Protein AF-E3MT53-F1 (afdb_monomer_lite)

Organism: Caenorhabditis remanei (NCBI:txid31234)

Radius of gyration: 31.29 Å; chains: 1; bounding box: 94×82×69 Å

Sequence (620 aa):
MTMSLENRIRKGLEFDDDTYYSLSHVYTSLVAQVHSVVVTQKGFQYLRVWRARCFGPAKFSEEREERIFRITQEIFKSYLVPPDPRIGKAIEYFGKEYLLEIAVYDNHQEVLKTVNSGDFILLSNVHIGSKDKAITLSIHGGGFASYNREITPIPTDFSDPKMRLFRRRCRRMLEQVTDYENFEEFIEHEELEDENDNLVAEPYKNIMIGDEIAVNYFPKSFPCSYHFLTHIHPEYLRDLDLTADRTVFCSETTSDILPEIMGIDSKNVPANSIFPMRLNHPYSFEEFQATMIDSNHCPGSVMILFEGELIQKHAGGPVLCTGDFRADKTFLSELKSGPCRFLSELKLARIYMDNTYFSLDQNILQLDHARDLLIQNIESRYPDKNIIIPLHRLGRESLIESIVQALNEPILMFKERLEIARILNAEHPAVRKNTIRNIEIVEKDTWDYSVPENSVVINISMNDCIVESQQEKVINIRYSNHSSRYEILNFLNELHFDSIYPCAKKFSKNEMRLMLEAGKKQYKEDDLDRQLNIHEFVTTDDQGTSESLEVVAANPDFQETSKSLEVAEIEMKGSLATKPPNLLAETSDTGFCEESGSVQMEPPRKKGKFQNLQEKIMHI

Secondary structure (DSSP, 8-state):
-PPPHHHHHHHHTT--HHHHHT-SSEEEEEEEEEEEEEEETTS-EEEEEE-SS-SS-GGGHHHHHHHH----TTTEEEEEEPPPHHHHHHHHHH-GGGEEEEEE-GGGHHHHTT--TT-EEEEEEEEEEEETTEEEEEE---SSS-S--EEEEPPTT---HHHHHHHHHHHHHHTT----TT--SS--------TTTTEEEPP--SEEETTTEEES---SS---SEEE--S--HHHHTT--TTSS-PEEEEHHHHHHHHHHTT--GGGS-TTSEEEE-BT-EEE-SSEEEEEEE-SSSTT-EEEEEEEHHHHHHHSS-EEE--S----HHHHHHHHHSTTTHHHHSEEEEEEE--TBTT---PPPPHHHHHHHHHHIIIII-TT-EEEEEE-SSS-HHHHHHHHHHH---EEE-HHHHHHHHHTT--PPP--S--SS-EEEEETTT------TTEEEEEESSS--S-TT-GGGEEEE---SS-BHHHHHHHHHT-EEEEEEE-SS-EEHHHHHHHHHHT-SS--HHHHHHHHTTS-EEE--TTS-PPP------------------------------PPPP--------------------PPPPPPP-----------

pLDDT: mean 77.68, std 22.44, range [21.75, 98.69]

Structure (mmCIF, N/CA/C/O backbone):
data_AF-E3MT53-F1
#
_entry.id   AF-E3MT53-F1
#
loop_
_atom_site.group_PDB
_atom_site.id
_atom_site.type_symbol
_atom_site.label_atom_id
_atom_site.label_alt_id
_atom_site.label_comp_id
_atom_site.label_asym_id
_atom_site.label_entity_id
_atom_site.label_seq_id
_atom_site.pdbx_PDB_ins_code
_atom_site.Cartn_x
_atom_site.Cartn_y
_atom_site.Cartn_z
_atom_site.occupancy
_atom_site.B_iso_or_equiv
_atom_site.auth_seq_id
_atom_site.auth_comp_id
_atom_site.auth_asym_id
_atom_site.auth_atom_id
_atom_site.pdbx_PDB_model_num
ATOM 1 N N . MET A 1 1 ? -46.933 -12.614 36.321 1.00 46.06 1 MET A N 1
ATOM 2 C CA . MET A 1 1 ? -47.390 -11.777 35.192 1.00 46.06 1 MET A CA 1
ATOM 3 C C . MET A 1 1 ? -46.175 -11.437 34.354 1.00 46.06 1 MET A C 1
ATOM 5 O O . MET A 1 1 ? -45.240 -10.854 34.885 1.00 46.06 1 MET A O 1
ATOM 9 N N . THR A 1 2 ? -46.146 -11.869 33.098 1.00 59.75 2 THR A N 1
ATOM 10 C CA . THR A 1 2 ? -45.123 -11.471 32.123 1.00 59.75 2 THR A CA 1
ATOM 11 C C . THR A 1 2 ? -45.203 -9.957 31.904 1.00 59.75 2 THR A C 1
ATOM 13 O O . THR A 1 2 ? -46.295 -9.410 31.754 1.00 59.75 2 THR A O 1
ATOM 16 N N . MET A 1 3 ? -44.065 -9.254 31.957 1.00 73.81 3 MET A N 1
ATOM 17 C CA . MET A 1 3 ? -44.021 -7.818 31.648 1.00 73.81 3 MET A CA 1
ATOM 18 C C . MET A 1 3 ? -44.535 -7.585 30.222 1.00 73.81 3 MET A C 1
ATOM 20 O O . MET A 1 3 ? -44.164 -8.328 29.312 1.00 73.81 3 MET A O 1
ATOM 24 N N . SER A 1 4 ? -45.350 -6.543 30.018 1.00 86.25 4 SER A N 1
ATOM 25 C CA . SER A 1 4 ? -45.775 -6.135 28.675 1.00 86.25 4 SER A CA 1
ATOM 26 C C . SER A 1 4 ? -44.565 -5.814 27.793 1.00 86.25 4 SER A C 1
ATOM 28 O O . SER A 1 4 ? -43.524 -5.372 28.293 1.00 86.25 4 SER A O 1
ATOM 30 N N . LEU A 1 5 ? -44.704 -6.007 26.477 1.00 83.94 5 LEU A N 1
ATOM 31 C CA . LEU A 1 5 ? -43.649 -5.699 25.507 1.00 83.94 5 LEU A CA 1
ATOM 32 C C . LEU A 1 5 ? -43.139 -4.260 25.666 1.00 83.94 5 LEU A C 1
ATOM 34 O O . LEU A 1 5 ? -41.933 -4.045 25.725 1.00 83.94 5 LEU A O 1
ATOM 38 N N . GLU A 1 6 ? -44.038 -3.290 25.851 1.00 88.31 6 GLU A N 1
ATOM 39 C CA . GLU A 1 6 ? -43.648 -1.893 26.071 1.00 88.31 6 GLU A CA 1
ATOM 40 C C . GLU A 1 6 ? -42.722 -1.713 27.279 1.00 88.31 6 GLU A C 1
ATOM 42 O O . GLU A 1 6 ? -41.713 -1.015 27.199 1.00 88.31 6 GLU A O 1
ATOM 47 N N . ASN A 1 7 ? -43.036 -2.357 28.407 1.00 88.06 7 ASN A N 1
ATOM 48 C CA . ASN A 1 7 ? -42.224 -2.245 29.616 1.00 88.06 7 ASN A CA 1
ATOM 49 C C . ASN A 1 7 ? -40.873 -2.948 29.455 1.00 88.06 7 ASN A C 1
ATOM 51 O O . ASN A 1 7 ? -39.871 -2.491 30.003 1.00 88.06 7 ASN A O 1
ATOM 55 N N . ARG A 1 8 ? -40.823 -4.030 28.672 1.00 89.56 8 ARG A N 1
ATOM 56 C CA . ARG A 1 8 ? -39.567 -4.700 28.319 1.00 89.56 8 ARG A CA 1
ATOM 57 C C . ARG A 1 8 ? -38.694 -3.820 27.422 1.00 89.56 8 ARG A C 1
ATOM 59 O O . ARG A 1 8 ? -37.498 -3.720 27.676 1.00 89.56 8 ARG A O 1
ATOM 66 N N . ILE A 1 9 ? -39.285 -3.125 26.445 1.00 90.44 9 ILE A N 1
ATOM 67 C CA . ILE A 1 9 ? -38.572 -2.153 25.602 1.00 90.44 9 ILE A CA 1
ATOM 68 C C . ILE A 1 9 ? -38.021 -1.010 26.462 1.00 90.44 9 ILE A C 1
ATOM 70 O O . ILE A 1 9 ? -36.840 -0.688 26.357 1.00 90.44 9 ILE A O 1
ATOM 74 N N . ARG A 1 10 ? -38.834 -0.437 27.365 1.00 90.44 10 ARG A N 1
ATOM 75 C CA . ARG A 1 10 ? -38.387 0.619 28.296 1.00 90.44 10 ARG A CA 1
ATOM 76 C C . ARG A 1 10 ? -37.199 0.171 29.148 1.00 90.44 10 ARG A C 1
ATOM 78 O O . ARG A 1 10 ? -36.241 0.925 29.271 1.00 90.44 10 ARG A O 1
ATOM 85 N N . LYS A 1 11 ? -37.222 -1.068 29.648 1.00 88.81 11 LYS A N 1
ATOM 86 C CA . LYS A 1 11 ? -36.092 -1.666 30.375 1.00 88.81 11 LYS A CA 1
ATOM 87 C C . LYS A 1 11 ? -34.855 -1.838 29.484 1.00 88.81 11 LYS A C 1
ATOM 89 O O . LYS A 1 11 ? -33.753 -1.525 29.908 1.00 88.81 11 LYS A O 1
ATOM 94 N N . GLY A 1 12 ? -35.018 -2.287 28.238 1.00 89.12 12 GLY A N 1
ATOM 95 C CA . GLY A 1 12 ? -33.906 -2.393 27.286 1.00 89.12 12 GLY A CA 1
ATOM 96 C C . GLY A 1 12 ? -33.295 -1.040 26.892 1.00 89.12 12 GLY A C 1
ATOM 97 O O . GLY A 1 12 ? -32.110 -0.957 26.578 1.00 89.12 12 GLY A O 1
ATOM 98 N N . LEU A 1 13 ? -34.077 0.043 26.940 1.00 89.75 13 LEU A N 1
ATOM 99 C CA . LEU A 1 13 ? -33.592 1.414 26.729 1.00 89.75 13 LEU A CA 1
ATOM 100 C C . LEU A 1 13 ? -32.760 1.949 27.907 1.00 89.75 13 LEU A C 1
ATOM 102 O O . LEU A 1 13 ? -32.088 2.966 27.751 1.00 89.75 13 LEU A O 1
ATOM 106 N N . GLU A 1 14 ? -32.798 1.285 29.063 1.00 88.50 14 GLU A N 1
ATOM 107 C CA . GLU A 1 14 ? -31.999 1.613 30.256 1.00 88.50 14 GLU A CA 1
ATOM 108 C C . GLU A 1 14 ? -30.650 0.895 30.288 1.00 88.50 14 GLU A C 1
ATOM 110 O O . GLU A 1 14 ? -29.894 1.059 31.241 1.00 88.50 14 GLU A O 1
ATOM 115 N N . PHE A 1 15 ? -30.334 0.117 29.251 1.00 87.31 15 PHE A N 1
ATOM 116 C CA . PHE A 1 15 ? -29.030 -0.511 29.112 1.00 87.31 15 PHE A CA 1
ATOM 117 C C . PHE A 1 15 ? -27.909 0.536 29.180 1.00 87.31 15 PHE A C 1
ATOM 119 O O . PHE A 1 15 ? -27.957 1.546 28.470 1.00 87.31 15 PHE A O 1
ATOM 126 N N . ASP A 1 16 ? -26.897 0.275 30.001 1.00 84.81 16 ASP A N 1
ATOM 127 C CA . ASP A 1 16 ? -25.737 1.141 30.211 1.00 84.81 16 ASP A CA 1
ATOM 128 C C . ASP A 1 16 ? -24.461 0.429 29.755 1.00 84.81 16 ASP A C 1
ATOM 130 O O . ASP A 1 16 ? -24.047 -0.560 30.359 1.00 84.81 16 ASP A O 1
ATOM 134 N N . ASP A 1 17 ? -23.863 0.881 28.656 1.00 84.06 17 ASP A N 1
ATOM 135 C CA . ASP A 1 17 ? -22.783 0.125 28.019 1.00 84.06 17 ASP A CA 1
ATOM 136 C C . ASP A 1 17 ? -21.536 0.007 28.904 1.00 84.06 17 ASP A C 1
ATOM 138 O O . ASP A 1 17 ? -20.922 -1.057 28.940 1.00 84.06 17 ASP A O 1
ATOM 142 N N . ASP A 1 18 ? -21.206 1.050 29.670 1.00 81.38 18 ASP A N 1
ATOM 143 C CA . ASP A 1 18 ? -20.051 1.069 30.574 1.00 81.38 18 ASP A CA 1
ATOM 144 C C . ASP A 1 18 ? -20.203 0.075 31.721 1.00 81.38 18 ASP A C 1
ATOM 146 O O . ASP A 1 18 ? -19.300 -0.724 31.987 1.00 81.38 18 ASP A O 1
ATOM 150 N N . THR A 1 19 ? -21.367 0.079 32.372 1.00 79.00 19 THR A N 1
ATOM 151 C CA . THR A 1 19 ? -21.663 -0.843 33.468 1.00 79.00 19 THR A CA 1
ATOM 152 C C . THR A 1 19 ? -21.639 -2.284 32.974 1.00 79.00 19 THR A C 1
ATOM 154 O O . THR A 1 19 ? -20.936 -3.120 33.545 1.00 79.00 19 THR A O 1
ATOM 157 N N . TYR A 1 20 ? -22.375 -2.592 31.901 1.00 74.69 20 TYR A N 1
ATOM 158 C CA . TYR A 1 20 ? -22.541 -3.975 31.447 1.00 74.69 20 TYR A CA 1
ATOM 159 C C . TYR A 1 20 ? -21.303 -4.553 30.757 1.00 74.69 20 TYR A C 1
ATOM 161 O O . TYR A 1 20 ? -21.155 -5.772 30.759 1.00 74.69 20 TYR A O 1
ATOM 169 N N . TYR A 1 21 ? -20.389 -3.722 30.251 1.00 72.62 21 TYR A N 1
ATOM 170 C CA . TYR A 1 21 ? -19.091 -4.181 29.749 1.00 72.62 21 TYR A CA 1
ATOM 171 C C . TYR A 1 21 ? -18.249 -4.871 30.834 1.00 72.62 21 TYR A C 1
ATOM 173 O O . TYR A 1 21 ? -17.589 -5.873 30.576 1.00 72.62 21 TYR A O 1
ATOM 181 N N . SER A 1 22 ? -18.294 -4.358 32.067 1.00 67.38 22 SER A N 1
ATOM 182 C CA . SER A 1 22 ? -17.489 -4.873 33.186 1.00 67.38 22 SER A CA 1
ATOM 183 C C . SER A 1 22 ? -18.062 -6.130 33.858 1.00 67.38 22 SER A C 1
ATOM 185 O O . SER A 1 22 ? -17.423 -6.716 34.734 1.00 67.38 22 SER A O 1
ATOM 187 N N . LEU A 1 23 ? -19.267 -6.555 33.468 1.00 67.94 23 LEU A N 1
ATOM 188 C CA . LEU A 1 23 ? -19.991 -7.652 34.101 1.00 67.94 23 LEU A CA 1
ATOM 189 C C . LEU A 1 23 ? -19.824 -8.956 33.309 1.00 67.94 23 LEU A C 1
ATOM 191 O O . LEU A 1 23 ? -20.186 -9.037 32.140 1.00 67.94 23 LEU A O 1
ATOM 195 N N . SER A 1 24 ? -19.346 -10.012 33.973 1.00 62.69 24 SER A N 1
ATOM 196 C CA . SER A 1 24 ? -19.351 -11.376 33.427 1.00 62.69 24 SER A CA 1
ATOM 197 C C . SER A 1 24 ? -20.484 -12.201 34.043 1.00 62.69 24 SER A C 1
ATOM 199 O O . SER A 1 24 ? -20.836 -11.999 35.204 1.00 62.69 24 SER A O 1
ATOM 201 N N . HIS A 1 25 ? -21.041 -13.145 33.280 1.00 64.56 25 HIS A N 1
ATOM 202 C CA . HIS A 1 25 ? -22.099 -14.068 33.718 1.00 64.56 25 HIS A CA 1
ATOM 203 C C . HIS A 1 25 ? -23.425 -13.382 34.089 1.00 64.56 25 HIS A C 1
ATOM 205 O O . HIS A 1 25 ? -24.155 -13.840 34.970 1.00 64.56 25 HIS A O 1
ATOM 211 N N . VAL 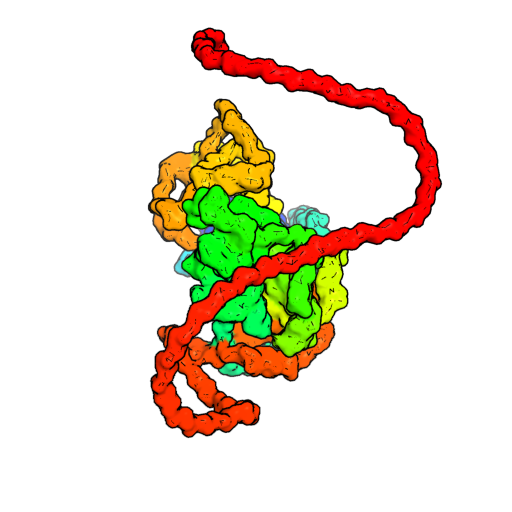A 1 26 ? -23.760 -12.283 33.403 1.00 75.38 26 VAL A N 1
ATOM 212 C CA . VAL A 1 26 ? -25.000 -11.525 33.626 1.00 75.38 26 VAL A CA 1
ATOM 213 C C . VAL A 1 26 ? -25.947 -11.671 32.438 1.00 75.38 26 VAL A C 1
ATOM 215 O O . VAL A 1 26 ? -25.529 -11.798 31.286 1.00 75.38 26 VAL A O 1
ATOM 218 N N . TYR A 1 27 ? -27.245 -11.646 32.742 1.00 81.25 27 TYR A N 1
ATOM 219 C CA . TYR A 1 27 ? -28.315 -11.548 31.759 1.00 81.25 27 TYR A CA 1
ATOM 220 C C . TYR A 1 27 ? -28.833 -10.123 31.709 1.00 81.25 27 TYR A C 1
ATOM 222 O O . TYR A 1 27 ? -29.228 -9.561 32.732 1.00 81.25 27 TYR A O 1
ATOM 230 N N . THR A 1 28 ? -28.862 -9.547 30.517 1.00 85.94 28 THR A N 1
ATOM 231 C CA . THR A 1 28 ? -29.255 -8.151 30.339 1.00 85.94 28 THR A CA 1
ATOM 232 C C . THR A 1 28 ? -30.145 -7.974 29.125 1.00 85.94 28 THR A C 1
ATOM 234 O O . THR A 1 28 ? -30.142 -8.786 28.206 1.00 85.94 28 THR A O 1
ATOM 237 N N . SER A 1 29 ? -30.972 -6.936 29.142 1.00 90.44 29 SER A N 1
ATOM 238 C CA . SER A 1 29 ? -31.823 -6.598 28.005 1.00 90.44 29 SER A CA 1
ATOM 239 C C . SER A 1 29 ? -31.355 -5.285 27.413 1.00 90.44 29 SER A C 1
ATOM 241 O O . SER A 1 29 ? -31.090 -4.346 28.160 1.00 90.44 29 SER A O 1
ATOM 243 N N . LEU A 1 30 ? -31.292 -5.207 26.088 1.00 93.56 30 LEU A N 1
ATOM 244 C CA . LEU A 1 30 ? -30.900 -3.990 25.394 1.00 93.56 30 LEU A CA 1
ATOM 245 C C . LEU A 1 30 ? -31.734 -3.772 24.135 1.00 93.56 30 LEU A C 1
ATOM 247 O O . LEU A 1 30 ? -32.184 -4.717 23.491 1.00 93.56 30 LEU A O 1
ATOM 251 N N . VAL A 1 31 ? -31.938 -2.508 23.787 1.00 94.81 31 VAL A N 1
ATOM 252 C CA . VAL A 1 31 ? -32.488 -2.116 22.484 1.00 94.81 31 VAL A CA 1
ATOM 253 C C . VAL A 1 31 ? -31.334 -1.785 21.556 1.00 94.81 31 VAL A C 1
ATOM 255 O O . VAL A 1 31 ? -30.462 -1.039 21.976 1.00 94.81 31 VAL A O 1
ATOM 258 N N . ALA A 1 32 ? -31.324 -2.262 20.317 1.00 96.25 32 ALA A N 1
ATOM 259 C CA . ALA A 1 32 ? -30.295 -1.937 19.323 1.00 96.25 32 ALA A CA 1
ATOM 260 C C . ALA A 1 32 ? -30.905 -1.764 17.927 1.00 96.25 32 ALA A C 1
ATOM 262 O O . ALA A 1 32 ? -32.096 -2.021 17.741 1.00 96.25 32 ALA A O 1
ATOM 263 N N . GLN A 1 33 ? -30.103 -1.298 16.970 1.00 96.75 33 GLN A N 1
ATOM 264 C CA . GLN A 1 33 ? -30.476 -1.280 15.559 1.00 96.75 33 GLN A CA 1
ATOM 265 C C . GLN A 1 33 ? -29.674 -2.362 14.825 1.00 96.75 33 GLN A C 1
ATOM 267 O O . GLN A 1 33 ? -28.478 -2.516 15.068 1.00 96.75 33 GLN A O 1
ATOM 272 N N . VAL A 1 34 ? -30.338 -3.151 13.985 1.00 97.38 34 VAL A N 1
ATOM 273 C CA . VAL A 1 34 ? -29.723 -4.266 13.258 1.00 97.38 34 VAL A CA 1
ATOM 274 C C . VAL A 1 34 ? -28.694 -3.723 12.274 1.00 97.38 34 VAL A C 1
ATOM 276 O O . VAL A 1 34 ? -28.981 -2.780 11.538 1.00 97.38 34 VAL A O 1
ATOM 279 N N . HIS A 1 35 ? -27.503 -4.317 12.292 1.00 96.19 35 HIS A N 1
ATOM 280 C CA . HIS A 1 35 ? -26.479 -4.101 11.282 1.00 96.19 35 HIS A CA 1
ATOM 281 C C . HIS A 1 35 ? -26.581 -5.195 10.224 1.00 96.19 35 HIS A C 1
ATOM 283 O O . HIS A 1 35 ? -27.009 -4.912 9.117 1.00 96.19 35 HIS A O 1
ATOM 289 N N . SER A 1 36 ? -26.290 -6.445 10.574 1.00 96.38 36 SER A N 1
ATOM 290 C CA . SER A 1 36 ? -26.363 -7.581 9.651 1.00 96.38 36 SER A CA 1
ATOM 291 C C . SER A 1 36 ? -26.642 -8.883 10.396 1.00 96.38 36 SER A C 1
ATOM 293 O O . SER A 1 36 ? -26.544 -8.956 11.626 1.00 96.38 36 SER A O 1
ATOM 295 N N . VAL A 1 37 ? -26.997 -9.925 9.650 1.00 96.12 37 VAL A N 1
ATOM 296 C CA . VAL A 1 37 ? -27.009 -11.302 10.143 1.00 96.12 37 VAL A CA 1
ATOM 297 C C . VAL A 1 37 ? -26.044 -12.109 9.294 1.00 96.12 37 VAL A C 1
ATOM 299 O O . VAL A 1 37 ? -26.243 -12.242 8.088 1.00 96.12 37 VAL A O 1
ATOM 302 N N . VAL A 1 38 ? -25.014 -12.644 9.941 1.00 94.31 38 VAL A N 1
ATOM 303 C CA . VAL A 1 38 ? -23.930 -13.393 9.302 1.00 94.31 38 VAL A CA 1
ATOM 304 C C . VAL A 1 38 ? -24.075 -14.876 9.598 1.00 94.31 38 VAL A C 1
ATOM 306 O O . VAL A 1 38 ? -24.315 -15.263 10.745 1.00 94.31 38 VAL A O 1
ATOM 309 N N . VAL A 1 39 ? -23.868 -15.699 8.575 1.00 91.25 39 VAL A N 1
ATOM 310 C CA . VAL A 1 39 ? -23.631 -17.135 8.702 1.00 91.25 39 VAL A CA 1
ATOM 311 C C . VAL A 1 39 ? -22.133 -17.375 8.563 1.00 91.25 39 VAL A C 1
ATOM 313 O O . VAL A 1 39 ? -21.505 -16.864 7.638 1.00 91.25 39 VAL A O 1
ATOM 316 N N . THR A 1 40 ? -21.545 -18.126 9.491 1.00 88.50 40 THR A N 1
ATOM 317 C CA . THR A 1 40 ? -20.128 -18.498 9.415 1.00 88.50 40 THR A CA 1
ATOM 318 C C . THR A 1 40 ? -19.919 -19.766 8.596 1.00 88.50 40 THR A C 1
ATOM 320 O O . THR A 1 40 ? -20.854 -20.545 8.401 1.00 88.50 40 THR A O 1
ATOM 323 N N . GLN A 1 41 ? -18.680 -20.040 8.186 1.00 80.62 41 GLN A N 1
ATOM 324 C CA . GLN A 1 41 ? -18.306 -21.280 7.488 1.00 80.62 41 GLN A CA 1
ATOM 325 C C . GLN A 1 41 ? -18.703 -22.543 8.268 1.00 80.62 41 GLN A C 1
ATOM 327 O O . GLN A 1 41 ? -19.131 -23.536 7.690 1.00 80.62 41 GLN A O 1
ATOM 332 N N . LYS A 1 42 ? -18.662 -22.484 9.606 1.00 79.94 42 LYS A N 1
ATOM 333 C CA . LYS A 1 42 ? -19.102 -23.574 10.498 1.00 79.94 42 LYS A CA 1
ATOM 334 C C . LYS A 1 42 ? -20.621 -23.609 10.732 1.00 79.94 42 LYS A C 1
ATOM 336 O O . LYS A 1 42 ? -21.089 -24.351 11.591 1.00 79.94 42 LYS A O 1
ATOM 341 N N . GLY A 1 43 ? -21.392 -22.787 10.020 1.00 83.12 43 GLY A N 1
ATOM 342 C CA . GLY A 1 43 ? -22.851 -22.715 10.107 1.00 83.12 43 GLY A CA 1
ATOM 343 C C . GLY A 1 43 ? -23.393 -21.973 11.333 1.00 83.12 43 GLY A C 1
ATOM 344 O O . GLY A 1 43 ? -24.595 -22.031 11.596 1.00 83.12 43 GLY A O 1
ATOM 345 N N . PHE A 1 44 ? -22.551 -21.269 12.100 1.00 87.12 44 PHE A N 1
ATOM 346 C CA . PHE A 1 44 ? -23.033 -20.458 13.224 1.00 87.12 44 PHE A CA 1
ATOM 347 C C . PHE A 1 44 ? -23.670 -19.164 12.721 1.00 87.12 44 PHE A C 1
ATOM 349 O O . PHE A 1 44 ? -23.124 -18.512 11.837 1.00 87.12 44 PHE A O 1
ATOM 356 N N . GLN A 1 45 ? -24.786 -18.761 13.331 1.00 92.56 45 GLN A N 1
ATOM 357 C CA . GLN A 1 45 ? -25.472 -17.516 12.994 1.00 92.56 45 GLN A CA 1
ATOM 358 C C . GLN A 1 45 ? -25.195 -16.438 14.040 1.00 92.56 45 GLN A C 1
ATOM 360 O O . GLN A 1 45 ? -25.416 -16.635 15.240 1.00 92.56 45 GLN A O 1
ATOM 365 N N . TYR A 1 46 ? -24.737 -15.284 13.568 1.00 94.38 46 TYR A N 1
ATOM 366 C CA . TYR A 1 46 ? -24.445 -14.120 14.389 1.00 94.38 46 TYR A CA 1
ATOM 367 C C . TYR A 1 46 ? -25.348 -12.960 13.998 1.00 94.38 46 TYR A C 1
ATOM 369 O O . TYR A 1 46 ? -25.350 -12.508 12.855 1.00 94.38 46 TYR A O 1
ATOM 377 N N . LEU A 1 47 ? -26.090 -12.450 14.978 1.00 96.06 47 LEU A N 1
ATOM 378 C CA . LEU A 1 47 ? -26.820 -11.199 14.857 1.00 96.06 47 LEU A CA 1
ATOM 379 C C . LEU A 1 47 ? -25.887 -10.057 15.252 1.00 96.06 47 LEU A C 1
ATOM 381 O O . LEU A 1 47 ? -25.463 -9.961 16.406 1.00 96.06 47 LEU A O 1
ATOM 385 N N . ARG A 1 48 ? -25.581 -9.188 14.294 1.00 95.50 48 ARG A N 1
ATOM 386 C CA . ARG A 1 48 ? -24.699 -8.038 14.473 1.00 95.50 48 ARG A CA 1
ATOM 387 C C . ARG A 1 48 ? -25.567 -6.792 14.584 1.00 95.50 48 ARG A C 1
ATOM 389 O O . ARG A 1 48 ? -26.424 -6.540 13.736 1.00 95.50 48 ARG A O 1
ATOM 396 N N . VAL A 1 49 ? -25.401 -6.033 15.662 1.00 95.75 49 VAL A N 1
ATOM 397 C CA . VAL A 1 49 ? -26.229 -4.852 15.952 1.00 95.75 49 VAL A CA 1
ATOM 398 C C . VAL A 1 49 ? -25.359 -3.662 16.295 1.00 95.75 49 VAL A C 1
ATOM 400 O O . VAL A 1 49 ? -24.363 -3.801 16.997 1.00 95.75 49 VAL A O 1
ATOM 403 N N . TRP A 1 50 ? -25.767 -2.478 15.856 1.00 92.88 50 TRP A N 1
ATOM 404 C CA . TRP A 1 50 ? -25.083 -1.238 16.188 1.00 92.88 50 TRP A CA 1
ATOM 405 C C . TRP A 1 50 ? -25.878 -0.424 17.219 1.00 92.88 50 TRP A C 1
ATOM 407 O O . TRP A 1 50 ? -27.116 -0.468 17.301 1.00 92.88 50 TRP A O 1
ATOM 417 N N . ARG A 1 51 ? -25.153 0.303 18.073 1.00 89.75 51 ARG A N 1
ATOM 418 C CA . ARG A 1 51 ? -25.721 1.003 19.239 1.00 89.75 51 ARG A CA 1
ATOM 419 C C . ARG A 1 51 ? -25.667 2.521 19.162 1.00 89.75 51 ARG A C 1
ATOM 421 O O . ARG A 1 51 ? -26.206 3.169 20.067 1.00 89.75 51 ARG A O 1
ATOM 428 N N . ALA A 1 52 ? -25.045 3.102 18.137 1.00 88.31 52 ALA A N 1
ATOM 429 C CA . ALA A 1 52 ? -24.826 4.549 18.035 1.00 88.31 52 ALA A CA 1
ATOM 430 C C . ALA A 1 52 ? -24.177 5.161 19.300 1.00 88.31 52 ALA A C 1
ATOM 432 O O . ALA A 1 52 ? -24.503 6.279 19.709 1.00 88.31 52 ALA A O 1
ATOM 433 N N . ARG A 1 53 ? -23.379 4.355 20.006 1.00 87.19 53 ARG A N 1
ATOM 434 C CA . ARG A 1 53 ? -22.501 4.682 21.138 1.00 87.19 53 ARG A CA 1
ATOM 435 C C . ARG A 1 53 ? -21.539 3.509 21.331 1.00 87.19 53 ARG A C 1
ATOM 437 O O . ARG A 1 53 ? -21.942 2.376 21.064 1.00 87.19 53 ARG A O 1
ATOM 444 N N . CYS A 1 54 ? -20.335 3.788 21.815 1.00 85.56 54 CYS A N 1
ATOM 445 C CA . CYS A 1 54 ? -19.347 2.769 22.150 1.00 85.56 54 CYS A CA 1
ATOM 446 C C . CYS A 1 54 ? -19.901 1.799 23.204 1.00 85.56 54 CYS A C 1
ATOM 448 O O . CYS A 1 54 ? -20.515 2.226 24.189 1.00 85.56 54 CYS A O 1
ATOM 450 N N . PHE A 1 55 ? -19.662 0.502 23.023 1.00 84.75 55 PHE A N 1
ATOM 451 C CA . PHE A 1 55 ? -20.008 -0.506 24.007 1.00 84.75 55 PHE A CA 1
ATOM 452 C C . PHE A 1 55 ? -18.928 -0.624 25.080 1.00 84.75 55 PHE A C 1
ATOM 454 O O . PHE A 1 55 ? -18.063 -1.481 24.966 1.00 84.75 55 PHE A O 1
ATOM 461 N N . GLY A 1 56 ? -19.001 0.189 26.131 1.00 79.94 56 GLY A N 1
ATOM 462 C CA . GLY A 1 56 ? -18.142 0.131 27.314 1.00 79.94 56 GLY A CA 1
ATOM 463 C C . GLY A 1 56 ? -17.043 1.204 27.352 1.00 79.94 56 GLY A C 1
ATOM 464 O O . GLY A 1 56 ? -16.877 1.950 26.385 1.00 79.94 56 GLY A O 1
ATOM 465 N N . PRO A 1 57 ? -16.237 1.272 28.434 1.00 77.81 57 PRO A N 1
ATOM 466 C CA . PRO A 1 57 ? -15.411 2.450 28.699 1.00 77.81 57 PRO A CA 1
ATOM 467 C C . PRO A 1 57 ? -14.310 2.639 27.653 1.00 77.81 57 PRO A C 1
ATOM 469 O O . PRO A 1 57 ? -13.646 1.668 27.285 1.00 77.81 57 PRO A O 1
ATOM 472 N N . ALA A 1 58 ? -14.058 3.882 27.227 1.00 74.00 58 ALA A N 1
ATOM 473 C CA . ALA A 1 58 ? -13.120 4.211 26.141 1.00 74.00 58 ALA A CA 1
ATOM 474 C C . ALA A 1 58 ? -11.694 3.655 26.339 1.00 74.00 58 ALA A C 1
ATOM 476 O O . ALA A 1 58 ? -11.043 3.251 25.377 1.00 74.00 58 ALA A O 1
ATOM 477 N N . LYS A 1 59 ? -11.238 3.564 27.596 1.00 76.25 59 LYS A N 1
ATOM 478 C CA . LYS A 1 59 ? -9.918 3.027 27.974 1.00 76.25 59 LYS A CA 1
ATOM 479 C C . LYS A 1 59 ? -9.707 1.537 27.663 1.00 76.25 59 LYS A C 1
ATOM 481 O O . LYS A 1 59 ? -8.586 1.070 27.762 1.00 76.25 59 LYS A O 1
ATOM 486 N N . PHE A 1 60 ? -10.769 0.801 27.335 1.00 71.62 60 PHE A N 1
ATOM 487 C CA . PHE A 1 60 ? -10.717 -0.628 27.009 1.00 71.62 60 PHE A CA 1
ATOM 488 C C . PHE A 1 60 ? -11.035 -0.906 25.531 1.00 71.62 60 PHE A C 1
ATOM 490 O O . PHE A 1 60 ? -11.479 -1.997 25.205 1.00 71.62 60 PHE A O 1
ATOM 497 N N . SER A 1 61 ? -10.901 0.086 24.645 1.00 66.81 61 SER A N 1
ATOM 498 C CA . SER A 1 61 ? -11.229 -0.040 23.213 1.00 66.81 61 SER A CA 1
ATOM 499 C C . SER A 1 61 ? -10.426 -1.142 22.511 1.00 66.81 61 SER A C 1
ATOM 501 O O . SER A 1 61 ? -11.039 -2.031 21.931 1.00 66.81 61 SER A O 1
ATOM 503 N N . GLU A 1 62 ? -9.100 -1.142 22.645 1.00 66.44 62 GLU A N 1
ATOM 504 C CA . GLU A 1 62 ? -8.208 -2.137 22.017 1.00 66.44 62 GLU A CA 1
ATOM 505 C C . GLU A 1 62 ? -8.458 -3.558 22.554 1.00 66.44 62 GLU A C 1
ATOM 507 O O . GLU A 1 62 ? -8.758 -4.478 21.798 1.00 66.44 62 GLU A O 1
ATOM 512 N N . GLU A 1 63 ? -8.474 -3.721 23.882 1.00 68.81 63 GLU A N 1
ATOM 513 C CA . GLU A 1 63 ? -8.777 -5.001 24.545 1.00 68.81 63 GLU A CA 1
ATOM 514 C C . GLU A 1 63 ? -10.163 -5.551 24.151 1.00 68.81 63 GLU A C 1
ATOM 516 O O . GLU A 1 63 ? -10.373 -6.762 24.083 1.00 68.81 63 GLU A O 1
ATOM 521 N N . ARG A 1 64 ? -11.132 -4.665 23.892 1.00 69.25 64 ARG A N 1
ATOM 522 C CA . ARG A 1 64 ? -12.479 -5.021 23.438 1.00 69.25 64 ARG A CA 1
ATOM 523 C C . ARG A 1 64 ? -12.482 -5.505 21.996 1.00 69.25 64 ARG A C 1
ATOM 525 O O . ARG A 1 64 ? -13.187 -6.476 21.716 1.00 69.25 64 ARG A O 1
ATOM 532 N N . GLU A 1 65 ? -11.727 -4.860 21.109 1.00 64.56 65 GLU A N 1
ATOM 533 C CA . GLU A 1 65 ? -11.660 -5.294 19.716 1.00 64.56 65 GLU A CA 1
ATOM 534 C C . GLU A 1 65 ? -11.114 -6.718 19.591 1.00 64.56 65 GLU A C 1
ATOM 536 O O . GLU A 1 65 ? -11.708 -7.538 18.894 1.00 64.56 65 GLU A O 1
ATOM 541 N N . GLU A 1 66 ? -10.078 -7.045 20.364 1.00 65.88 66 GLU A N 1
ATOM 542 C CA . GLU A 1 66 ? -9.475 -8.383 20.397 1.00 65.88 66 GLU A CA 1
ATOM 543 C C . GLU A 1 66 ? -10.389 -9.465 20.997 1.00 65.88 66 GLU A C 1
ATOM 545 O O . GLU A 1 66 ? -10.231 -10.652 20.709 1.00 65.88 66 GLU A O 1
ATOM 550 N N . ARG A 1 67 ? -11.326 -9.092 21.882 1.00 68.25 67 ARG A N 1
ATOM 551 C CA . ARG A 1 67 ? -12.050 -10.056 22.737 1.00 68.25 67 ARG A CA 1
ATOM 552 C C . ARG A 1 67 ? -13.524 -10.241 22.420 1.00 68.25 67 ARG A C 1
ATOM 554 O O . ARG A 1 67 ? -14.099 -11.224 22.901 1.00 68.25 67 ARG A O 1
ATOM 561 N N . ILE A 1 68 ? -14.147 -9.302 21.704 1.00 69.50 68 ILE A N 1
ATOM 562 C CA . ILE A 1 68 ? -15.598 -9.295 21.448 1.00 69.50 68 ILE A CA 1
ATOM 563 C C . ILE A 1 68 ? -15.926 -9.630 19.993 1.00 69.50 68 ILE A C 1
ATOM 565 O O . ILE A 1 68 ? -16.858 -10.403 19.762 1.00 69.50 68 ILE A O 1
ATOM 569 N N . PHE A 1 69 ? -15.183 -9.086 19.027 1.00 74.81 69 PHE A N 1
ATOM 570 C CA . PHE A 1 69 ? -15.476 -9.293 17.609 1.00 74.81 69 PHE A CA 1
ATOM 571 C C . PHE A 1 69 ? -14.822 -10.572 17.110 1.00 74.81 69 PHE A C 1
ATOM 573 O O . PHE A 1 69 ? -13.626 -10.786 17.280 1.00 74.81 69 PHE A O 1
ATOM 580 N N . ARG A 1 70 ? -15.630 -11.444 16.519 1.00 73.69 70 ARG A N 1
ATOM 581 C CA . ARG A 1 70 ? -15.215 -12.757 16.025 1.00 73.69 70 ARG A CA 1
ATOM 582 C C . ARG A 1 70 ? -15.385 -12.886 14.533 1.00 73.69 70 ARG A C 1
ATOM 584 O O . ARG A 1 70 ? -14.657 -13.665 13.935 1.00 73.69 70 ARG A O 1
ATOM 591 N N . ILE A 1 71 ? -16.356 -12.184 13.952 1.00 85.75 71 ILE A N 1
ATOM 592 C CA . ILE A 1 71 ? -16.613 -12.296 12.523 1.00 85.75 71 ILE A CA 1
ATOM 593 C C . ILE A 1 71 ? -15.502 -11.586 11.749 1.00 85.75 71 ILE A C 1
ATOM 595 O O . ILE A 1 71 ? -15.347 -10.367 11.814 1.00 85.75 71 ILE A O 1
ATOM 599 N N . THR A 1 72 ? -14.739 -12.391 11.021 1.00 86.31 72 THR A N 1
ATOM 600 C CA . THR A 1 72 ? -13.719 -12.005 10.046 1.00 86.31 72 THR A CA 1
ATOM 601 C C . THR A 1 72 ? -14.108 -12.571 8.683 1.00 86.31 72 THR A C 1
ATOM 603 O O . THR A 1 72 ? -14.948 -13.473 8.621 1.00 86.31 72 THR A O 1
ATOM 606 N N . GLN A 1 73 ? -13.474 -12.095 7.609 1.00 86.12 73 GLN A N 1
ATOM 607 C CA . GLN A 1 73 ? -13.643 -12.671 6.272 1.00 86.12 73 GLN A CA 1
ATOM 608 C C . GLN A 1 73 ? -13.370 -14.185 6.269 1.00 86.12 73 GLN A C 1
ATOM 610 O O . GLN A 1 73 ? -14.141 -14.943 5.696 1.00 86.12 73 GLN A O 1
ATOM 615 N N . GLU A 1 74 ? -12.345 -14.642 7.000 1.00 81.00 74 GLU A N 1
ATOM 616 C CA . GLU A 1 74 ? -11.979 -16.065 7.099 1.00 81.00 74 GLU A CA 1
ATOM 617 C C . GLU A 1 74 ? -13.094 -16.954 7.652 1.00 81.00 74 GLU A C 1
ATOM 619 O O . GLU A 1 74 ? -13.198 -18.110 7.264 1.00 81.00 74 GLU A O 1
ATOM 624 N N . ILE A 1 75 ? -13.908 -16.459 8.591 1.00 84.75 75 ILE A N 1
ATOM 625 C CA . ILE A 1 75 ? -14.999 -17.262 9.156 1.00 84.75 75 ILE A CA 1
ATOM 626 C C . ILE A 1 75 ? -16.358 -16.911 8.568 1.00 84.75 75 ILE A C 1
ATOM 628 O O . ILE A 1 75 ? -17.318 -17.631 8.840 1.00 84.75 75 ILE A O 1
ATOM 632 N N . PHE A 1 76 ? -16.467 -15.820 7.814 1.00 90.44 76 PHE A N 1
ATOM 633 C CA . PHE A 1 76 ? -17.675 -15.421 7.109 1.00 90.44 76 PHE A CA 1
ATOM 634 C C . PHE A 1 76 ? -17.982 -16.425 5.988 1.00 90.44 76 PHE A C 1
ATOM 636 O O . PHE A 1 76 ? -17.087 -16.908 5.302 1.00 90.44 76 PHE A O 1
ATOM 643 N N . LYS A 1 77 ? -19.260 -16.781 5.835 1.00 85.44 77 LYS A N 1
ATOM 644 C CA . LYS A 1 77 ? -19.747 -17.596 4.714 1.00 85.44 77 LYS A CA 1
ATOM 645 C C . LYS A 1 77 ? -20.689 -16.788 3.839 1.00 85.44 77 LYS A C 1
ATOM 647 O O . LYS A 1 77 ? -20.470 -16.672 2.643 1.00 85.44 77 LYS A O 1
ATOM 652 N N . SER A 1 78 ? -21.748 -16.258 4.438 1.00 92.31 78 SER A N 1
ATOM 653 C CA . SER A 1 78 ? -22.746 -15.474 3.716 1.00 92.31 78 SER A CA 1
ATOM 654 C C . SER A 1 78 ? -23.543 -14.579 4.655 1.00 92.31 78 SER A C 1
ATOM 656 O O . SER A 1 78 ? -23.560 -14.774 5.881 1.00 92.31 78 SER A O 1
ATOM 658 N N . TYR A 1 79 ? -24.261 -13.618 4.082 1.00 93.69 79 TYR A N 1
ATOM 659 C CA . TYR A 1 79 ? -25.279 -12.878 4.803 1.00 93.69 79 TYR A CA 1
ATOM 660 C C . TYR A 1 79 ? -26.625 -13.601 4.743 1.00 93.69 79 TYR A C 1
ATOM 662 O O . TYR A 1 79 ? -27.136 -13.953 3.684 1.00 93.69 79 TYR A O 1
ATOM 670 N N . LEU A 1 80 ? -27.265 -13.760 5.903 1.00 91.56 80 LEU A N 1
ATOM 671 C CA . LEU A 1 80 ? -28.714 -13.982 5.945 1.00 91.56 80 LEU A CA 1
ATOM 672 C C . LEU A 1 80 ? -29.461 -12.648 5.801 1.00 91.56 80 LEU A C 1
ATOM 674 O O . LEU A 1 80 ? -30.545 -12.594 5.229 1.00 91.56 80 LEU A O 1
ATOM 678 N N . VAL A 1 81 ? -28.870 -11.578 6.339 1.00 94.38 81 VAL A N 1
ATOM 679 C CA . VAL A 1 81 ? -29.343 -10.197 6.216 1.00 94.38 81 VAL A CA 1
ATOM 680 C C . VAL A 1 81 ? -28.112 -9.319 5.970 1.00 94.38 81 VAL A C 1
ATOM 682 O O . VAL A 1 81 ? -27.315 -9.159 6.903 1.00 94.38 81 VAL A O 1
ATOM 685 N N . PRO A 1 82 ? -27.917 -8.780 4.754 1.00 93.12 82 PRO A N 1
ATOM 686 C CA . PRO A 1 82 ? -26.755 -7.954 4.443 1.00 93.12 82 PRO A CA 1
ATOM 687 C C . PRO A 1 82 ? -26.822 -6.607 5.175 1.00 93.12 82 PRO A C 1
ATOM 689 O O . PRO A 1 82 ? -27.916 -6.162 5.546 1.00 93.12 82 PRO A O 1
ATOM 692 N N . PRO A 1 83 ? -25.674 -5.954 5.423 1.00 95.12 83 PRO A N 1
ATOM 693 C CA . PRO A 1 83 ? -25.649 -4.659 6.078 1.00 95.12 83 PRO A CA 1
ATOM 694 C C . PRO A 1 83 ? -26.216 -3.555 5.186 1.00 95.12 83 PRO A C 1
ATOM 696 O O . PRO A 1 83 ? -25.962 -3.512 3.987 1.00 95.12 83 PRO A O 1
ATOM 699 N N . ASP A 1 84 ? -26.952 -2.619 5.788 1.00 95.00 84 ASP A N 1
ATOM 700 C CA . ASP A 1 84 ? -27.211 -1.321 5.176 1.00 95.00 84 ASP A CA 1
ATOM 701 C C . ASP A 1 84 ? -25.850 -0.630 4.968 1.00 95.00 84 ASP A C 1
ATOM 703 O O . ASP A 1 84 ? -25.126 -0.425 5.956 1.00 95.00 84 ASP A O 1
ATOM 707 N N . PRO A 1 85 ? -25.498 -0.256 3.724 1.00 93.88 85 PRO A N 1
ATOM 708 C CA . PRO A 1 85 ? -24.186 0.293 3.395 1.00 93.88 85 PRO A CA 1
ATOM 709 C C . PRO A 1 85 ? -23.795 1.495 4.260 1.00 93.88 85 PRO A C 1
ATOM 711 O O . PRO A 1 85 ? -22.638 1.669 4.638 1.00 93.88 85 PRO A O 1
ATOM 714 N N . ARG A 1 86 ? -24.774 2.315 4.651 1.00 94.38 86 ARG A N 1
ATOM 715 C CA . ARG A 1 86 ? -24.548 3.502 5.471 1.00 94.38 86 ARG A CA 1
ATOM 716 C C . ARG A 1 86 ? -24.296 3.160 6.931 1.00 94.38 86 ARG A C 1
ATOM 718 O O . ARG A 1 86 ? -23.500 3.842 7.573 1.00 94.38 86 ARG A O 1
ATOM 725 N N . ILE A 1 87 ? -24.969 2.141 7.470 1.00 95.19 87 ILE A N 1
ATOM 726 C CA . ILE A 1 87 ? -24.695 1.658 8.833 1.00 95.19 87 ILE A CA 1
ATOM 727 C C . ILE A 1 87 ? -23.316 1.004 8.877 1.00 95.19 87 ILE A C 1
ATOM 729 O O . ILE A 1 87 ? -22.549 1.286 9.794 1.00 95.19 87 ILE A O 1
ATOM 733 N N . GLY A 1 88 ? -22.981 0.192 7.877 1.00 93.94 88 GLY A N 1
ATOM 734 C CA . GLY A 1 88 ? -21.669 -0.433 7.786 1.00 93.94 88 GLY A CA 1
ATOM 735 C C . GLY A 1 88 ? -20.536 0.584 7.670 1.00 93.94 88 GLY A C 1
ATOM 736 O O . GLY A 1 88 ? -19.609 0.579 8.482 1.00 93.94 88 GLY A O 1
ATOM 737 N N . LYS A 1 89 ? -20.680 1.572 6.781 1.00 91.62 89 LYS A N 1
ATOM 738 C CA . LYS A 1 89 ? -19.728 2.683 6.659 1.00 91.62 89 LYS A CA 1
ATOM 739 C C . LYS A 1 89 ? -19.643 3.534 7.932 1.00 91.62 89 LYS A C 1
ATOM 741 O O . LYS A 1 89 ? -18.577 4.038 8.274 1.00 91.62 89 LYS A O 1
ATOM 746 N N . ALA A 1 90 ? -20.735 3.661 8.689 1.00 90.88 90 ALA A N 1
ATOM 747 C CA . ALA A 1 90 ? -20.693 4.304 10.000 1.00 90.88 90 ALA A CA 1
ATOM 748 C C . ALA A 1 90 ? -19.853 3.514 11.012 1.00 90.88 90 ALA A C 1
ATOM 750 O O . ALA A 1 90 ? -19.165 4.128 11.819 1.00 90.88 90 ALA A O 1
ATOM 751 N N . ILE A 1 91 ? -19.870 2.182 10.979 1.00 91.19 91 ILE A N 1
ATOM 752 C CA . ILE A 1 91 ? -19.009 1.368 11.849 1.00 91.19 91 ILE A CA 1
ATOM 753 C C . ILE A 1 91 ? -17.539 1.520 11.444 1.00 91.19 91 ILE A C 1
ATOM 755 O O . ILE A 1 91 ? -16.701 1.671 12.326 1.00 91.19 91 ILE A O 1
ATOM 759 N N . GLU A 1 92 ? -17.218 1.570 10.147 1.00 87.44 92 GLU A N 1
ATOM 760 C CA . GLU A 1 92 ? -15.852 1.896 9.697 1.00 87.44 92 GLU A CA 1
ATOM 761 C C . GLU A 1 92 ? -15.394 3.275 10.179 1.00 87.44 92 GLU A C 1
ATOM 763 O O . GLU A 1 92 ? -14.254 3.440 10.604 1.00 87.44 92 GLU A O 1
ATOM 768 N N . TYR A 1 93 ? -16.288 4.263 10.112 1.00 85.88 93 TYR A N 1
ATOM 769 C CA . TYR A 1 93 ? -15.979 5.644 10.465 1.00 85.88 93 TYR A CA 1
ATOM 770 C C . TYR A 1 93 ? -15.847 5.863 11.979 1.00 85.88 93 TYR A C 1
ATOM 772 O O . TYR A 1 93 ? -14.964 6.591 12.425 1.00 85.88 93 TYR A O 1
ATOM 780 N N . PHE A 1 94 ? -16.738 5.269 12.781 1.00 84.56 94 PHE A N 1
ATOM 781 C CA . PHE A 1 94 ? -16.785 5.476 14.233 1.00 84.56 94 PHE A CA 1
ATOM 782 C C . PHE A 1 94 ? -16.029 4.416 15.042 1.00 84.56 94 PHE A C 1
ATOM 784 O O . PHE A 1 94 ? -15.799 4.651 16.224 1.00 84.56 94 PHE A O 1
ATOM 791 N N . GLY A 1 95 ? -15.663 3.284 14.436 1.00 83.19 95 GLY A N 1
ATOM 792 C CA . GLY A 1 95 ? -14.952 2.179 15.080 1.00 83.19 95 GLY A CA 1
ATOM 793 C C . GLY A 1 95 ? -15.844 0.980 15.425 1.00 83.19 95 GLY A C 1
ATOM 794 O O . GLY A 1 95 ? -17.071 1.091 15.589 1.00 83.19 95 GLY A O 1
ATOM 795 N N . LYS A 1 96 ? -15.225 -0.207 15.545 1.00 84.56 96 LYS A N 1
ATOM 796 C CA . LYS A 1 96 ? -15.949 -1.462 15.809 1.00 84.56 96 LYS A CA 1
ATOM 797 C C . LYS A 1 96 ? -16.606 -1.469 17.179 1.00 84.56 96 LYS A C 1
ATOM 799 O O . LYS A 1 96 ? -17.601 -2.158 17.358 1.00 84.56 96 LYS A O 1
ATOM 804 N N . GLU A 1 97 ? -16.165 -0.653 18.132 1.00 83.50 97 GLU A N 1
ATOM 805 C CA . GLU A 1 97 ? -16.773 -0.550 19.458 1.00 83.50 97 GLU A CA 1
ATOM 806 C C . GLU A 1 97 ? -18.247 -0.110 19.445 1.00 83.50 97 GLU A C 1
ATOM 808 O O . GLU A 1 97 ? -18.929 -0.230 20.461 1.00 83.50 97 GLU A O 1
ATOM 813 N N . TYR A 1 98 ? -18.766 0.384 18.320 1.00 89.56 98 TYR A N 1
ATOM 814 C CA . TYR A 1 98 ? -20.186 0.699 18.134 1.00 89.56 98 TYR A CA 1
ATOM 815 C C . TYR A 1 98 ? -21.044 -0.516 17.762 1.00 89.56 98 TYR A C 1
ATOM 817 O O . TYR A 1 98 ? -22.280 -0.414 17.758 1.00 89.56 98 TYR A O 1
ATOM 825 N N . LEU A 1 99 ? -20.401 -1.641 17.453 1.00 91.88 99 LEU A N 1
ATOM 826 C CA . LEU A 1 99 ? -20.996 -2.900 17.044 1.00 91.88 99 LEU A CA 1
ATOM 827 C C . LEU A 1 99 ? -21.016 -3.901 18.210 1.00 91.88 99 LEU A C 1
ATOM 829 O O . LEU A 1 99 ? -20.144 -3.923 19.074 1.00 91.88 99 LEU A O 1
ATOM 833 N N . LEU A 1 100 ? -22.030 -4.760 18.224 1.00 91.38 100 LEU A N 1
ATOM 834 C CA . LEU A 1 100 ? -22.142 -5.922 19.097 1.00 91.38 100 LEU A CA 1
ATOM 835 C C . LEU A 1 100 ? -22.424 -7.159 18.251 1.00 91.38 100 LEU A C 1
ATOM 837 O O . LEU A 1 100 ? -23.310 -7.126 17.395 1.00 91.38 100 LEU A O 1
ATOM 841 N N . GLU A 1 101 ? -21.737 -8.261 18.541 1.00 92.62 101 GLU A N 1
ATOM 842 C CA . GLU A 1 101 ? -21.940 -9.545 17.867 1.00 92.62 101 GLU A CA 1
ATOM 843 C C . GLU A 1 101 ? -22.572 -10.547 18.826 1.00 92.62 101 GLU A C 1
ATOM 845 O O . GLU A 1 101 ? -21.970 -10.944 19.823 1.00 92.62 101 GLU A O 1
ATOM 850 N N . ILE A 1 102 ? -23.808 -10.947 18.536 1.00 92.38 102 ILE A N 1
ATOM 851 C CA . ILE A 1 102 ? -24.577 -11.865 19.369 1.00 92.38 102 ILE A CA 1
ATOM 852 C C . ILE A 1 102 ? -24.662 -13.211 18.659 1.00 92.38 102 ILE A C 1
ATOM 854 O O . ILE A 1 102 ? -25.305 -13.328 17.618 1.00 92.38 102 ILE A O 1
ATOM 858 N N . ALA A 1 103 ? -24.056 -14.240 19.249 1.00 90.69 103 ALA A N 1
ATOM 859 C CA . ALA A 1 103 ? -24.212 -15.613 18.784 1.00 90.69 103 ALA A CA 1
ATOM 860 C C . ALA A 1 103 ? -25.637 -16.103 19.085 1.00 90.69 103 ALA A C 1
ATOM 862 O O . ALA A 1 103 ? -26.060 -16.113 20.248 1.00 90.69 103 ALA A O 1
ATOM 863 N N . VAL A 1 104 ? -26.384 -16.502 18.055 1.00 89.06 104 VAL A N 1
ATOM 864 C CA . VAL A 1 104 ? -27.779 -16.939 18.187 1.00 89.06 104 VAL A CA 1
ATOM 865 C C . VAL A 1 104 ? -27.869 -18.440 17.948 1.00 89.06 104 VAL A C 1
ATOM 867 O O . VAL A 1 104 ? -27.431 -18.945 16.916 1.00 89.06 104 VAL A O 1
ATOM 870 N N . TYR A 1 105 ? -28.460 -19.151 18.899 1.00 84.12 105 TYR A N 1
ATOM 871 C CA . TYR A 1 105 ? -28.600 -20.603 18.887 1.00 84.12 105 TYR A CA 1
ATOM 872 C C . TYR A 1 105 ? -30.075 -21.018 18.924 1.00 84.12 105 TYR A C 1
ATOM 874 O O . TYR A 1 105 ? -30.958 -20.237 19.292 1.00 84.12 105 TYR A O 1
ATOM 882 N N . ASP A 1 106 ? -30.314 -22.286 18.593 1.00 81.62 106 ASP A N 1
ATOM 883 C CA . ASP A 1 106 ? -31.604 -22.969 18.696 1.00 81.62 106 ASP A CA 1
ATOM 884 C C . ASP A 1 106 ? -32.732 -22.271 17.915 1.00 81.62 106 ASP A C 1
ATOM 886 O O . ASP A 1 106 ? -32.518 -21.628 16.887 1.00 81.62 106 ASP A O 1
ATOM 890 N N . ASN A 1 107 ? -33.967 -22.388 18.403 1.00 76.12 107 ASN A N 1
ATOM 891 C CA . ASN A 1 107 ? -35.162 -21.836 17.770 1.00 76.12 107 ASN A CA 1
ATOM 892 C C . ASN A 1 107 ? -35.185 -20.297 17.679 1.00 76.12 107 ASN A C 1
ATOM 894 O O . ASN A 1 107 ? -36.065 -19.747 17.019 1.00 76.12 107 ASN A O 1
ATOM 898 N N . HIS A 1 108 ? -34.243 -19.588 18.308 1.00 80.44 108 HIS A N 1
ATOM 899 C CA . HIS A 1 108 ? -34.130 -18.134 18.174 1.00 80.44 108 HIS A CA 1
ATOM 900 C C . HIS A 1 108 ? -33.599 -17.700 16.802 1.00 80.44 108 HIS A C 1
ATOM 902 O O . HIS A 1 108 ? -33.847 -16.564 16.399 1.00 80.44 108 HIS A O 1
ATOM 908 N N . GLN A 1 109 ? -32.936 -18.597 16.064 1.00 82.38 109 GLN A N 1
ATOM 909 C CA . GLN A 1 109 ? -32.451 -18.323 14.709 1.00 82.38 109 GLN A CA 1
ATOM 910 C C . GLN A 1 109 ? -33.592 -18.048 13.717 1.00 82.38 109 GLN A C 1
ATOM 912 O O . GLN A 1 109 ? -33.430 -17.249 12.801 1.00 82.38 109 GLN A O 1
ATOM 917 N N . GLU A 1 110 ? -34.786 -18.616 13.927 1.00 78.88 110 GLU A N 1
ATOM 918 C CA . GLU A 1 110 ? -35.935 -18.389 13.036 1.00 78.88 110 GLU A CA 1
ATOM 919 C C . GLU A 1 110 ? -36.383 -16.922 13.000 1.00 78.88 110 GLU A C 1
ATOM 921 O O . GLU A 1 110 ? -36.846 -16.435 11.970 1.00 78.88 110 GLU A O 1
ATOM 926 N N . VAL A 1 111 ? -36.188 -16.181 14.096 1.00 83.44 111 VAL A N 1
ATOM 927 C CA . VAL A 1 111 ? -36.511 -14.748 14.150 1.00 83.44 111 VAL A CA 1
ATOM 928 C C . VAL A 1 111 ? -35.568 -13.931 13.265 1.00 83.44 111 VAL A C 1
ATOM 930 O O . VAL A 1 111 ? -35.973 -12.894 12.741 1.00 83.44 111 VAL A O 1
ATOM 933 N N . LEU A 1 112 ? -34.335 -14.396 13.038 1.00 86.12 112 LEU A N 1
ATOM 934 C CA . LEU A 1 112 ? -33.352 -13.690 12.212 1.00 86.12 112 LEU A CA 1
ATOM 935 C C . LEU A 1 112 ? -33.783 -13.569 10.746 1.00 86.12 112 LEU A C 1
ATOM 937 O O . LEU A 1 112 ? -33.387 -12.625 10.077 1.00 86.12 112 LEU A O 1
ATOM 941 N N . LYS A 1 113 ? -34.664 -14.457 10.273 1.00 82.62 113 LYS A N 1
ATOM 942 C CA . LYS A 1 113 ? -35.263 -14.392 8.929 1.00 82.62 113 LYS A CA 1
ATOM 943 C C . LYS A 1 113 ? -36.314 -13.283 8.791 1.00 82.62 113 LYS A C 1
ATOM 945 O O . LYS A 1 113 ? -36.806 -13.035 7.697 1.00 82.62 113 LYS A O 1
ATOM 950 N N . THR A 1 114 ? -36.714 -12.666 9.905 1.00 84.75 114 THR A N 1
ATOM 951 C CA . THR A 1 114 ? -37.798 -11.670 9.959 1.00 84.75 114 THR A CA 1
ATOM 952 C C . THR A 1 114 ? -37.308 -10.243 10.191 1.00 84.75 114 THR A C 1
ATOM 954 O O . THR A 1 114 ? -38.123 -9.324 10.196 1.00 84.75 114 THR A O 1
ATOM 957 N N . VAL A 1 115 ? -36.001 -10.055 10.399 1.00 90.25 115 VAL A N 1
ATOM 958 C CA . VAL A 1 115 ? -35.383 -8.743 10.628 1.00 90.25 115 VAL A CA 1
ATOM 959 C C . VAL A 1 115 ? -34.616 -8.300 9.391 1.00 90.25 115 VAL A C 1
ATOM 961 O O . VAL A 1 115 ? -34.056 -9.126 8.682 1.00 90.25 115 VAL A O 1
ATOM 964 N N . ASN A 1 116 ? -34.555 -6.995 9.161 1.00 94.50 116 ASN A N 1
ATOM 965 C CA . ASN A 1 116 ? -33.730 -6.381 8.127 1.00 94.50 116 ASN A CA 1
ATOM 966 C C . ASN A 1 116 ? -32.685 -5.464 8.761 1.00 94.50 116 ASN A C 1
ATOM 968 O O . ASN A 1 116 ? -32.841 -5.009 9.899 1.00 94.50 116 ASN A O 1
ATOM 972 N N . SER A 1 117 ? -31.623 -5.153 8.016 1.00 96.12 117 SER A N 1
ATOM 973 C CA . SER A 1 117 ? -30.703 -4.098 8.433 1.00 96.12 117 SER A CA 1
ATOM 974 C C . SER A 1 117 ? -31.452 -2.780 8.635 1.00 96.12 117 SER A C 1
ATOM 976 O O . SER A 1 117 ? -32.397 -2.460 7.916 1.00 96.12 117 SER A O 1
ATOM 978 N N . GLY A 1 118 ? -31.077 -2.036 9.673 1.00 94.88 118 GLY A N 1
ATOM 979 C CA . GLY A 1 118 ? -31.759 -0.809 10.066 1.00 94.88 118 GLY A CA 1
ATOM 980 C C . GLY A 1 118 ? -33.000 -1.000 10.946 1.00 94.88 118 GLY A C 1
ATOM 981 O O . GLY A 1 118 ? -33.463 -0.010 11.527 1.00 94.88 118 GLY A O 1
ATOM 982 N N . ASP A 1 119 ? -33.501 -2.223 11.144 1.00 95.50 119 ASP A N 1
ATOM 983 C CA . ASP A 1 119 ? -34.601 -2.468 12.079 1.00 95.50 119 ASP A CA 1
ATOM 984 C C . ASP A 1 119 ? -34.181 -2.204 13.525 1.00 95.50 119 ASP A C 1
ATOM 986 O O . ASP A 1 119 ? -33.064 -2.498 13.949 1.00 95.50 119 ASP A O 1
ATOM 990 N N . PHE A 1 120 ? -35.102 -1.673 14.328 1.00 96.06 120 PHE A N 1
ATOM 991 C CA . PHE A 1 120 ? -34.897 -1.553 15.767 1.00 96.06 120 PHE A CA 1
ATOM 992 C C . PHE A 1 120 ? -35.428 -2.795 16.464 1.00 96.06 120 PHE A C 1
ATOM 994 O O . PHE A 1 120 ? -36.589 -3.154 16.286 1.00 96.06 120 PHE A O 1
ATOM 1001 N N . ILE A 1 121 ? -34.611 -3.408 17.312 1.00 95.81 121 ILE A N 1
ATOM 1002 C CA . ILE A 1 121 ? -34.959 -4.646 18.004 1.00 95.81 121 ILE A CA 1
ATOM 1003 C C . ILE A 1 121 ? -34.708 -4.536 19.506 1.00 95.81 121 ILE A C 1
ATOM 1005 O O . ILE A 1 121 ? -33.834 -3.799 19.969 1.00 95.81 121 ILE A O 1
ATOM 1009 N N . LEU A 1 122 ? -35.478 -5.298 20.272 1.00 94.25 122 LEU A N 1
ATOM 1010 C CA . LEU A 1 122 ? -35.225 -5.601 21.670 1.00 94.25 122 LEU A CA 1
ATOM 1011 C C . LEU A 1 122 ? -34.563 -6.978 21.757 1.00 94.25 122 LEU A C 1
ATOM 1013 O O . LEU A 1 122 ? -35.155 -7.979 21.357 1.00 94.25 122 LEU A O 1
ATOM 1017 N N . LEU A 1 123 ? -33.377 -7.028 22.352 1.00 93.12 123 LEU A N 1
ATOM 1018 C CA . LEU A 1 123 ? -32.724 -8.261 22.771 1.00 93.12 123 LEU A CA 1
ATOM 1019 C C . LEU A 1 123 ? -33.014 -8.463 24.259 1.00 93.12 123 LEU A C 1
ATOM 1021 O O . LEU A 1 123 ? -32.553 -7.688 25.098 1.00 93.12 123 LEU A O 1
ATOM 1025 N N . SER A 1 124 ? -33.824 -9.463 24.597 1.00 89.06 124 SER A N 1
ATOM 1026 C CA . SER A 1 124 ? -34.208 -9.754 25.982 1.00 89.06 124 SER A CA 1
ATOM 1027 C C . SER A 1 124 ? -33.288 -10.803 26.595 1.00 89.06 124 SER A C 1
ATOM 1029 O O . SER A 1 124 ? -33.151 -11.894 26.049 1.00 89.06 124 SER A O 1
ATOM 1031 N N . ASN A 1 125 ? -32.721 -10.489 27.762 1.00 86.12 125 ASN A N 1
ATOM 1032 C CA . ASN A 1 125 ? -31.887 -11.394 28.563 1.00 86.12 125 ASN A CA 1
ATOM 1033 C C . ASN A 1 125 ? -30.731 -12.049 27.775 1.00 86.12 125 ASN A C 1
ATOM 1035 O O . ASN A 1 125 ? -30.488 -13.251 27.902 1.00 86.12 125 ASN A O 1
ATOM 1039 N N . VAL A 1 126 ? -30.005 -11.240 26.997 1.00 88.06 126 VAL A N 1
ATOM 1040 C CA . VAL A 1 126 ? -28.727 -11.602 26.370 1.00 88.06 126 VAL A CA 1
ATOM 1041 C C . VAL A 1 126 ? -27.769 -12.090 27.445 1.00 88.06 126 VAL A C 1
ATOM 1043 O O . VAL A 1 126 ? -27.592 -11.432 28.472 1.00 88.06 126 VAL A O 1
ATOM 1046 N N . HIS A 1 127 ? -27.174 -13.251 27.207 1.00 85.75 127 HIS A N 1
ATOM 1047 C CA . HIS A 1 127 ? -26.195 -13.851 28.093 1.00 85.75 127 HIS A CA 1
ATOM 1048 C C . HIS A 1 127 ? -24.800 -13.328 27.758 1.00 85.75 127 HIS A C 1
ATOM 1050 O O . HIS A 1 127 ? -24.318 -13.546 26.645 1.00 85.75 127 HIS A O 1
ATOM 1056 N N . ILE A 1 128 ? -24.157 -12.672 28.726 1.00 82.19 128 ILE A N 1
ATOM 1057 C CA . ILE A 1 128 ? -22.758 -12.244 28.632 1.00 82.19 128 ILE A CA 1
ATOM 1058 C C . ILE A 1 128 ? -21.890 -13.300 29.320 1.00 82.19 128 ILE A C 1
ATOM 1060 O O . ILE A 1 128 ? -21.760 -13.312 30.545 1.00 82.19 128 ILE A O 1
ATOM 1064 N N . GLY A 1 129 ? -21.324 -14.212 28.534 1.00 73.38 129 GLY A N 1
ATOM 1065 C CA . GLY A 1 129 ? -20.368 -15.211 29.008 1.00 73.38 129 GLY A CA 1
ATOM 1066 C C . GLY A 1 129 ? -18.932 -14.696 28.921 1.00 73.38 129 GLY A C 1
ATOM 1067 O O . GLY A 1 129 ? -18.606 -13.923 28.025 1.00 73.38 129 GLY A O 1
ATOM 1068 N N . SER A 1 130 ? -18.064 -15.148 29.824 1.00 69.56 130 SER A N 1
ATOM 1069 C CA . SER A 1 130 ? -16.617 -14.936 29.719 1.00 69.56 130 SER A CA 1
ATOM 1070 C C . SER A 1 130 ? -15.908 -16.272 29.893 1.00 69.56 130 SER A C 1
ATOM 1072 O O . SER A 1 130 ? -16.146 -16.971 30.879 1.00 69.56 130 SER A O 1
ATOM 1074 N N . LYS A 1 131 ? -15.072 -16.646 28.923 1.00 60.59 131 LYS A N 1
ATOM 1075 C CA . LYS A 1 131 ? -14.222 -17.839 28.985 1.00 60.59 131 LYS A CA 1
ATOM 1076 C C . LYS A 1 131 ? -12.868 -17.497 28.372 1.00 60.59 131 LYS A C 1
ATOM 1078 O O . LYS A 1 131 ? -12.832 -16.903 27.301 1.00 60.59 131 LYS A O 1
ATOM 1083 N N . ASP A 1 132 ? -11.781 -17.826 29.068 1.00 58.25 132 ASP A N 1
ATOM 1084 C CA . ASP A 1 132 ? -10.401 -17.619 28.599 1.00 58.25 132 ASP A CA 1
ATOM 1085 C C . ASP A 1 132 ? -10.126 -16.179 28.119 1.00 58.25 132 ASP A C 1
ATOM 1087 O O . ASP A 1 132 ? -9.521 -15.951 27.080 1.00 58.25 132 ASP A O 1
ATOM 1091 N N . LYS A 1 133 ? -10.605 -15.190 28.891 1.00 58.19 133 LYS A N 1
ATOM 1092 C CA . LYS A 1 133 ? -10.546 -13.740 28.604 1.00 58.19 133 LYS A CA 1
ATOM 1093 C C . LYS A 1 133 ? -11.389 -13.256 27.410 1.00 58.19 133 LYS A C 1
ATOM 1095 O O . LYS A 1 133 ? -11.482 -12.049 27.230 1.00 58.19 133 LYS A O 1
ATOM 1100 N N . ALA A 1 134 ? -12.080 -14.124 26.669 1.00 61.16 134 ALA A N 1
ATOM 1101 C CA . ALA A 1 134 ? -12.996 -13.724 25.598 1.00 61.16 134 ALA A CA 1
ATOM 1102 C C . ALA A 1 134 ? -14.424 -13.498 26.124 1.00 61.16 134 ALA A C 1
ATOM 1104 O O . ALA A 1 134 ? -14.990 -14.355 26.814 1.00 61.16 134 ALA A O 1
ATOM 1105 N N . ILE A 1 135 ? -15.035 -12.363 25.770 1.00 71.56 135 ILE A N 1
ATOM 1106 C CA . ILE A 1 135 ? -16.428 -12.050 26.118 1.00 71.56 135 ILE A CA 1
ATOM 1107 C C . ILE A 1 135 ? -17.321 -12.525 24.972 1.00 71.56 135 ILE A C 1
ATOM 1109 O O . ILE A 1 135 ? -17.079 -12.225 23.809 1.00 71.56 135 ILE A O 1
ATOM 1113 N N . THR A 1 136 ? -18.361 -13.294 25.289 1.00 78.88 136 THR A N 1
ATOM 1114 C CA . THR A 1 136 ? -19.319 -13.802 24.300 1.00 78.88 136 THR A CA 1
ATOM 1115 C C . THR A 1 136 ? -20.718 -13.328 24.652 1.00 78.88 136 THR A C 1
ATOM 1117 O O . THR A 1 136 ? -21.244 -13.676 25.710 1.00 78.88 136 THR A O 1
ATOM 1120 N N . LEU A 1 137 ? -21.342 -12.579 23.747 1.00 87.00 137 LEU A N 1
ATOM 1121 C CA . LEU A 1 137 ? -22.766 -12.268 23.811 1.00 87.00 137 LEU A CA 1
ATOM 1122 C C . LEU A 1 137 ? -23.527 -13.388 23.107 1.00 87.00 137 LEU A C 1
ATOM 1124 O O . LEU A 1 137 ? -23.215 -13.741 21.971 1.00 87.00 137 LEU A O 1
ATOM 1128 N N . SER A 1 138 ? -24.511 -13.980 23.779 1.00 87.38 138 SER A N 1
ATOM 1129 C CA . SER A 1 138 ? -25.270 -15.091 23.204 1.00 87.38 138 SER A CA 1
ATOM 1130 C C . SER A 1 138 ? -26.749 -15.072 23.566 1.00 87.38 138 SER A C 1
ATOM 1132 O O . SER A 1 138 ? -27.147 -14.643 24.653 1.00 87.38 138 SER A O 1
ATOM 1134 N N . ILE A 1 139 ? -27.563 -15.580 22.643 1.00 86.44 139 ILE A N 1
ATOM 1135 C CA . ILE A 1 139 ? -28.964 -15.938 22.856 1.00 86.44 139 ILE A CA 1
ATOM 1136 C C . ILE A 1 139 ? -29.105 -17.411 22.475 1.00 86.44 139 ILE A C 1
ATOM 1138 O O . ILE A 1 139 ? -28.948 -17.770 21.316 1.00 86.44 139 ILE A O 1
ATOM 1142 N N . HIS A 1 140 ? -29.380 -18.263 23.459 1.00 79.19 140 HIS A N 1
ATOM 1143 C CA . HIS A 1 140 ? -29.552 -19.708 23.286 1.00 79.19 140 HIS A CA 1
ATOM 1144 C C . HIS A 1 140 ? -30.731 -20.237 24.102 1.00 79.19 140 HIS A C 1
ATOM 1146 O O . HIS A 1 140 ? -31.199 -19.576 25.040 1.00 79.19 140 HIS A O 1
ATOM 1152 N N . GLY A 1 141 ? -31.202 -21.422 23.731 1.00 64.81 141 GLY A N 1
ATOM 1153 C CA . GLY A 1 141 ? -32.223 -22.214 24.397 1.00 64.81 141 GLY A CA 1
ATOM 1154 C C . GLY A 1 141 ? -31.645 -23.205 25.421 1.00 64.81 141 GLY A C 1
ATOM 1155 O O . GLY A 1 141 ? -30.605 -23.820 25.221 1.00 64.81 141 GLY A O 1
ATOM 1156 N N . GLY A 1 142 ? -32.368 -23.375 26.539 1.00 50.47 142 GLY A N 1
ATOM 1157 C CA . GLY A 1 142 ? -32.119 -24.399 27.572 1.00 50.47 142 GLY A CA 1
ATOM 1158 C C . GLY A 1 142 ? -31.591 -23.848 28.909 1.00 50.47 142 GLY A C 1
ATOM 1159 O O . GLY A 1 142 ? -30.495 -23.303 28.974 1.00 50.47 142 GLY A O 1
ATOM 1160 N N . GLY A 1 143 ? -32.308 -23.940 30.038 1.00 36.97 143 GLY A N 1
ATOM 1161 C CA . GLY A 1 143 ? -33.664 -24.463 30.304 1.00 36.97 143 GLY A CA 1
ATOM 1162 C C . GLY A 1 143 ? -34.255 -23.823 31.577 1.00 36.97 143 GLY A C 1
ATOM 1163 O O . GLY A 1 143 ? -33.554 -23.105 32.272 1.00 36.97 143 GLY A O 1
ATOM 1164 N N . PHE A 1 144 ? -35.521 -23.969 31.968 1.00 35.66 144 PHE A N 1
ATOM 1165 C CA . PHE A 1 144 ? -36.691 -24.671 31.433 1.00 35.66 144 PHE A CA 1
ATOM 1166 C C . PHE A 1 144 ? -37.870 -23.707 31.666 1.00 35.66 144 PHE A C 1
ATOM 1168 O O . PHE A 1 144 ? -38.134 -23.345 32.809 1.00 35.66 144 PHE A O 1
ATOM 1175 N N . ALA A 1 145 ? -38.543 -23.229 30.616 1.00 47.78 145 ALA A N 1
ATOM 1176 C CA . ALA A 1 145 ? -39.662 -22.273 30.721 1.00 47.78 145 ALA A CA 1
ATOM 1177 C C . ALA A 1 145 ? -39.386 -20.923 31.455 1.00 47.78 145 ALA A C 1
ATOM 1179 O O . ALA A 1 145 ? -40.329 -20.174 31.699 1.00 47.78 145 ALA A O 1
ATOM 1180 N N . SER A 1 146 ? -38.136 -20.571 31.799 1.00 50.69 146 SER A N 1
ATOM 1181 C CA . SER A 1 146 ? -37.858 -19.626 32.903 1.00 50.69 146 SER A CA 1
ATOM 1182 C C . SER A 1 146 ? -37.127 -18.309 32.576 1.00 50.69 146 SER A C 1
ATOM 1184 O O . SER A 1 146 ? -37.181 -17.403 33.406 1.00 50.69 146 SER A O 1
ATOM 1186 N N . TYR A 1 147 ? -36.468 -18.135 31.418 1.00 56.09 147 TYR A N 1
ATOM 1187 C CA . TYR A 1 147 ? -35.589 -16.961 31.196 1.00 56.09 147 TYR A CA 1
ATOM 1188 C C . TYR A 1 147 ? -36.083 -15.906 30.199 1.00 56.09 147 TYR A C 1
ATOM 1190 O O . TYR A 1 147 ? -35.435 -14.872 30.083 1.00 56.09 147 TYR A O 1
ATOM 1198 N N . ASN A 1 148 ? -37.215 -16.108 29.513 1.00 67.12 148 ASN A N 1
ATOM 1199 C CA . ASN A 1 148 ? -37.853 -15.101 28.642 1.00 67.12 148 ASN A CA 1
ATOM 1200 C C . ASN A 1 148 ? -36.869 -14.385 27.677 1.00 67.12 148 ASN A C 1
ATOM 1202 O O . ASN A 1 148 ? -36.895 -13.155 27.555 1.00 67.12 148 ASN A O 1
ATOM 1206 N N . ARG A 1 149 ? -35.950 -15.157 27.070 1.00 76.62 149 ARG A N 1
ATOM 1207 C CA . ARG A 1 149 ? -34.971 -14.679 26.081 1.00 76.62 149 ARG A CA 1
ATOM 1208 C C . ARG A 1 149 ? -35.647 -14.585 24.729 1.00 76.62 149 ARG A C 1
ATOM 1210 O O . ARG A 1 149 ? -36.248 -15.554 24.285 1.00 76.62 149 ARG A O 1
ATOM 1217 N N . GLU A 1 150 ? -35.574 -13.425 24.099 1.00 82.94 150 GLU A N 1
ATOM 1218 C CA . GLU A 1 150 ? -36.271 -13.164 22.842 1.00 82.94 150 GLU A CA 1
ATOM 1219 C C . GLU A 1 150 ? -35.531 -12.088 22.055 1.00 82.94 150 GLU A C 1
ATOM 1221 O O . GLU A 1 150 ? -34.982 -11.145 22.633 1.00 82.94 150 GLU A O 1
ATOM 1226 N N . ILE A 1 151 ? -35.576 -12.225 20.735 1.00 89.12 151 ILE A N 1
ATOM 1227 C CA . ILE A 1 151 ? -35.276 -11.165 19.779 1.00 89.12 151 ILE A CA 1
ATOM 1228 C C . ILE A 1 151 ? -36.644 -10.651 19.332 1.00 89.12 151 ILE A C 1
ATOM 1230 O O . ILE A 1 151 ? -37.470 -11.435 18.870 1.00 89.12 151 ILE A O 1
ATOM 1234 N N . THR A 1 152 ? -36.940 -9.371 19.542 1.00 90.38 152 THR A N 1
ATOM 1235 C CA . THR A 1 152 ? -38.265 -8.818 19.229 1.00 90.38 152 THR A CA 1
ATOM 1236 C C . THR A 1 152 ? -38.128 -7.537 18.415 1.00 90.38 152 THR A C 1
ATOM 1238 O O . THR A 1 152 ? -37.606 -6.553 18.948 1.00 90.38 152 THR A O 1
ATOM 1241 N N . PRO A 1 153 ? -38.612 -7.501 17.161 1.00 91.06 153 PRO A N 1
ATOM 1242 C CA . PRO A 1 153 ? -38.729 -6.261 16.403 1.00 91.06 153 PRO A CA 1
ATOM 1243 C C . PRO A 1 153 ? -39.564 -5.227 17.162 1.00 91.06 153 PRO A C 1
ATOM 1245 O O . PRO A 1 153 ? -40.630 -5.534 17.699 1.00 91.06 153 PRO A O 1
ATOM 1248 N N . ILE A 1 154 ? -39.067 -3.996 17.239 1.00 93.00 154 ILE A N 1
ATOM 1249 C CA . ILE A 1 154 ? -39.766 -2.881 17.875 1.00 93.00 154 ILE A CA 1
ATOM 1250 C C . ILE A 1 154 ? -40.637 -2.209 16.814 1.00 93.00 154 ILE A C 1
ATOM 1252 O O . ILE A 1 154 ? -40.090 -1.710 15.827 1.00 93.00 154 ILE A O 1
ATOM 1256 N N . PRO A 1 155 ? -41.962 -2.108 17.029 1.00 89.44 155 PRO A N 1
ATOM 1257 C CA . PRO A 1 155 ? -42.849 -1.443 16.088 1.00 89.44 155 PRO A CA 1
ATOM 1258 C C . PRO A 1 155 ? -42.386 -0.024 15.741 1.00 89.44 155 PRO A C 1
ATOM 1260 O O . PRO A 1 155 ? -41.912 0.748 16.588 1.00 89.44 155 PRO A O 1
ATOM 1263 N N . THR A 1 156 ? -42.514 0.342 14.470 1.00 86.56 156 THR A N 1
ATOM 1264 C CA . THR A 1 156 ? -42.115 1.664 13.966 1.00 86.56 156 THR A CA 1
ATOM 1265 C C . THR A 1 156 ? -42.906 2.786 14.641 1.00 86.56 156 THR A C 1
ATOM 1267 O O . THR A 1 156 ? -42.336 3.830 14.970 1.00 86.56 156 THR A O 1
ATOM 1270 N N . ASP A 1 157 ? -44.169 2.526 14.973 1.00 87.25 157 ASP A N 1
ATOM 1271 C CA . ASP A 1 157 ? -45.086 3.405 15.699 1.00 87.25 157 ASP A CA 1
ATOM 1272 C C . ASP A 1 157 ? -44.904 3.399 17.230 1.00 87.25 157 ASP A C 1
ATOM 1274 O O . ASP A 1 157 ? -45.519 4.218 17.916 1.00 87.25 157 ASP A O 1
ATOM 1278 N N . PHE A 1 158 ? -44.020 2.556 17.787 1.00 90.94 158 PHE A N 1
ATOM 1279 C CA . PHE A 1 158 ? -43.739 2.558 19.224 1.00 90.94 158 PHE A CA 1
ATOM 1280 C C . PHE A 1 158 ? -43.214 3.930 19.675 1.00 90.94 158 PHE A C 1
ATOM 1282 O O . PHE A 1 158 ? -42.109 4.361 19.320 1.00 90.94 158 PHE A O 1
ATOM 1289 N N . SER A 1 159 ? -44.023 4.621 20.478 1.00 86.81 159 SER A N 1
ATOM 1290 C CA . SER A 1 159 ? -43.777 5.995 20.902 1.00 86.81 159 SER A CA 1
ATOM 1291 C C . SER A 1 159 ? -43.362 6.053 22.370 1.00 86.81 159 SER A C 1
ATOM 1293 O O . SER A 1 159 ? -44.194 6.063 23.274 1.00 86.81 159 SER A O 1
ATOM 1295 N N . ASP A 1 160 ? -42.057 6.185 22.599 1.00 92.50 160 ASP A N 1
ATOM 1296 C CA . ASP A 1 160 ? -41.466 6.435 23.914 1.00 92.50 160 ASP A CA 1
ATOM 1297 C C . ASP A 1 160 ? -40.401 7.549 23.815 1.00 92.50 160 ASP A C 1
ATOM 1299 O O . ASP A 1 160 ? -39.638 7.578 22.840 1.00 92.50 160 ASP A O 1
ATOM 1303 N N . PRO A 1 161 ? -40.311 8.492 24.776 1.00 89.06 161 PRO A N 1
ATOM 1304 C CA . PRO A 1 161 ? -39.308 9.556 24.743 1.00 89.06 161 PRO A CA 1
ATOM 1305 C C . PRO A 1 161 ? -37.861 9.057 24.615 1.00 89.06 161 PRO A C 1
ATOM 1307 O O . PRO A 1 161 ? -37.110 9.622 23.816 1.00 89.06 161 PRO A O 1
ATOM 1310 N N . LYS A 1 162 ? -37.476 7.990 25.333 1.00 89.38 162 LYS A N 1
ATOM 1311 C CA . LYS A 1 162 ? -36.121 7.415 25.260 1.00 89.38 162 LYS A CA 1
ATOM 1312 C C . LYS A 1 162 ? -35.887 6.759 23.898 1.00 89.38 162 LYS A C 1
ATOM 1314 O O . LYS A 1 162 ? -34.822 6.942 23.309 1.00 89.38 162 LYS A O 1
ATOM 1319 N N . MET A 1 163 ? -36.901 6.086 23.344 1.00 93.12 163 MET A N 1
ATOM 1320 C CA . MET A 1 163 ? -36.816 5.501 22.000 1.00 93.12 163 MET A CA 1
ATOM 1321 C C . MET A 1 163 ? -36.648 6.574 20.918 1.00 93.12 163 MET A C 1
ATOM 1323 O O . MET A 1 163 ? -35.819 6.429 20.021 1.00 93.12 163 MET A O 1
ATOM 1327 N N . ARG A 1 164 ? -37.384 7.692 21.011 1.00 90.38 164 ARG A N 1
ATOM 1328 C CA . ARG A 1 164 ? -37.235 8.822 20.074 1.00 90.38 164 ARG A CA 1
ATOM 1329 C C . ARG A 1 164 ? -35.829 9.415 20.114 1.00 90.38 164 ARG A C 1
ATOM 1331 O O . ARG A 1 164 ? -35.274 9.719 19.060 1.00 90.38 164 ARG A O 1
ATOM 1338 N N . LEU A 1 165 ? -35.245 9.558 21.306 1.00 88.62 165 LEU A N 1
ATOM 1339 C CA . LEU A 1 165 ? -33.861 10.012 21.461 1.00 88.62 165 LEU A CA 1
ATOM 1340 C C . LEU A 1 165 ? -32.869 9.013 20.858 1.00 88.62 165 LEU A C 1
ATOM 1342 O O . LEU A 1 165 ? -31.945 9.429 20.161 1.00 88.62 165 LEU A O 1
ATOM 1346 N N . PHE A 1 166 ? -33.085 7.712 21.068 1.00 90.88 166 PHE A N 1
ATOM 1347 C CA . PHE A 1 166 ? -32.237 6.672 20.494 1.00 90.88 166 PHE A CA 1
ATOM 1348 C C . PHE A 1 166 ? -32.276 6.676 18.957 1.00 90.88 166 PHE A C 1
ATOM 1350 O O . PHE A 1 166 ? -31.226 6.776 18.322 1.00 90.88 166 PHE A O 1
ATOM 1357 N N . ARG A 1 167 ? -33.474 6.700 18.356 1.00 93.00 167 ARG A N 1
ATOM 1358 C CA . ARG A 1 167 ? -33.662 6.810 16.897 1.00 93.00 167 ARG A CA 1
ATOM 1359 C C . ARG A 1 167 ? -33.021 8.077 16.325 1.00 93.00 167 ARG A C 1
ATOM 1361 O O . ARG A 1 167 ? -32.351 8.024 15.297 1.00 93.00 167 ARG A O 1
ATOM 1368 N N . ARG A 1 168 ? -33.193 9.224 16.996 1.00 88.56 168 ARG A N 1
ATOM 1369 C CA . ARG A 1 168 ? -32.598 10.506 16.575 1.00 88.56 168 ARG A CA 1
ATOM 1370 C C . ARG A 1 168 ? -31.069 10.475 16.614 1.00 88.56 168 ARG A C 1
ATOM 1372 O O . ARG A 1 168 ? -30.445 11.071 15.744 1.00 88.56 168 ARG A O 1
ATOM 1379 N N . ARG A 1 169 ? -30.476 9.810 17.608 1.00 92.62 169 ARG A N 1
ATOM 1380 C CA . ARG A 1 169 ? -29.022 9.635 17.713 1.00 92.62 169 ARG A CA 1
ATOM 1381 C C . ARG A 1 169 ? -28.481 8.770 16.579 1.00 92.62 169 ARG A C 1
ATOM 1383 O O . ARG A 1 169 ? -27.569 9.219 15.900 1.00 92.62 169 ARG A O 1
ATOM 1390 N N . CYS A 1 170 ? -29.106 7.618 16.328 1.00 92.94 170 CYS A N 1
ATOM 1391 C CA . CYS A 1 170 ? -28.765 6.755 15.194 1.00 92.94 170 CYS A CA 1
ATOM 1392 C C . CYS A 1 170 ? -28.783 7.554 13.884 1.00 92.94 170 CYS A C 1
ATOM 1394 O O . CYS A 1 170 ? -27.779 7.626 13.187 1.00 92.94 170 CYS A O 1
ATOM 1396 N N . ARG A 1 171 ? -29.883 8.273 13.618 1.00 93.06 171 ARG A N 1
ATOM 1397 C CA . ARG A 1 171 ? -30.019 9.107 12.417 1.00 93.06 171 ARG A CA 1
ATOM 1398 C C . ARG A 1 171 ? -28.912 10.156 12.283 1.00 93.06 171 ARG A C 1
ATOM 1400 O O . ARG A 1 171 ? -28.310 10.244 11.227 1.00 93.06 171 ARG A O 1
ATOM 1407 N N . ARG A 1 172 ? -28.624 10.921 13.340 1.00 90.25 172 ARG A N 1
ATOM 1408 C CA . ARG A 1 172 ? -27.585 11.971 13.319 1.00 90.25 172 ARG A CA 1
ATOM 1409 C C . ARG A 1 172 ? -26.177 11.443 13.076 1.00 90.25 172 ARG A C 1
ATOM 1411 O O . ARG A 1 172 ? -25.336 12.156 12.544 1.00 90.25 172 ARG A O 1
ATOM 1418 N N . MET A 1 173 ? -25.897 10.236 13.544 1.00 92.06 173 MET A N 1
ATOM 1419 C CA . MET A 1 173 ? -24.614 9.592 13.294 1.00 92.06 173 MET A CA 1
ATOM 1420 C C . MET A 1 173 ? -24.524 9.118 11.846 1.00 92.06 173 MET A C 1
ATOM 1422 O O . MET A 1 173 ? -23.542 9.412 11.182 1.00 92.06 173 MET A O 1
ATOM 1426 N N . LEU A 1 174 ? -25.587 8.505 11.320 1.00 92.62 174 LEU A N 1
ATOM 1427 C CA . LEU A 1 174 ? -25.645 8.116 9.909 1.00 92.62 174 LEU A CA 1
ATOM 1428 C C . LEU A 1 174 ? -25.595 9.337 8.973 1.00 92.62 174 LEU A C 1
ATOM 1430 O O . LEU A 1 174 ? -24.962 9.272 7.927 1.00 92.62 174 LEU A O 1
ATOM 1434 N N . GLU A 1 175 ? -26.197 10.470 9.352 1.00 90.31 175 GLU A N 1
ATOM 1435 C CA . GLU A 1 175 ? -26.142 11.745 8.611 1.00 90.31 175 GLU A CA 1
ATOM 1436 C C . GLU A 1 175 ? -24.711 12.258 8.363 1.00 90.31 175 GLU A C 1
ATOM 1438 O O . GLU A 1 175 ? -24.505 12.967 7.382 1.00 90.31 175 GLU A O 1
ATOM 1443 N N . GLN A 1 176 ? -23.735 11.881 9.198 1.00 85.25 176 GLN A N 1
ATOM 1444 C CA . GLN A 1 176 ? -22.320 12.251 9.026 1.00 85.25 176 GLN A CA 1
ATOM 1445 C C . GLN A 1 176 ? -21.605 11.414 7.958 1.00 85.25 176 GLN A C 1
ATOM 1447 O O . GLN A 1 176 ? -20.545 11.804 7.484 1.00 85.25 176 GLN A O 1
ATOM 1452 N N . VAL A 1 177 ? -22.194 10.287 7.562 1.00 87.75 177 VAL A N 1
ATOM 1453 C CA . VAL A 1 177 ? -21.642 9.371 6.566 1.00 87.75 177 VAL A CA 1
ATOM 1454 C C . VAL A 1 177 ? -22.292 9.662 5.218 1.00 87.75 177 VAL A C 1
ATOM 1456 O O . VAL A 1 177 ? -23.525 9.619 5.094 1.00 87.75 177 VAL A O 1
ATOM 1459 N N . THR A 1 178 ? -21.467 9.991 4.222 1.00 84.31 178 THR A N 1
ATOM 1460 C CA . THR A 1 178 ? -21.917 10.435 2.888 1.00 84.31 178 THR A CA 1
ATOM 1461 C C . THR A 1 178 ? -21.389 9.570 1.742 1.00 84.31 178 THR A C 1
ATOM 1463 O O . THR A 1 178 ? -22.017 9.537 0.692 1.00 84.31 178 THR A O 1
ATOM 1466 N N . ASP A 1 179 ? -20.319 8.808 1.958 1.00 87.19 179 ASP A N 1
ATOM 1467 C CA . ASP A 1 179 ? -19.612 7.965 0.988 1.00 87.19 179 ASP A CA 1
ATOM 1468 C C . ASP A 1 179 ? -19.844 6.465 1.250 1.00 87.19 179 ASP A C 1
ATOM 1470 O O . ASP A 1 179 ? -18.919 5.699 1.512 1.00 87.19 179 ASP A O 1
ATOM 1474 N N . TYR A 1 180 ? -21.107 6.038 1.211 1.00 87.19 180 TYR A N 1
ATOM 1475 C CA . TYR A 1 180 ? -21.505 4.666 1.561 1.00 87.19 180 TYR A CA 1
ATOM 1476 C C . TYR A 1 180 ? -21.958 3.806 0.373 1.00 87.19 180 TYR A C 1
ATOM 1478 O O . TYR A 1 180 ? -22.279 2.642 0.571 1.00 87.19 180 TYR A O 1
ATOM 1486 N N . GLU A 1 181 ? -22.011 4.345 -0.847 1.00 82.12 181 GLU A N 1
ATOM 1487 C CA . GLU A 1 181 ? -22.627 3.666 -2.003 1.00 82.12 181 GLU A CA 1
ATOM 1488 C C . GLU A 1 181 ? -21.916 2.365 -2.412 1.00 82.12 181 GLU A C 1
ATOM 1490 O O . GLU A 1 181 ? -22.578 1.442 -2.873 1.00 82.12 181 GLU A O 1
ATOM 1495 N N . ASN A 1 182 ? -20.605 2.265 -2.167 1.00 79.44 182 ASN A N 1
ATOM 1496 C CA . ASN A 1 182 ? -19.781 1.092 -2.487 1.00 79.44 182 ASN A CA 1
ATOM 1497 C C . ASN A 1 182 ? -19.320 0.342 -1.227 1.00 79.44 182 ASN A C 1
ATOM 1499 O O . ASN A 1 182 ? -18.238 -0.237 -1.215 1.00 79.44 182 ASN A O 1
ATOM 1503 N N . PHE A 1 183 ? -20.065 0.440 -0.123 1.00 85.44 183 PHE A N 1
ATOM 1504 C CA . PHE A 1 183 ? -19.688 -0.280 1.087 1.00 85.44 183 PHE A CA 1
ATOM 1505 C C . PHE A 1 183 ? -19.948 -1.779 0.918 1.00 85.44 183 PHE A C 1
ATOM 1507 O O . PHE A 1 183 ? -21.087 -2.203 0.722 1.00 85.44 183 PHE A O 1
ATOM 1514 N N . GLU A 1 184 ? -18.886 -2.557 1.078 1.00 85.31 184 GLU A N 1
ATOM 1515 C CA . GLU A 1 184 ? -18.909 -4.009 1.143 1.00 85.31 184 GLU A CA 1
ATOM 1516 C C . GLU A 1 184 ? -18.005 -4.426 2.304 1.00 85.31 184 GLU A C 1
ATOM 1518 O O . GLU A 1 184 ? -16.834 -4.057 2.352 1.00 85.31 184 GLU A O 1
ATOM 1523 N N . GLU A 1 185 ? -18.574 -5.114 3.293 1.00 86.50 185 GLU A N 1
ATOM 1524 C CA . GLU A 1 185 ? -17.831 -5.489 4.501 1.00 86.50 185 GLU A CA 1
ATOM 1525 C C . GLU A 1 185 ? -17.157 -6.850 4.361 1.00 86.50 185 GLU A C 1
ATOM 1527 O O . GLU A 1 185 ? -16.003 -7.003 4.753 1.00 86.50 185 GLU A O 1
ATOM 1532 N N . PHE A 1 186 ? -17.891 -7.832 3.835 1.00 88.69 186 PHE A N 1
ATOM 1533 C CA . PHE A 1 186 ? -17.385 -9.165 3.550 1.00 88.69 186 PHE A CA 1
ATOM 1534 C C . PHE A 1 186 ? -17.789 -9.575 2.142 1.00 88.69 186 PHE A C 1
ATOM 1536 O O . PHE A 1 186 ? -18.919 -9.322 1.722 1.00 88.69 186 PHE A O 1
ATOM 1543 N N . ILE A 1 187 ? -16.875 -10.252 1.456 1.00 78.62 187 ILE A N 1
ATOM 1544 C CA . ILE A 1 187 ? -17.107 -10.802 0.122 1.00 78.62 187 ILE A CA 1
ATOM 1545 C C . ILE A 1 187 ? -17.807 -12.152 0.297 1.00 78.62 187 ILE A C 1
ATOM 1547 O O . ILE A 1 187 ? -17.277 -13.039 0.974 1.00 78.62 187 ILE A O 1
ATOM 1551 N N . GLU A 1 188 ? -19.000 -12.320 -0.280 1.00 67.56 188 GLU A N 1
ATOM 1552 C CA . GLU A 1 188 ? -19.652 -13.632 -0.355 1.00 67.56 188 GLU A CA 1
ATOM 1553 C C . GLU A 1 188 ? -18.866 -14.519 -1.319 1.00 67.56 188 GLU A C 1
ATOM 1555 O O . GLU A 1 188 ? -18.860 -14.301 -2.528 1.00 67.56 188 GLU A O 1
ATOM 1560 N N . HIS A 1 189 ? -18.169 -15.515 -0.776 1.00 56.78 189 HIS A N 1
ATOM 1561 C CA . HIS A 1 189 ? -17.524 -16.525 -1.598 1.00 56.78 189 HIS A CA 1
ATOM 1562 C C . HIS A 1 189 ? -18.614 -17.437 -2.174 1.00 56.78 189 HIS A C 1
ATOM 1564 O O . HIS A 1 189 ? -19.245 -18.196 -1.434 1.00 56.78 189 HIS A O 1
ATOM 1570 N N . GLU A 1 190 ? -18.844 -17.381 -3.490 1.00 46.59 190 GLU A N 1
ATOM 1571 C CA . GLU A 1 190 ? -19.444 -18.521 -4.183 1.00 46.59 190 GLU A CA 1
ATOM 1572 C C . GLU A 1 190 ? -18.544 -19.732 -3.900 1.00 46.59 190 GLU A C 1
ATOM 1574 O O . GLU A 1 190 ? -17.334 -19.671 -4.122 1.00 46.59 190 GLU A O 1
ATOM 1579 N N . GLU A 1 191 ? -19.111 -20.797 -3.325 1.00 37.56 191 GLU A N 1
ATOM 1580 C CA . GLU A 1 191 ? -18.394 -22.045 -3.047 1.00 37.56 191 GLU A CA 1
ATOM 1581 C C . GLU A 1 191 ? -17.859 -22.627 -4.366 1.00 37.56 191 GLU A C 1
ATOM 1583 O O . GLU A 1 191 ? -18.525 -23.404 -5.046 1.00 37.56 191 GLU A O 1
ATOM 1588 N N . LEU A 1 192 ? -16.628 -22.266 -4.713 1.00 38.06 192 LEU A N 1
ATOM 1589 C CA . LEU A 1 192 ? -15.719 -23.132 -5.440 1.00 38.06 192 LEU A CA 1
ATOM 1590 C C . LEU A 1 192 ? -14.855 -23.803 -4.373 1.00 38.06 192 LEU A C 1
ATOM 1592 O O . LEU A 1 192 ? -13.768 -23.329 -4.052 1.00 38.06 192 LEU A O 1
ATOM 1596 N N . GLU A 1 193 ? -15.363 -24.891 -3.786 1.00 36.25 193 GLU A N 1
ATOM 1597 C CA . GLU A 1 193 ? -14.505 -25.890 -3.141 1.00 36.25 193 GLU A CA 1
ATOM 1598 C C . GLU A 1 193 ? -13.612 -26.508 -4.236 1.00 36.25 193 GLU A C 1
ATOM 1600 O O . GLU A 1 193 ? -13.878 -27.594 -4.744 1.00 36.25 193 GLU A O 1
ATOM 1605 N N . ASP A 1 194 ? -12.578 -25.783 -4.662 1.00 40.41 194 ASP A N 1
ATOM 1606 C CA . ASP A 1 194 ? -11.455 -26.365 -5.387 1.00 40.41 194 ASP A CA 1
ATOM 1607 C C . ASP A 1 194 ? -10.565 -27.002 -4.308 1.00 40.41 194 ASP A C 1
ATOM 1609 O O . ASP A 1 194 ? -10.003 -26.300 -3.468 1.00 40.41 194 ASP A O 1
ATOM 1613 N N . GLU A 1 195 ? -10.397 -28.328 -4.332 1.00 44.28 195 GLU A N 1
ATOM 1614 C CA . GLU A 1 195 ? -9.506 -29.109 -3.445 1.00 44.28 195 GLU A CA 1
ATOM 1615 C C . GLU A 1 195 ? -8.005 -28.707 -3.553 1.00 44.28 195 GLU A C 1
ATOM 1617 O O . GLU A 1 195 ? -7.123 -29.424 -3.087 1.00 44.28 195 GLU A O 1
ATOM 1622 N N . ASN A 1 196 ? -7.693 -27.560 -4.170 1.00 47.41 196 ASN A N 1
ATOM 1623 C CA . ASN A 1 196 ? -6.372 -27.138 -4.627 1.00 47.41 196 ASN A CA 1
ATOM 1624 C C . ASN A 1 196 ? -5.867 -25.824 -3.989 1.00 47.41 196 ASN A C 1
ATOM 1626 O O . ASN A 1 196 ? -4.883 -25.253 -4.460 1.00 47.41 196 ASN A O 1
ATOM 1630 N N . ASP A 1 197 ? -6.509 -25.337 -2.922 1.00 54.25 197 ASP A N 1
ATOM 1631 C CA . ASP A 1 197 ? -6.158 -24.063 -2.257 1.00 54.25 197 ASP A CA 1
ATOM 1632 C C . ASP A 1 197 ? -4.805 -24.102 -1.503 1.00 54.25 197 ASP A C 1
ATOM 1634 O O . ASP A 1 197 ? -4.298 -23.080 -1.048 1.00 54.25 197 ASP A O 1
ATOM 1638 N N . ASN A 1 198 ? -4.168 -25.278 -1.434 1.00 61.38 198 ASN A N 1
ATOM 1639 C CA . ASN A 1 198 ? -2.823 -25.471 -0.874 1.00 61.38 198 ASN A CA 1
ATOM 1640 C C . ASN A 1 198 ? -1.692 -25.232 -1.894 1.00 61.38 198 ASN A C 1
ATOM 1642 O O . ASN A 1 198 ? -0.520 -25.425 -1.570 1.00 61.38 198 ASN A O 1
ATOM 1646 N N . LEU A 1 199 ? -2.010 -24.869 -3.141 1.00 70.50 199 LEU A N 1
ATOM 1647 C CA . LEU A 1 199 ? -1.007 -24.548 -4.154 1.00 70.50 199 LEU A CA 1
ATOM 1648 C C . LEU A 1 199 ? -0.621 -23.067 -4.093 1.00 70.50 199 LEU A C 1
ATOM 1650 O O . LEU A 1 199 ? -1.453 -22.185 -4.322 1.00 70.50 199 LEU A O 1
ATOM 1654 N N . VAL A 1 200 ? 0.666 -22.799 -3.867 1.00 83.94 200 VAL A N 1
ATOM 1655 C CA . VAL A 1 200 ? 1.243 -21.447 -3.912 1.00 83.94 200 VAL A CA 1
ATOM 1656 C C . VAL A 1 200 ? 2.373 -21.374 -4.931 1.00 83.94 200 VAL A C 1
ATOM 1658 O O . VAL A 1 200 ? 3.139 -22.323 -5.094 1.00 83.94 200 VAL A O 1
ATOM 1661 N N . ALA A 1 201 ? 2.495 -20.233 -5.599 1.00 87.25 201 ALA A N 1
ATOM 1662 C CA . ALA A 1 201 ? 3.619 -19.925 -6.472 1.00 87.25 201 ALA A CA 1
ATOM 1663 C C . ALA A 1 201 ? 4.620 -18.998 -5.767 1.00 87.25 201 ALA A C 1
ATOM 1665 O O . ALA A 1 201 ? 4.255 -18.185 -4.910 1.00 87.25 201 ALA A O 1
ATOM 1666 N N . GLU A 1 202 ? 5.901 -19.124 -6.121 1.00 90.25 202 GLU A N 1
ATOM 1667 C CA . GLU A 1 202 ? 6.946 -18.205 -5.661 1.00 90.25 202 GLU A CA 1
ATOM 1668 C C . GLU A 1 202 ? 6.832 -16.843 -6.368 1.00 90.25 202 GLU A C 1
ATOM 1670 O O . GLU A 1 202 ? 6.469 -16.781 -7.544 1.00 90.25 202 GLU A O 1
ATOM 1675 N N . PRO A 1 203 ? 7.173 -15.734 -5.686 1.00 90.88 203 PRO A N 1
ATOM 1676 C CA . PRO A 1 203 ? 7.183 -14.425 -6.319 1.00 90.88 203 PRO A CA 1
ATOM 1677 C C . PRO A 1 203 ? 8.275 -14.317 -7.387 1.00 90.88 203 PRO A C 1
ATOM 1679 O O . PRO A 1 203 ? 9.360 -14.897 -7.273 1.00 90.88 203 PRO A O 1
ATOM 1682 N N . TYR A 1 204 ? 8.014 -13.488 -8.391 1.00 89.19 204 TYR A N 1
ATOM 1683 C CA . TYR A 1 204 ? 8.923 -13.225 -9.496 1.00 89.19 204 TYR A CA 1
ATOM 1684 C C . TYR A 1 204 ? 10.008 -12.205 -9.101 1.00 89.19 204 TYR A C 1
ATOM 1686 O O . TYR A 1 204 ? 9.784 -10.998 -9.130 1.00 89.19 204 TYR A O 1
ATOM 1694 N N . LYS A 1 205 ? 11.196 -12.682 -8.702 1.00 81.00 205 LYS A N 1
ATOM 1695 C CA . LYS A 1 205 ? 12.234 -11.841 -8.056 1.00 81.00 205 LYS A CA 1
ATOM 1696 C C . LYS A 1 205 ? 13.218 -11.145 -9.004 1.00 81.00 205 LYS A C 1
ATOM 1698 O O . LYS A 1 205 ? 13.799 -10.136 -8.625 1.00 81.00 205 LYS A O 1
ATOM 1703 N N . ASN A 1 206 ? 13.412 -11.662 -10.220 1.00 86.75 206 ASN A N 1
ATOM 1704 C CA . ASN A 1 206 ? 14.414 -11.154 -11.165 1.00 86.75 206 ASN A CA 1
ATOM 1705 C C . ASN A 1 206 ? 13.732 -10.717 -12.463 1.00 86.75 206 ASN A C 1
ATOM 1707 O O . ASN A 1 206 ? 13.507 -11.527 -13.364 1.00 86.75 206 ASN A O 1
ATOM 1711 N N . ILE A 1 207 ? 13.379 -9.437 -12.553 1.00 92.44 207 ILE A N 1
ATOM 1712 C CA . ILE A 1 207 ? 12.676 -8.900 -13.718 1.00 92.44 207 ILE A CA 1
ATOM 1713 C C . ILE A 1 207 ? 13.666 -8.697 -14.864 1.00 92.44 207 ILE A C 1
ATOM 1715 O O . ILE A 1 207 ? 14.501 -7.795 -14.818 1.00 92.44 207 ILE A O 1
ATOM 1719 N N . MET A 1 208 ? 13.524 -9.532 -15.895 1.00 93.31 208 MET A N 1
ATOM 1720 C CA . MET A 1 208 ? 14.262 -9.464 -17.154 1.00 93.31 208 MET A CA 1
ATOM 1721 C C . MET A 1 208 ? 13.279 -9.334 -18.322 1.00 93.31 208 MET A C 1
ATOM 1723 O O . MET A 1 208 ? 12.289 -10.069 -18.388 1.00 93.31 208 MET A O 1
ATOM 1727 N N . ILE A 1 209 ? 13.546 -8.413 -19.247 1.00 93.81 209 ILE A N 1
ATOM 1728 C CA . ILE A 1 209 ? 12.838 -8.313 -20.530 1.00 93.81 209 ILE A CA 1
ATOM 1729 C C . ILE A 1 209 ? 13.869 -8.562 -21.626 1.00 93.81 209 ILE A C 1
ATOM 1731 O O . ILE A 1 209 ? 14.711 -7.707 -21.893 1.00 93.81 209 ILE A O 1
ATOM 1735 N N . GLY A 1 210 ? 13.802 -9.755 -22.221 1.00 91.12 210 GLY A N 1
ATOM 1736 C CA . GLY A 1 210 ? 14.874 -10.245 -23.084 1.00 91.12 210 GLY A CA 1
ATOM 1737 C C . GLY A 1 210 ? 16.174 -10.457 -22.305 1.00 91.12 210 GLY A C 1
ATOM 1738 O O . GLY A 1 210 ? 16.143 -10.722 -21.101 1.00 91.12 210 GLY A O 1
ATOM 1739 N N . ASP A 1 211 ? 17.295 -10.325 -23.004 1.00 90.56 211 ASP A N 1
ATOM 1740 C CA . ASP A 1 211 ? 18.635 -10.334 -22.408 1.00 90.56 211 ASP A CA 1
ATOM 1741 C C . ASP A 1 211 ? 19.142 -8.901 -22.147 1.00 90.56 211 ASP A C 1
ATOM 1743 O O . ASP A 1 211 ? 20.199 -8.705 -21.551 1.00 90.56 211 ASP A O 1
ATOM 1747 N N . GLU A 1 212 ? 18.384 -7.890 -22.581 1.00 92.69 212 GLU A N 1
ATOM 1748 C CA . GLU A 1 212 ? 18.824 -6.503 -22.684 1.00 92.69 212 GLU A CA 1
ATOM 1749 C C . GLU A 1 212 ? 18.447 -5.640 -21.473 1.00 92.69 212 GLU A C 1
ATOM 1751 O O . GLU A 1 212 ? 19.199 -4.721 -21.139 1.00 92.69 212 GLU A O 1
ATOM 1756 N N . ILE A 1 213 ? 17.303 -5.907 -20.826 1.00 95.44 213 ILE A N 1
ATOM 1757 C CA . ILE A 1 213 ? 16.740 -5.056 -19.764 1.00 95.44 213 ILE A CA 1
ATOM 1758 C C . ILE A 1 213 ? 16.586 -5.842 -18.461 1.00 95.44 213 ILE A C 1
ATOM 1760 O O . ILE A 1 213 ? 15.877 -6.847 -18.418 1.00 95.44 213 ILE A O 1
ATOM 1764 N N . ALA A 1 214 ? 17.158 -5.309 -17.381 1.00 94.75 214 ALA A N 1
ATOM 1765 C CA . ALA A 1 214 ? 16.984 -5.781 -16.013 1.00 94.75 214 ALA A CA 1
ATOM 1766 C C . ALA A 1 214 ? 16.357 -4.690 -15.137 1.00 94.75 214 ALA A C 1
ATOM 1768 O O . ALA A 1 214 ? 16.761 -3.526 -15.202 1.00 94.75 214 ALA A O 1
ATOM 1769 N N . VAL A 1 215 ? 15.415 -5.062 -14.270 1.00 95.38 215 VAL A N 1
ATOM 1770 C CA . VAL A 1 215 ? 14.801 -4.150 -13.289 1.00 95.38 215 VAL A CA 1
ATOM 1771 C C . VAL A 1 215 ? 15.047 -4.683 -11.881 1.00 95.38 215 VAL A C 1
ATOM 1773 O O . VAL A 1 215 ? 14.746 -5.839 -11.598 1.00 95.38 215 VAL A O 1
ATOM 1776 N N . ASN A 1 216 ? 15.615 -3.846 -11.005 1.00 93.69 216 ASN A N 1
ATOM 1777 C CA . ASN A 1 216 ? 16.029 -4.183 -9.634 1.00 93.69 216 ASN A CA 1
ATOM 1778 C C . ASN A 1 216 ? 17.010 -5.371 -9.524 1.00 93.69 216 ASN A C 1
ATOM 1780 O O . ASN A 1 216 ? 17.218 -5.916 -8.440 1.00 93.69 216 ASN A O 1
ATOM 1784 N N . TYR A 1 217 ? 17.640 -5.763 -10.632 1.00 90.50 217 TYR A N 1
ATOM 1785 C CA . TYR A 1 217 ? 18.523 -6.920 -10.710 1.00 90.50 217 TYR A CA 1
ATOM 1786 C C . TYR A 1 217 ? 19.880 -6.526 -11.312 1.00 90.50 217 TYR A C 1
ATOM 1788 O O . TYR A 1 217 ? 19.964 -5.996 -12.424 1.00 90.50 217 TYR A O 1
ATOM 1796 N N . PHE A 1 218 ? 20.958 -6.774 -10.558 1.00 88.81 218 PHE A N 1
ATOM 1797 C CA . PHE A 1 218 ? 22.314 -6.288 -10.865 1.00 88.81 218 PHE A CA 1
ATOM 1798 C C . PHE A 1 218 ? 23.369 -7.412 -10.850 1.00 88.81 218 PHE A C 1
ATOM 1800 O O . PHE A 1 218 ? 24.352 -7.339 -10.109 1.00 88.81 218 PHE A O 1
ATOM 1807 N N . PRO A 1 219 ? 23.226 -8.463 -11.675 1.00 79.12 219 PRO A N 1
ATOM 1808 C CA . PRO A 1 219 ? 24.169 -9.580 -11.697 1.00 79.12 219 PRO A CA 1
ATOM 1809 C C . PRO A 1 219 ? 25.595 -9.119 -12.038 1.00 79.12 219 PRO A C 1
ATOM 1811 O O . PRO A 1 219 ? 25.801 -8.170 -12.794 1.00 79.12 219 PRO A O 1
ATOM 1814 N N . LYS A 1 220 ? 26.607 -9.801 -11.487 1.00 75.19 220 LYS A N 1
ATOM 1815 C CA . LYS A 1 220 ? 28.029 -9.464 -11.710 1.00 75.19 220 LYS A CA 1
ATOM 1816 C C . LYS A 1 220 ? 28.571 -9.906 -13.075 1.00 75.19 220 LYS A C 1
ATOM 181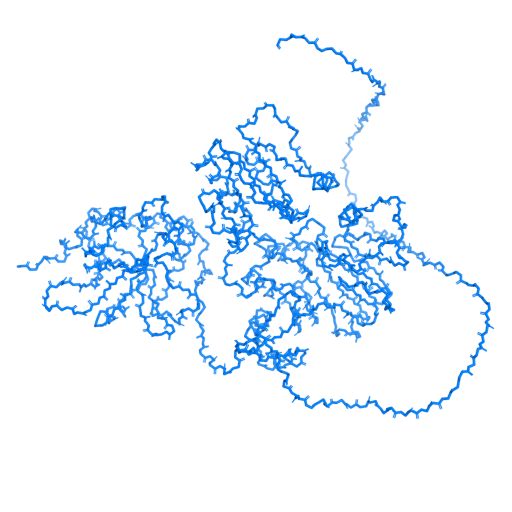8 O O . LYS A 1 220 ? 29.606 -9.403 -13.493 1.00 75.19 220 LYS A O 1
ATOM 1823 N N . SER A 1 221 ? 27.927 -10.868 -13.736 1.00 68.19 221 SER A N 1
ATOM 1824 C CA . SER A 1 221 ? 28.477 -11.561 -14.912 1.00 68.19 221 SER A CA 1
ATOM 1825 C C . SER A 1 221 ? 27.453 -11.805 -16.027 1.00 68.19 221 SER A C 1
ATOM 1827 O O . SER A 1 221 ? 27.554 -12.809 -16.727 1.00 68.19 221 SER A O 1
ATOM 1829 N N . PHE A 1 222 ? 26.454 -10.933 -16.181 1.00 62.44 222 PHE A N 1
ATOM 1830 C CA . PHE A 1 222 ? 25.411 -11.088 -17.200 1.00 62.44 222 PHE A CA 1
ATOM 1831 C C . PHE A 1 222 ? 25.520 -9.989 -18.268 1.00 62.44 222 PHE A C 1
ATOM 1833 O O . PHE A 1 222 ? 25.754 -8.837 -17.898 1.00 62.44 222 PHE A O 1
ATOM 1840 N N . PRO A 1 223 ? 25.344 -10.301 -19.566 1.00 66.62 223 PRO A N 1
ATOM 1841 C CA . PRO A 1 223 ? 25.401 -9.322 -20.649 1.00 66.62 223 PRO A CA 1
ATOM 1842 C C . PRO A 1 223 ? 24.093 -8.517 -20.755 1.00 66.62 223 PRO A C 1
ATOM 1844 O O . PRO A 1 223 ? 23.494 -8.453 -21.818 1.00 66.62 223 PRO A O 1
ATOM 1847 N N . CYS A 1 224 ? 23.634 -7.915 -19.655 1.00 80.44 224 CYS A N 1
ATOM 1848 C CA . CYS A 1 224 ? 22.491 -7.003 -19.681 1.00 80.44 224 CYS A CA 1
ATOM 1849 C C . CYS A 1 224 ? 22.977 -5.596 -20.036 1.00 80.44 224 CYS A C 1
ATOM 1851 O O . CYS A 1 224 ? 23.938 -5.104 -19.444 1.00 80.44 224 CYS A O 1
ATOM 1853 N N . SER A 1 225 ? 22.332 -4.947 -21.004 1.00 87.81 225 SER A N 1
ATOM 1854 C CA . SER A 1 225 ? 22.736 -3.614 -21.471 1.00 87.81 225 SER A CA 1
ATOM 1855 C C . SER A 1 225 ? 22.124 -2.485 -20.642 1.00 87.81 225 SER A C 1
ATOM 1857 O O . SER A 1 225 ? 22.757 -1.444 -20.470 1.00 87.81 225 SER A O 1
ATOM 1859 N N . TYR A 1 226 ? 20.921 -2.687 -20.098 1.00 94.19 226 TYR A N 1
ATOM 1860 C CA . TYR A 1 226 ? 20.166 -1.649 -19.402 1.00 94.19 226 TYR A CA 1
ATOM 1861 C C . TYR A 1 226 ? 19.696 -2.122 -18.028 1.00 94.19 226 TYR A C 1
ATOM 1863 O O . TYR A 1 226 ? 18.932 -3.077 -17.913 1.00 94.19 226 TYR A O 1
ATOM 1871 N N . HIS A 1 227 ? 20.134 -1.428 -16.977 1.00 94.88 227 HIS A N 1
ATOM 1872 C CA . HIS A 1 227 ? 19.771 -1.744 -15.598 1.00 94.88 227 HIS A CA 1
ATOM 1873 C C . HIS A 1 227 ? 18.948 -0.618 -14.983 1.00 94.88 227 HIS A C 1
ATOM 1875 O O . HIS A 1 227 ? 19.449 0.488 -14.787 1.00 94.88 227 HIS A O 1
ATOM 1881 N N . PHE A 1 228 ? 17.702 -0.911 -14.636 1.00 97.31 228 PHE A N 1
ATOM 1882 C CA . PHE A 1 228 ? 16.789 0.045 -14.026 1.00 97.31 228 PHE A CA 1
ATOM 1883 C C . PHE A 1 228 ? 16.636 -0.223 -12.528 1.00 97.31 228 PHE A C 1
ATOM 1885 O O . PHE A 1 228 ? 16.509 -1.371 -12.100 1.00 97.31 228 PHE A O 1
ATOM 1892 N N . LEU A 1 229 ? 16.613 0.843 -11.730 1.00 97.50 229 LEU A N 1
ATOM 1893 C CA . LEU A 1 229 ? 16.327 0.792 -10.298 1.00 97.50 229 LEU A CA 1
ATOM 1894 C C . LEU A 1 229 ? 15.020 1.534 -10.021 1.00 97.50 229 LEU A C 1
ATOM 1896 O O . LEU A 1 229 ? 14.936 2.743 -10.232 1.00 97.50 229 LEU A O 1
ATOM 1900 N N . THR A 1 230 ? 14.016 0.807 -9.534 1.00 97.31 230 THR A N 1
ATOM 1901 C CA . THR A 1 230 ? 12.703 1.385 -9.191 1.00 97.31 230 THR A CA 1
ATOM 1902 C C . THR A 1 230 ? 12.760 2.207 -7.910 1.00 97.31 230 THR A C 1
ATOM 1904 O O . THR A 1 230 ? 12.163 3.271 -7.836 1.00 97.31 230 THR A O 1
ATOM 1907 N N . HIS A 1 231 ? 13.472 1.732 -6.889 1.00 95.00 231 HIS A N 1
ATOM 1908 C CA . HIS A 1 231 ? 13.610 2.409 -5.603 1.00 95.00 231 HIS A CA 1
ATOM 1909 C C . HIS A 1 231 ? 14.784 1.829 -4.807 1.00 95.00 231 HIS A C 1
ATOM 1911 O O . HIS A 1 231 ? 15.396 0.829 -5.189 1.00 95.00 231 HIS A O 1
ATOM 1917 N N . ILE A 1 232 ? 15.110 2.462 -3.682 1.00 92.94 232 ILE A N 1
ATOM 1918 C CA . ILE A 1 232 ? 16.252 2.083 -2.853 1.00 92.94 232 ILE A CA 1
ATOM 1919 C C . ILE A 1 232 ? 15.788 1.168 -1.723 1.00 92.94 232 ILE A C 1
ATOM 1921 O O . ILE A 1 232 ? 15.393 1.636 -0.656 1.00 92.94 232 ILE A O 1
ATOM 1925 N N . HIS A 1 233 ? 15.883 -0.140 -1.955 1.00 86.69 233 HIS A N 1
ATOM 1926 C CA . HIS A 1 233 ? 15.641 -1.164 -0.942 1.00 86.69 233 HIS A CA 1
ATOM 1927 C C . HIS A 1 233 ? 16.916 -1.979 -0.679 1.00 86.69 233 HIS A C 1
ATOM 1929 O O . HIS A 1 233 ? 17.631 -2.306 -1.635 1.00 86.69 233 HIS A O 1
ATOM 1935 N N . PRO A 1 234 ? 17.225 -2.347 0.584 1.00 83.00 234 PRO A N 1
ATOM 1936 C CA . PRO A 1 234 ? 18.456 -3.060 0.925 1.00 83.00 234 PRO A CA 1
ATOM 1937 C C . PRO A 1 234 ? 18.712 -4.322 0.100 1.00 83.00 234 PRO A C 1
ATOM 1939 O O . PRO A 1 234 ? 19.864 -4.643 -0.183 1.00 83.00 234 PRO A O 1
ATOM 1942 N N . GLU A 1 235 ? 17.663 -5.043 -0.301 1.00 82.00 235 GLU A N 1
ATOM 1943 C CA . GLU A 1 235 ? 17.821 -6.284 -1.059 1.00 82.00 235 GLU A CA 1
ATOM 1944 C C . GLU A 1 235 ? 18.412 -6.085 -2.454 1.00 82.00 235 GLU A C 1
ATOM 1946 O O . GLU A 1 235 ? 19.252 -6.897 -2.840 1.00 82.00 235 GLU A O 1
ATOM 1951 N N . TYR A 1 236 ? 18.055 -4.999 -3.148 1.00 84.75 236 TYR A N 1
ATOM 1952 C CA . TYR A 1 236 ? 18.573 -4.673 -4.482 1.00 84.75 236 TYR A CA 1
ATOM 1953 C C . TYR A 1 236 ? 19.988 -4.094 -4.417 1.00 84.75 236 TYR A C 1
ATOM 1955 O O . TYR A 1 236 ? 20.797 -4.299 -5.321 1.00 84.75 236 TYR A O 1
ATOM 1963 N N . LEU A 1 237 ? 20.315 -3.398 -3.323 1.00 84.62 237 LEU A N 1
ATOM 1964 C CA . LEU A 1 237 ? 21.632 -2.787 -3.132 1.00 84.62 237 LEU A CA 1
ATOM 1965 C C . LEU A 1 237 ? 22.750 -3.808 -2.907 1.00 84.62 237 LEU A C 1
ATOM 1967 O O . LEU A 1 237 ? 23.908 -3.491 -3.162 1.00 84.62 237 LEU A O 1
ATOM 1971 N N . ARG A 1 238 ? 22.435 -5.024 -2.436 1.00 81.81 238 ARG A N 1
ATOM 1972 C CA . ARG A 1 238 ? 23.447 -6.060 -2.150 1.00 81.81 238 ARG A CA 1
ATOM 1973 C C . ARG A 1 238 ? 24.290 -6.433 -3.367 1.00 81.81 238 ARG A C 1
ATOM 1975 O O . ARG A 1 238 ? 25.480 -6.704 -3.213 1.00 81.81 238 ARG A O 1
ATOM 1982 N N . ASP A 1 239 ? 23.678 -6.435 -4.546 1.00 81.62 239 ASP A N 1
ATOM 1983 C CA . ASP A 1 239 ? 24.333 -6.820 -5.799 1.00 81.62 239 ASP A CA 1
ATOM 1984 C C . ASP A 1 239 ? 24.719 -5.609 -6.665 1.00 81.62 239 ASP A C 1
ATOM 1986 O O . ASP A 1 239 ? 25.426 -5.748 -7.670 1.00 81.62 239 ASP A O 1
ATOM 1990 N N . LEU A 1 240 ? 24.302 -4.407 -6.255 1.00 87.88 240 LEU A N 1
ATOM 1991 C CA . LEU A 1 240 ? 24.601 -3.174 -6.959 1.00 87.88 240 LEU A CA 1
ATOM 1992 C C . LEU A 1 240 ? 26.012 -2.672 -6.628 1.00 87.88 240 LEU A C 1
ATOM 1994 O O . LEU A 1 240 ? 26.359 -2.416 -5.478 1.00 87.88 240 LEU A O 1
ATOM 1998 N N . ASP A 1 241 ? 26.810 -2.461 -7.672 1.00 87.19 241 ASP A N 1
ATOM 1999 C CA . ASP A 1 241 ? 28.127 -1.834 -7.584 1.00 87.19 241 ASP A CA 1
ATOM 2000 C C . ASP A 1 241 ? 28.164 -0.623 -8.515 1.00 87.19 241 ASP A C 1
ATOM 2002 O O . ASP A 1 241 ? 28.225 -0.783 -9.736 1.00 87.19 241 ASP A O 1
ATOM 2006 N N . LEU A 1 242 ? 28.119 0.574 -7.926 1.00 86.75 242 LEU A N 1
ATOM 2007 C CA . LEU A 1 242 ? 28.188 1.848 -8.647 1.00 86.75 242 LEU A CA 1
ATOM 2008 C C . LEU A 1 242 ? 29.585 2.164 -9.193 1.00 86.75 242 LEU A C 1
ATOM 2010 O O . LEU A 1 242 ? 29.732 3.101 -9.974 1.00 86.75 242 LEU A O 1
ATOM 2014 N N . THR A 1 243 ? 30.617 1.424 -8.786 1.00 81.06 243 THR A N 1
ATOM 2015 C CA . THR A 1 243 ? 31.984 1.596 -9.299 1.00 81.06 243 THR A CA 1
ATOM 2016 C C . THR A 1 243 ? 32.272 0.725 -10.519 1.00 81.06 243 THR A C 1
ATOM 2018 O O . THR A 1 243 ? 33.276 0.938 -11.201 1.00 81.06 243 THR A O 1
ATOM 2021 N N . ALA A 1 244 ? 31.388 -0.231 -10.815 1.00 81.38 244 ALA A N 1
ATOM 2022 C CA . ALA A 1 244 ? 31.457 -1.043 -12.017 1.00 81.38 244 ALA A CA 1
ATOM 2023 C C . ALA A 1 244 ? 31.129 -0.214 -13.273 1.00 81.38 244 ALA A C 1
ATOM 2025 O O . ALA A 1 244 ? 30.427 0.794 -13.207 1.00 81.38 244 ALA A O 1
ATOM 2026 N N . ASP A 1 245 ? 31.615 -0.668 -14.429 1.00 82.75 245 ASP A N 1
ATOM 2027 C CA . ASP A 1 245 ? 31.349 -0.051 -15.736 1.00 82.75 245 ASP A CA 1
ATOM 2028 C C . ASP A 1 245 ? 29.933 -0.403 -16.228 1.00 82.75 245 ASP A C 1
ATOM 2030 O O . ASP A 1 245 ? 29.745 -1.202 -17.143 1.00 82.75 245 ASP A O 1
ATOM 2034 N N . ARG A 1 246 ? 28.920 0.122 -15.528 1.00 87.00 246 ARG A N 1
ATOM 2035 C CA . ARG A 1 246 ? 27.496 -0.035 -15.845 1.00 87.00 246 ARG A CA 1
ATOM 2036 C C . ARG A 1 246 ? 26.699 1.183 -15.402 1.00 87.00 246 ARG A C 1
ATOM 2038 O O . ARG A 1 246 ? 26.959 1.748 -14.343 1.00 87.00 246 ARG A O 1
ATOM 2045 N N . THR A 1 247 ? 25.691 1.541 -16.189 1.00 93.25 247 THR A N 1
ATOM 2046 C CA . THR A 1 247 ? 24.775 2.641 -15.878 1.00 93.25 247 THR A CA 1
ATOM 2047 C C . THR A 1 247 ? 23.514 2.116 -15.200 1.00 93.25 247 THR A C 1
ATOM 2049 O O . THR A 1 247 ? 22.863 1.204 -15.708 1.00 93.25 247 THR A O 1
ATOM 2052 N N . VAL A 1 248 ? 23.156 2.720 -14.068 1.00 95.62 248 VAL A N 1
ATOM 2053 C CA . VAL A 1 248 ? 21.881 2.516 -13.376 1.00 95.62 248 VAL A CA 1
ATOM 2054 C C . VAL A 1 248 ? 20.921 3.631 -13.764 1.00 95.62 248 VAL A C 1
ATOM 2056 O O . VAL A 1 248 ? 21.163 4.796 -13.457 1.00 95.62 248 VAL A O 1
ATOM 2059 N N . PHE A 1 249 ? 19.822 3.273 -14.415 1.00 97.88 249 PHE A N 1
ATOM 2060 C CA . PHE A 1 249 ? 18.743 4.185 -14.775 1.00 97.88 249 PHE A CA 1
ATOM 2061 C C . PHE A 1 249 ? 17.736 4.260 -13.623 1.00 97.88 249 PHE A C 1
ATOM 2063 O O . PHE A 1 249 ? 17.129 3.253 -13.251 1.00 97.88 249 PHE A O 1
ATOM 2070 N N . CYS A 1 250 ? 17.568 5.436 -13.026 1.00 98.31 250 CYS A N 1
ATOM 2071 C CA . CYS A 1 250 ? 16.686 5.647 -11.873 1.00 98.31 250 CYS A CA 1
ATOM 2072 C C . CYS A 1 250 ? 16.081 7.057 -11.886 1.00 98.31 250 CYS A C 1
ATOM 2074 O O . CYS A 1 250 ? 16.401 7.862 -12.760 1.00 98.31 250 CYS A O 1
ATOM 2076 N N . SER A 1 251 ? 15.186 7.367 -10.946 1.00 98.38 251 SER A N 1
ATOM 2077 C CA . SER A 1 251 ? 14.609 8.712 -10.851 1.00 98.38 251 SER A CA 1
ATOM 2078 C C . SER A 1 251 ? 15.669 9.753 -10.467 1.00 98.38 251 SER A C 1
ATOM 2080 O O . SER A 1 251 ? 16.679 9.416 -9.845 1.00 98.38 251 SER A O 1
ATOM 2082 N N . GLU A 1 252 ? 15.432 11.030 -10.789 1.00 97.25 252 GLU A N 1
ATOM 2083 C CA . GLU A 1 252 ? 16.281 12.146 -10.322 1.00 97.25 252 GLU A CA 1
ATOM 2084 C C . GLU A 1 252 ? 16.506 12.076 -8.799 1.00 97.25 252 GLU A C 1
ATOM 2086 O O . GLU A 1 252 ? 17.642 12.093 -8.331 1.00 97.25 252 GLU A O 1
ATOM 2091 N N . THR A 1 253 ? 15.440 11.861 -8.024 1.00 96.75 253 THR A N 1
ATOM 2092 C CA . THR A 1 253 ? 15.527 11.744 -6.564 1.00 96.75 253 THR A CA 1
ATOM 2093 C C . THR A 1 253 ? 16.346 10.535 -6.110 1.00 96.75 253 THR A C 1
ATOM 2095 O O . THR A 1 253 ? 17.156 10.663 -5.195 1.00 96.75 253 THR A O 1
ATOM 2098 N N . THR A 1 254 ? 16.175 9.363 -6.733 1.00 96.88 254 THR A N 1
ATOM 2099 C CA . THR A 1 254 ? 16.997 8.182 -6.424 1.00 96.88 254 THR A CA 1
ATOM 2100 C C . THR A 1 254 ? 18.465 8.437 -6.746 1.00 96.88 254 THR A C 1
ATOM 2102 O O . THR A 1 254 ? 19.321 8.077 -5.943 1.00 96.88 254 THR A O 1
ATOM 2105 N N . SER A 1 255 ? 18.765 9.086 -7.872 1.00 95.81 255 SER A N 1
ATOM 2106 C CA . SER A 1 255 ? 20.133 9.435 -8.262 1.00 95.81 255 SER A CA 1
ATOM 2107 C C . SER A 1 255 ? 20.835 10.301 -7.214 1.00 95.81 255 SER A C 1
ATOM 2109 O O . SER A 1 255 ? 22.017 10.091 -6.943 1.00 95.81 255 SER A O 1
ATOM 2111 N N . ASP A 1 256 ? 20.112 11.238 -6.600 1.00 94.12 256 ASP A N 1
ATOM 2112 C CA . ASP A 1 256 ? 20.673 12.154 -5.606 1.00 94.12 256 ASP A CA 1
ATOM 2113 C C . ASP A 1 256 ? 20.988 11.467 -4.266 1.00 94.12 256 ASP A C 1
ATOM 2115 O O . ASP A 1 256 ? 22.027 11.735 -3.659 1.00 94.12 256 ASP A O 1
ATOM 2119 N N . ILE A 1 257 ? 20.116 10.568 -3.793 1.00 94.06 257 ILE A N 1
ATOM 2120 C CA . ILE A 1 257 ? 20.242 9.952 -2.456 1.00 94.06 257 ILE A CA 1
ATOM 2121 C C . ILE A 1 257 ? 20.985 8.603 -2.458 1.00 94.06 257 ILE A C 1
ATOM 2123 O O . ILE A 1 257 ? 21.456 8.160 -1.408 1.00 94.06 257 ILE A O 1
ATOM 2127 N N . LEU A 1 258 ? 21.099 7.927 -3.607 1.00 94.31 258 LEU A N 1
ATOM 2128 C CA . LEU A 1 258 ? 21.684 6.584 -3.707 1.00 94.31 258 LEU A CA 1
ATOM 2129 C C . LEU A 1 258 ? 23.146 6.503 -3.222 1.00 94.31 258 LEU A C 1
ATOM 2131 O O . LEU A 1 258 ? 23.435 5.588 -2.444 1.00 94.31 258 LEU A O 1
ATOM 2135 N N . PRO A 1 259 ? 24.061 7.430 -3.584 1.00 92.50 259 PRO A N 1
ATOM 2136 C CA . PRO A 1 259 ? 25.434 7.396 -3.074 1.00 92.50 259 PRO A CA 1
ATOM 2137 C C . PRO A 1 259 ? 25.507 7.490 -1.543 1.00 92.50 259 PRO A C 1
ATOM 2139 O O . PRO A 1 259 ? 26.257 6.735 -0.923 1.00 92.50 259 PRO A O 1
ATOM 2142 N N . GLU A 1 260 ? 24.683 8.352 -0.933 1.00 91.56 260 GLU A N 1
ATOM 2143 C CA . GLU A 1 260 ? 24.619 8.525 0.526 1.00 91.56 260 GLU A CA 1
ATOM 2144 C C . GLU A 1 260 ? 24.140 7.239 1.212 1.00 91.56 260 GLU A C 1
ATOM 2146 O O . GLU A 1 260 ? 24.768 6.769 2.160 1.00 91.56 260 GLU A O 1
ATOM 2151 N N . ILE A 1 261 ? 23.082 6.601 0.694 1.00 90.81 261 ILE A N 1
ATOM 2152 C CA . ILE A 1 261 ? 22.573 5.340 1.257 1.00 90.81 261 ILE A CA 1
ATOM 2153 C C . ILE A 1 261 ? 23.600 4.204 1.135 1.00 90.81 261 ILE A C 1
ATOM 2155 O O . ILE A 1 261 ? 23.722 3.389 2.054 1.00 90.81 261 ILE A O 1
ATOM 2159 N N . MET A 1 262 ? 24.358 4.159 0.037 1.00 90.31 262 MET A N 1
ATOM 2160 C CA . MET A 1 262 ? 25.434 3.183 -0.161 1.00 90.31 262 MET A CA 1
ATOM 2161 C C . MET A 1 262 ? 26.715 3.519 0.624 1.00 90.31 262 MET A C 1
ATOM 2163 O O . MET A 1 262 ? 27.645 2.712 0.639 1.00 90.31 262 MET A O 1
ATOM 2167 N N . GLY A 1 263 ? 26.783 4.680 1.287 1.00 89.00 263 GLY A N 1
ATOM 2168 C CA . GLY A 1 263 ? 27.967 5.130 2.022 1.00 89.00 263 GLY A CA 1
ATOM 2169 C C . GLY A 1 263 ? 29.161 5.451 1.118 1.00 89.00 263 GLY A C 1
ATOM 2170 O O . GLY A 1 263 ? 30.312 5.326 1.545 1.00 89.00 263 GLY A O 1
ATOM 2171 N N . ILE A 1 264 ? 28.903 5.830 -0.136 1.00 88.62 264 ILE A N 1
ATOM 2172 C CA . ILE A 1 264 ? 29.917 6.161 -1.138 1.00 88.62 264 ILE A CA 1
ATOM 2173 C C . ILE A 1 264 ? 29.988 7.686 -1.264 1.00 88.62 264 ILE A C 1
ATOM 2175 O O . ILE A 1 264 ? 28.988 8.333 -1.563 1.00 88.62 264 ILE A O 1
ATOM 2179 N N . ASP A 1 265 ? 31.180 8.272 -1.084 1.00 85.88 265 ASP A N 1
ATOM 2180 C CA . ASP A 1 265 ? 31.394 9.690 -1.418 1.00 85.88 265 ASP A CA 1
ATOM 2181 C C . ASP A 1 265 ? 31.055 9.888 -2.900 1.00 85.88 265 ASP A C 1
ATOM 2183 O O . ASP A 1 265 ? 31.659 9.247 -3.763 1.00 85.88 265 ASP A O 1
ATOM 2187 N N . SER A 1 266 ? 30.099 10.770 -3.195 1.00 83.50 266 SER A N 1
ATOM 2188 C CA . SER A 1 266 ? 29.600 11.023 -4.550 1.00 83.50 266 SER A CA 1
ATOM 2189 C C . SER A 1 266 ? 30.707 11.386 -5.545 1.00 83.50 266 SER A C 1
ATOM 2191 O O . SER A 1 266 ? 30.568 11.126 -6.736 1.00 83.50 266 SER A O 1
ATOM 2193 N N . LYS A 1 267 ? 31.855 11.898 -5.079 1.00 85.75 267 LYS A N 1
ATOM 2194 C CA . LYS A 1 267 ? 33.045 12.157 -5.914 1.00 85.75 267 LYS A CA 1
ATOM 2195 C C . LYS A 1 267 ? 33.726 10.895 -6.447 1.00 85.75 267 LYS A C 1
ATOM 2197 O O . LYS A 1 267 ? 34.487 10.987 -7.407 1.00 85.75 267 LYS A O 1
ATOM 2202 N N . ASN A 1 268 ? 33.504 9.752 -5.804 1.00 86.62 268 ASN A N 1
ATOM 2203 C CA . ASN A 1 268 ? 34.067 8.457 -6.183 1.00 86.62 268 ASN A CA 1
ATOM 2204 C C . ASN A 1 268 ? 33.135 7.659 -7.104 1.00 86.62 268 ASN A C 1
ATOM 2206 O O . ASN A 1 268 ? 33.540 6.606 -7.591 1.00 86.62 268 ASN A O 1
ATOM 2210 N N . VAL A 1 269 ? 31.910 8.137 -7.345 1.00 88.69 269 VAL A N 1
ATOM 2211 C CA . VAL A 1 269 ? 30.987 7.532 -8.309 1.00 88.69 269 VAL A CA 1
ATOM 2212 C C . VAL A 1 269 ? 31.391 7.996 -9.717 1.00 88.69 269 VAL A C 1
ATOM 2214 O O . VAL A 1 269 ? 31.430 9.205 -9.967 1.00 88.69 269 VAL A O 1
ATOM 2217 N N . PRO A 1 270 ? 31.728 7.085 -10.649 1.00 90.38 270 PRO A N 1
ATOM 2218 C CA . PRO A 1 270 ? 31.995 7.454 -12.035 1.00 90.38 270 PRO A CA 1
ATOM 2219 C C . PRO A 1 270 ? 30.811 8.208 -12.658 1.00 90.38 270 PRO A C 1
ATOM 2221 O O . PRO A 1 270 ? 29.651 7.886 -12.417 1.00 90.38 270 PRO A O 1
ATOM 2224 N N . ALA A 1 271 ? 31.100 9.200 -13.504 1.00 85.38 271 ALA A N 1
ATOM 2225 C CA . ALA A 1 271 ? 30.088 10.131 -14.023 1.00 85.38 271 ALA A CA 1
ATOM 2226 C C . ALA A 1 271 ? 28.932 9.470 -14.802 1.00 85.38 271 ALA A C 1
ATOM 2228 O O . ALA A 1 271 ? 27.865 10.063 -14.906 1.00 85.38 271 ALA A O 1
ATOM 2229 N N . ASN A 1 272 ? 29.139 8.262 -15.338 1.00 87.88 272 ASN A N 1
ATOM 2230 C CA . ASN A 1 272 ? 28.145 7.528 -16.126 1.00 87.88 272 ASN A CA 1
ATOM 2231 C C . ASN A 1 272 ? 27.516 6.350 -15.360 1.00 87.88 272 ASN A C 1
ATOM 2233 O O . ASN A 1 272 ? 26.775 5.569 -15.955 1.00 87.88 272 ASN A O 1
ATOM 2237 N N . SER A 1 273 ? 27.817 6.188 -14.068 1.00 92.38 273 SER A N 1
ATOM 2238 C CA . SER A 1 273 ? 27.305 5.060 -13.280 1.00 92.38 273 SER A CA 1
ATOM 2239 C C . SER A 1 273 ? 25.829 5.200 -12.920 1.00 92.38 273 SER A C 1
ATOM 2241 O O . SER A 1 273 ? 25.153 4.198 -12.715 1.00 92.38 273 SER A O 1
ATOM 2243 N N . ILE A 1 274 ? 25.315 6.429 -12.841 1.00 95.81 274 ILE A N 1
ATOM 2244 C CA . ILE A 1 274 ? 23.913 6.716 -12.533 1.00 95.81 274 ILE A CA 1
ATOM 2245 C C . ILE A 1 274 ? 23.374 7.659 -13.602 1.00 95.81 274 ILE A C 1
ATOM 2247 O O . ILE A 1 274 ? 23.987 8.686 -13.893 1.00 95.81 274 ILE A O 1
ATOM 2251 N N . PHE A 1 275 ? 22.228 7.313 -14.177 1.00 96.81 275 PHE A N 1
ATOM 2252 C CA . PHE A 1 275 ? 21.515 8.154 -15.124 1.00 96.81 275 PHE A CA 1
ATOM 2253 C C . PHE A 1 275 ? 20.155 8.559 -14.535 1.00 96.81 275 PHE A C 1
ATOM 2255 O O . PHE A 1 275 ? 19.263 7.710 -14.434 1.00 96.81 275 PHE A O 1
ATOM 2262 N N . PRO A 1 276 ? 19.982 9.838 -14.151 1.00 97.56 276 PRO A N 1
ATOM 2263 C CA . PRO A 1 276 ? 18.719 10.332 -13.626 1.00 97.56 276 PRO A CA 1
ATOM 2264 C C . PRO A 1 276 ? 17.695 10.536 -14.748 1.00 97.56 276 PRO A C 1
ATOM 2266 O O . PRO A 1 276 ? 17.951 11.218 -15.743 1.00 97.56 276 PRO A O 1
ATOM 2269 N N . MET A 1 277 ? 16.504 9.981 -14.557 1.00 98.31 277 MET A N 1
ATOM 2270 C CA . MET A 1 277 ? 15.361 10.126 -15.448 1.00 98.31 277 MET A CA 1
ATOM 2271 C C . MET A 1 277 ? 14.256 10.936 -14.771 1.00 98.31 277 MET A C 1
ATOM 2273 O O . MET A 1 277 ? 13.927 10.742 -13.598 1.00 98.31 277 MET A O 1
ATOM 2277 N N . ARG A 1 278 ? 13.663 11.850 -15.538 1.00 97.75 278 ARG A N 1
ATOM 2278 C CA . ARG A 1 278 ? 12.516 12.653 -15.110 1.00 97.75 278 ARG A CA 1
ATOM 2279 C C . ARG A 1 278 ? 11.240 11.826 -15.093 1.00 97.75 278 ARG A C 1
ATOM 2281 O O . ARG A 1 278 ? 10.999 11.022 -15.994 1.00 97.75 278 ARG A O 1
ATOM 2288 N N . LEU A 1 279 ? 10.394 12.093 -14.103 1.00 96.12 279 LEU A N 1
ATOM 2289 C CA . LEU A 1 279 ? 9.061 11.504 -14.031 1.00 96.12 279 LEU A CA 1
ATOM 2290 C C . LEU A 1 279 ? 8.200 11.954 -15.216 1.00 96.12 279 LEU A C 1
ATOM 2292 O O . LEU A 1 279 ? 8.278 13.100 -15.661 1.00 96.12 279 LEU A O 1
ATOM 2296 N N . ASN A 1 280 ? 7.353 11.045 -15.693 1.00 94.25 280 ASN A N 1
ATOM 2297 C CA . ASN A 1 280 ? 6.401 11.232 -16.784 1.00 94.25 280 ASN A CA 1
ATOM 2298 C C . ASN A 1 280 ? 7.046 11.732 -18.089 1.00 94.25 280 ASN A C 1
ATOM 2300 O O . ASN A 1 280 ? 6.392 12.383 -18.905 1.00 94.25 280 ASN A O 1
ATOM 2304 N N . HIS A 1 281 ? 8.335 11.439 -18.286 1.00 95.25 281 HIS A N 1
ATOM 2305 C CA . HIS A 1 281 ? 9.074 11.760 -19.498 1.00 95.25 281 HIS A CA 1
ATOM 2306 C C . HIS A 1 281 ? 9.610 10.475 -20.145 1.00 95.25 281 HIS A C 1
ATOM 2308 O O . HIS A 1 281 ? 10.338 9.736 -19.477 1.00 95.25 281 HIS A O 1
ATOM 2314 N N . PRO A 1 282 ? 9.278 10.193 -21.418 1.00 96.31 282 PRO A N 1
ATOM 2315 C CA . PRO A 1 282 ? 9.815 9.037 -22.121 1.00 96.31 282 PRO A CA 1
ATOM 2316 C C . PRO A 1 282 ? 11.269 9.279 -22.534 1.00 96.31 282 PRO A C 1
ATOM 2318 O O . PRO A 1 282 ? 11.587 10.278 -23.177 1.00 96.31 282 PRO A O 1
ATOM 2321 N N . TYR A 1 283 ? 12.146 8.333 -22.203 1.00 98.31 283 TYR A N 1
ATOM 2322 C CA . TYR A 1 283 ? 13.527 8.293 -22.681 1.00 98.31 283 TYR A CA 1
ATOM 2323 C C . TYR A 1 283 ? 13.682 7.170 -23.699 1.00 98.31 283 TYR A C 1
ATOM 2325 O O . TYR A 1 283 ? 13.277 6.037 -23.437 1.00 98.31 283 TYR A O 1
ATOM 2333 N N . SER A 1 284 ? 14.279 7.480 -24.849 1.00 97.94 284 SER A N 1
ATOM 2334 C CA . SER A 1 284 ? 14.534 6.512 -25.916 1.00 97.94 284 SER A CA 1
ATOM 2335 C C . SER A 1 284 ? 15.852 5.766 -25.708 1.00 97.94 284 SER A C 1
ATOM 2337 O O . SER A 1 284 ? 16.876 6.362 -25.373 1.00 97.94 284 SER A O 1
ATOM 2339 N N . PHE A 1 285 ? 15.813 4.469 -25.983 1.00 96.50 285 PHE A N 1
ATOM 2340 C CA . PHE A 1 285 ? 16.919 3.519 -25.963 1.00 96.50 285 PHE A CA 1
ATOM 2341 C C . PHE A 1 285 ? 16.983 2.782 -27.311 1.00 96.50 285 PHE A C 1
ATOM 2343 O O . PHE A 1 285 ? 16.236 3.103 -28.240 1.00 96.50 285 PHE A O 1
ATOM 2350 N N . GLU A 1 286 ? 17.884 1.809 -27.450 1.00 93.50 286 GLU A N 1
ATOM 2351 C CA . GLU A 1 286 ? 17.951 0.980 -28.655 1.00 93.50 286 GLU A CA 1
ATOM 2352 C C . GLU A 1 286 ? 16.691 0.104 -28.756 1.00 93.50 286 GLU A C 1
ATOM 2354 O O . GLU A 1 286 ? 16.514 -0.826 -27.980 1.00 93.50 286 GLU A O 1
ATOM 2359 N N . GLU A 1 287 ? 15.792 0.446 -29.686 1.00 95.94 287 GLU A N 1
ATOM 2360 C CA . GLU A 1 287 ? 14.540 -0.277 -29.993 1.00 95.94 287 GLU A CA 1
ATOM 2361 C C . GLU A 1 287 ? 13.445 -0.258 -28.903 1.00 95.94 287 GLU A C 1
ATOM 2363 O O . GLU A 1 287 ? 12.409 -0.917 -29.050 1.00 95.94 287 GLU A O 1
ATOM 2368 N N . PHE A 1 288 ? 13.603 0.533 -27.839 1.00 98.19 288 PHE A N 1
ATOM 2369 C CA . PHE A 1 288 ? 12.554 0.756 -26.837 1.00 98.19 288 PHE A CA 1
ATOM 2370 C C . PHE A 1 288 ? 12.595 2.157 -26.219 1.00 98.19 288 PHE A C 1
ATOM 2372 O O . PHE A 1 288 ? 13.531 2.928 -26.419 1.00 98.19 288 PHE A O 1
ATOM 2379 N N . GLN A 1 289 ? 11.565 2.491 -25.449 1.00 98.25 289 GLN A N 1
ATOM 2380 C CA . GLN A 1 289 ? 11.521 3.646 -24.563 1.00 98.25 289 GLN A CA 1
ATOM 2381 C C . GLN A 1 289 ? 11.145 3.216 -23.145 1.00 98.25 289 GLN A C 1
ATOM 2383 O O . GLN A 1 289 ? 10.422 2.232 -22.962 1.00 98.25 289 GLN A O 1
ATOM 2388 N N . ALA A 1 290 ? 11.614 3.971 -22.152 1.00 98.56 290 ALA A N 1
ATOM 2389 C CA . ALA A 1 290 ? 11.219 3.804 -20.759 1.00 98.56 290 ALA A CA 1
ATOM 2390 C C . ALA A 1 290 ? 10.714 5.124 -20.170 1.00 98.56 290 ALA A C 1
ATOM 2392 O O . ALA A 1 290 ? 11.314 6.181 -20.382 1.00 98.56 290 ALA A O 1
ATOM 2393 N N . THR A 1 291 ? 9.628 5.051 -19.405 1.00 98.19 291 THR A N 1
ATOM 2394 C CA . THR A 1 291 ? 9.017 6.193 -18.715 1.00 98.19 291 THR A CA 1
ATOM 2395 C C . THR A 1 291 ? 8.877 5.873 -17.235 1.00 98.19 291 THR A C 1
ATOM 2397 O O . THR A 1 291 ? 8.287 4.854 -16.877 1.00 98.19 291 THR A O 1
ATOM 2400 N N . MET A 1 292 ? 9.400 6.746 -16.374 1.00 98.12 292 MET A N 1
ATOM 2401 C CA . MET A 1 292 ? 9.251 6.619 -14.924 1.00 98.12 292 MET A CA 1
ATOM 2402 C C . MET A 1 292 ? 7.997 7.331 -14.448 1.00 98.12 292 MET A C 1
ATOM 2404 O O . MET A 1 292 ? 7.756 8.474 -14.822 1.00 98.12 292 MET A O 1
ATOM 2408 N N . ILE A 1 293 ? 7.221 6.673 -13.603 1.00 97.19 293 ILE A N 1
ATOM 2409 C CA . ILE A 1 293 ? 5.998 7.199 -13.001 1.00 97.19 293 ILE A CA 1
ATOM 2410 C C . ILE A 1 293 ? 6.163 7.092 -11.489 1.00 97.19 293 ILE A C 1
ATOM 2412 O O . ILE A 1 293 ? 6.702 6.099 -11.016 1.00 97.19 293 ILE A O 1
ATOM 2416 N N . ASP A 1 294 ? 5.724 8.089 -10.724 1.00 96.25 294 ASP A N 1
ATOM 2417 C CA . ASP A 1 294 ? 5.758 8.000 -9.259 1.00 96.25 294 ASP A CA 1
ATOM 2418 C C . ASP A 1 294 ? 4.989 6.755 -8.778 1.00 96.25 294 ASP A C 1
ATOM 2420 O O . ASP A 1 294 ? 3.901 6.463 -9.274 1.00 96.25 294 ASP A O 1
ATOM 2424 N N . SER A 1 295 ? 5.569 6.001 -7.845 1.00 96.81 295 SER A N 1
ATOM 2425 C CA . SER A 1 295 ? 4.940 4.806 -7.259 1.00 96.81 295 SER A CA 1
ATOM 2426 C C . SER A 1 295 ? 4.288 5.070 -5.899 1.00 96.81 295 SER A C 1
ATOM 2428 O O . SER A 1 295 ? 3.645 4.178 -5.344 1.00 96.81 295 SER A O 1
ATOM 2430 N N . ASN A 1 296 ? 4.430 6.281 -5.345 1.00 95.62 296 ASN A N 1
ATOM 2431 C CA . ASN A 1 296 ? 3.860 6.664 -4.049 1.00 95.62 296 ASN A CA 1
ATOM 2432 C C . ASN A 1 296 ? 4.323 5.763 -2.871 1.00 95.62 296 ASN A C 1
ATOM 2434 O O . ASN A 1 296 ? 3.644 5.628 -1.850 1.00 95.62 296 ASN A O 1
ATOM 2438 N N . HIS A 1 297 ? 5.497 5.129 -2.988 1.00 95.19 297 HIS A N 1
ATOM 2439 C CA . HIS A 1 297 ? 6.054 4.257 -1.951 1.00 95.19 297 HIS A CA 1
ATOM 2440 C C . HIS A 1 297 ? 7.026 4.999 -1.019 1.00 95.19 297 HIS A C 1
ATOM 2442 O O . HIS A 1 297 ? 6.750 5.199 0.164 1.00 95.19 297 HIS A O 1
ATOM 2448 N N . CYS A 1 298 ? 8.162 5.453 -1.536 1.00 94.38 298 CYS A N 1
ATOM 2449 C CA . CYS A 1 298 ? 9.149 6.264 -0.819 1.00 94.38 298 CYS A CA 1
ATOM 2450 C C . CYS A 1 298 ? 9.724 7.371 -1.729 1.00 94.38 298 CYS A C 1
ATOM 2452 O O . CYS A 1 298 ? 9.515 7.337 -2.943 1.00 94.38 298 CYS A O 1
ATOM 2454 N N . PRO A 1 299 ? 10.475 8.357 -1.205 1.00 94.81 299 PRO A N 1
ATOM 2455 C CA . PRO A 1 299 ? 11.097 9.379 -2.039 1.00 94.81 299 PRO A CA 1
ATOM 2456 C C . PRO A 1 299 ? 11.932 8.767 -3.169 1.00 94.81 299 PRO A C 1
ATOM 2458 O O . PRO A 1 299 ? 12.808 7.934 -2.931 1.00 94.81 299 PRO A O 1
ATOM 2461 N N . GLY A 1 300 ? 11.626 9.169 -4.403 1.00 96.12 300 GLY A N 1
ATOM 2462 C CA . GLY A 1 300 ? 12.271 8.682 -5.623 1.00 96.12 300 GLY A CA 1
ATOM 2463 C C . GLY A 1 300 ? 11.821 7.310 -6.121 1.00 96.12 300 GLY A C 1
ATOM 2464 O O . GLY A 1 300 ? 12.298 6.888 -7.171 1.00 96.12 300 GLY A O 1
ATOM 2465 N N . SER A 1 301 ? 10.916 6.627 -5.419 1.00 97.69 301 SER A N 1
ATOM 2466 C CA . SER A 1 301 ? 10.366 5.349 -5.879 1.00 97.69 301 SER A CA 1
ATOM 2467 C C . SER A 1 301 ? 9.502 5.513 -7.128 1.00 97.69 301 SER A C 1
ATOM 2469 O O . SER A 1 301 ? 8.636 6.388 -7.183 1.00 97.69 301 SER A O 1
ATOM 2471 N N . VAL A 1 302 ? 9.705 4.653 -8.124 1.00 98.44 302 VAL A N 1
ATOM 2472 C CA . VAL A 1 302 ? 9.012 4.737 -9.410 1.00 98.44 302 VAL A CA 1
ATOM 2473 C C . VAL A 1 302 ? 8.489 3.396 -9.900 1.00 98.44 302 VAL A C 1
ATOM 2475 O O . VAL A 1 302 ? 9.153 2.366 -9.786 1.00 98.44 302 VAL A O 1
ATOM 2478 N N . MET A 1 303 ? 7.333 3.453 -10.553 1.00 98.50 303 MET A N 1
ATOM 2479 C CA . MET A 1 303 ? 6.940 2.475 -11.555 1.00 98.50 303 MET A CA 1
ATOM 2480 C C . MET A 1 303 ? 7.658 2.796 -12.871 1.00 98.50 303 MET A C 1
ATOM 2482 O O . MET A 1 303 ? 7.967 3.956 -13.156 1.00 98.50 303 MET A O 1
ATOM 2486 N N . ILE A 1 304 ? 7.900 1.790 -13.705 1.00 98.69 304 ILE A N 1
ATOM 2487 C CA . ILE A 1 304 ? 8.567 1.958 -14.999 1.00 98.69 304 ILE A CA 1
ATOM 2488 C C . ILE A 1 304 ? 7.721 1.313 -16.092 1.00 98.69 304 ILE A C 1
ATOM 2490 O O . ILE A 1 304 ? 7.445 0.114 -16.045 1.00 98.69 304 ILE A O 1
ATOM 2494 N N . LEU A 1 305 ? 7.315 2.119 -17.072 1.00 98.62 305 LEU A N 1
ATOM 2495 C CA . LEU A 1 305 ? 6.651 1.667 -18.290 1.00 98.62 305 LEU A CA 1
ATOM 2496 C C . LEU A 1 305 ? 7.687 1.490 -19.402 1.00 98.62 305 LEU A C 1
ATOM 2498 O O . LEU A 1 305 ? 8.407 2.436 -19.719 1.00 98.62 305 LEU A O 1
ATOM 2502 N N . PHE A 1 306 ? 7.710 0.309 -20.015 1.00 98.69 306 PHE A N 1
ATOM 2503 C CA . PHE A 1 306 ? 8.530 -0.015 -21.178 1.00 98.69 306 PHE A CA 1
ATOM 2504 C C . PHE A 1 306 ? 7.662 -0.228 -22.416 1.00 98.69 306 PHE A C 1
ATOM 2506 O O . PHE A 1 306 ? 6.682 -0.976 -22.379 1.00 98.69 306 PHE A O 1
ATOM 2513 N N . GLU A 1 307 ? 8.054 0.382 -23.532 1.00 98.19 307 GLU A N 1
ATOM 2514 C CA . GLU A 1 307 ? 7.362 0.291 -24.823 1.00 98.19 307 GLU A CA 1
ATOM 2515 C C . GLU A 1 307 ? 8.369 0.238 -25.978 1.00 98.19 307 GLU A C 1
ATOM 2517 O O . GLU A 1 307 ? 9.495 0.696 -25.833 1.00 98.19 307 GLU A O 1
ATOM 2522 N N . GLY A 1 308 ? 7.974 -0.282 -27.141 1.00 97.69 308 GLY A N 1
ATOM 2523 C CA . GLY A 1 308 ? 8.806 -0.293 -28.352 1.00 97.69 308 GLY A CA 1
ATOM 2524 C C . GLY A 1 308 ? 8.951 -1.673 -28.987 1.00 97.69 308 GLY A C 1
ATOM 2525 O O . GLY A 1 308 ? 8.327 -2.638 -28.548 1.00 97.69 308 GLY A O 1
ATOM 2526 N N . GLU A 1 309 ? 9.760 -1.763 -30.042 1.00 97.62 309 GLU A N 1
ATOM 2527 C CA . GLU A 1 309 ? 9.920 -2.977 -30.853 1.00 97.62 309 GLU A CA 1
ATOM 2528 C C . GLU A 1 309 ? 10.572 -4.119 -30.064 1.00 97.62 309 GLU A C 1
ATOM 2530 O O . GLU A 1 309 ? 10.086 -5.252 -30.115 1.00 97.62 309 GLU A O 1
ATOM 2535 N N . LEU A 1 310 ? 11.594 -3.819 -29.256 1.00 96.75 310 LEU A N 1
ATOM 2536 C CA . LEU A 1 310 ? 12.232 -4.801 -28.375 1.00 96.75 310 LEU A CA 1
ATOM 2537 C C . LEU A 1 310 ? 11.230 -5.343 -27.348 1.00 96.75 310 LEU A C 1
ATOM 2539 O O . LEU A 1 310 ? 11.112 -6.553 -27.144 1.00 96.75 310 LEU A O 1
ATOM 2543 N N . ILE A 1 311 ? 10.428 -4.458 -26.756 1.00 97.88 311 ILE A N 1
ATOM 2544 C CA . ILE A 1 311 ? 9.401 -4.849 -25.786 1.00 97.88 311 ILE A CA 1
ATOM 2545 C C . ILE A 1 311 ? 8.306 -5.677 -26.470 1.00 97.88 311 ILE A C 1
ATOM 2547 O O . ILE A 1 311 ? 7.894 -6.711 -25.950 1.00 97.88 311 ILE A O 1
ATOM 2551 N N . GLN A 1 312 ? 7.885 -5.304 -27.680 1.00 97.06 312 GLN A N 1
ATOM 2552 C CA . GLN A 1 312 ? 6.934 -6.080 -28.475 1.00 97.06 312 GLN A CA 1
ATOM 2553 C C . GLN A 1 312 ? 7.460 -7.490 -28.781 1.00 97.06 312 GLN A C 1
ATOM 2555 O O . GLN A 1 312 ? 6.708 -8.458 -28.663 1.00 97.06 312 GLN A O 1
ATOM 2560 N N . LYS A 1 313 ? 8.742 -7.618 -29.136 1.00 96.31 313 LYS A N 1
ATOM 2561 C CA . LYS A 1 313 ? 9.413 -8.890 -29.436 1.00 96.31 313 LYS A CA 1
ATOM 2562 C C . LYS A 1 313 ? 9.490 -9.815 -28.218 1.00 96.31 313 LYS A C 1
ATOM 2564 O O . LYS A 1 313 ? 9.200 -11.001 -28.346 1.00 96.31 313 LYS A O 1
ATOM 2569 N N . HIS A 1 314 ? 9.870 -9.292 -27.052 1.00 95.25 314 HIS A N 1
ATOM 2570 C CA . HIS A 1 314 ? 10.129 -10.111 -25.859 1.00 95.25 314 HIS A CA 1
ATOM 2571 C C . HIS A 1 314 ? 8.916 -10.266 -24.931 1.00 95.25 314 HIS A C 1
ATOM 2573 O O . HIS A 1 314 ? 8.785 -11.279 -24.233 1.00 95.25 314 HIS A O 1
ATOM 2579 N N . ALA A 1 315 ? 8.017 -9.281 -24.919 1.00 94.50 315 ALA A N 1
ATOM 2580 C CA . ALA A 1 315 ? 6.875 -9.231 -24.015 1.00 94.50 315 ALA A CA 1
ATOM 2581 C C . ALA A 1 315 ? 5.504 -9.308 -24.695 1.00 94.50 315 ALA A C 1
ATOM 2583 O O . ALA A 1 315 ? 4.525 -9.614 -24.017 1.00 94.50 315 ALA A O 1
ATOM 2584 N N . GLY A 1 316 ? 5.424 -9.092 -26.011 1.00 95.44 316 GLY A N 1
ATOM 2585 C CA . GLY A 1 316 ? 4.160 -9.084 -26.754 1.00 95.44 316 GLY A CA 1
ATOM 2586 C C . GLY A 1 316 ? 3.408 -7.748 -26.714 1.00 95.44 316 GLY A C 1
ATOM 2587 O O . GLY A 1 316 ? 2.313 -7.663 -27.266 1.00 95.44 316 GLY A O 1
ATOM 2588 N N . GLY A 1 317 ? 3.989 -6.712 -26.106 1.00 97.19 317 GLY A N 1
ATOM 2589 C CA . GLY A 1 317 ? 3.417 -5.370 -25.985 1.00 97.19 317 GLY A CA 1
ATOM 2590 C C . GLY A 1 317 ? 3.952 -4.642 -24.745 1.00 97.19 317 GLY A C 1
ATOM 2591 O O . GLY A 1 317 ? 4.835 -5.183 -24.080 1.00 97.19 317 GLY A O 1
ATOM 2592 N N . PRO A 1 318 ? 3.431 -3.444 -24.420 1.00 98.25 318 PRO A N 1
ATOM 2593 C CA . PRO A 1 318 ? 3.901 -2.620 -23.304 1.00 98.25 318 PRO A CA 1
ATOM 2594 C C . PRO A 1 318 ? 3.983 -3.362 -21.963 1.00 98.25 318 PRO A C 1
ATOM 2596 O O . PRO A 1 318 ? 3.103 -4.160 -21.633 1.00 98.25 318 PRO A O 1
ATOM 2599 N N . VAL A 1 319 ? 5.016 -3.076 -21.171 1.00 98.56 319 VAL A N 1
ATOM 2600 C CA . VAL A 1 319 ? 5.259 -3.708 -19.863 1.00 98.56 319 VAL A CA 1
ATOM 2601 C C . VAL A 1 319 ? 5.301 -2.652 -18.772 1.00 98.56 319 VAL A C 1
ATOM 2603 O O . VAL A 1 319 ? 6.052 -1.688 -18.888 1.00 98.56 319 VAL A O 1
ATOM 2606 N N . LEU A 1 320 ? 4.549 -2.862 -17.693 1.00 98.50 320 LEU A N 1
ATOM 2607 C CA . LEU A 1 320 ? 4.600 -2.021 -16.500 1.00 98.50 320 LEU A CA 1
ATOM 2608 C C . LEU A 1 320 ? 5.262 -2.783 -15.349 1.00 98.50 320 LEU A C 1
ATOM 2610 O O . LEU A 1 320 ? 4.784 -3.841 -14.948 1.00 98.50 320 LEU A O 1
ATOM 2614 N N . CYS A 1 321 ? 6.332 -2.229 -14.791 1.00 98.44 321 CYS A N 1
ATOM 2615 C CA . CYS A 1 321 ? 6.923 -2.693 -13.539 1.00 98.44 321 CYS A CA 1
ATOM 2616 C C . CYS A 1 321 ? 6.541 -1.717 -12.432 1.00 98.44 321 CYS A C 1
ATOM 2618 O O . CYS A 1 321 ? 6.961 -0.565 -12.489 1.00 98.44 321 CYS A O 1
ATOM 2620 N N . THR A 1 322 ? 5.775 -2.144 -11.428 1.00 98.06 322 THR A N 1
ATOM 2621 C CA . THR A 1 322 ? 5.344 -1.229 -10.360 1.00 98.06 322 THR A CA 1
ATOM 2622 C C . THR A 1 322 ? 6.479 -0.863 -9.405 1.00 98.06 322 THR A C 1
ATOM 2624 O O . THR A 1 322 ? 6.427 0.184 -8.772 1.00 98.06 322 THR A O 1
ATOM 2627 N N . GLY A 1 323 ? 7.495 -1.727 -9.273 1.00 96.81 323 GLY A N 1
ATOM 2628 C CA . GLY A 1 323 ? 8.333 -1.696 -8.072 1.00 96.81 323 GLY A CA 1
ATOM 2629 C C . GLY A 1 323 ? 7.455 -1.860 -6.828 1.00 96.81 323 GLY A C 1
ATOM 2630 O O . GLY A 1 323 ? 6.348 -2.394 -6.934 1.00 96.81 323 GLY A O 1
ATOM 2631 N N . ASP A 1 324 ? 7.915 -1.359 -5.689 1.00 96.81 324 ASP A N 1
ATOM 2632 C CA . ASP A 1 324 ? 7.063 -1.220 -4.507 1.00 96.81 324 ASP A CA 1
ATOM 2633 C C . ASP A 1 324 ? 6.200 0.031 -4.685 1.00 96.81 324 ASP A C 1
ATOM 2635 O O . ASP A 1 324 ? 6.716 1.073 -5.091 1.00 96.81 324 ASP A O 1
ATOM 2639 N N . PHE A 1 325 ? 4.895 -0.056 -4.415 1.00 97.25 325 PHE A N 1
ATOM 2640 C CA . PHE A 1 325 ? 3.966 1.043 -4.714 1.00 97.25 325 PHE A CA 1
ATOM 2641 C C . PHE A 1 325 ? 2.780 1.113 -3.749 1.00 97.25 325 PHE A C 1
ATOM 2643 O O . PHE A 1 325 ? 2.377 0.113 -3.145 1.00 97.25 325 PHE A O 1
ATOM 2650 N N . ARG A 1 326 ? 2.157 2.295 -3.663 1.00 96.56 326 ARG A N 1
ATOM 2651 C CA . ARG A 1 326 ? 0.894 2.490 -2.942 1.00 96.56 326 ARG A CA 1
ATOM 2652 C C . ARG A 1 326 ? -0.182 3.161 -3.789 1.00 96.56 326 ARG A C 1
ATOM 2654 O O . ARG A 1 326 ? -0.158 4.370 -4.007 1.00 96.56 326 ARG A O 1
ATOM 2661 N N . ALA A 1 327 ? -1.214 2.402 -4.134 1.00 95.19 327 ALA A N 1
ATOM 2662 C CA . ALA A 1 327 ? -2.412 2.884 -4.808 1.00 95.19 327 ALA A CA 1
ATOM 2663 C C . ALA A 1 327 ? -3.470 3.415 -3.825 1.00 95.19 327 ALA A C 1
ATOM 2665 O O . ALA A 1 327 ? -4.606 2.944 -3.800 1.00 95.19 327 ALA A O 1
ATOM 2666 N N . ASP A 1 328 ? -3.099 4.389 -2.992 1.00 91.75 328 ASP A N 1
ATOM 2667 C CA . ASP A 1 328 ? -4.056 5.036 -2.093 1.00 91.75 328 ASP A CA 1
ATOM 2668 C C . ASP A 1 328 ? -5.118 5.856 -2.855 1.00 91.75 328 ASP A C 1
ATOM 2670 O O . ASP A 1 328 ? -5.100 5.986 -4.084 1.00 91.75 328 ASP A O 1
ATOM 2674 N N . LYS A 1 329 ? -6.083 6.427 -2.124 1.00 89.94 329 LYS A N 1
ATOM 2675 C CA . LYS A 1 329 ? -7.192 7.177 -2.734 1.00 89.94 329 LYS A CA 1
ATOM 2676 C C . LYS A 1 329 ? -6.715 8.356 -3.591 1.00 89.94 329 LYS A C 1
ATOM 2678 O O . LYS A 1 329 ? -7.335 8.648 -4.616 1.00 89.94 329 LYS A O 1
ATOM 2683 N N . THR A 1 330 ? -5.658 9.044 -3.167 1.00 89.31 330 THR A N 1
ATOM 2684 C CA . THR A 1 330 ? -5.104 10.193 -3.891 1.00 89.31 330 THR A CA 1
ATOM 2685 C C . THR A 1 330 ? -4.446 9.713 -5.176 1.00 89.31 330 THR A C 1
ATOM 2687 O O . THR A 1 330 ? -4.787 10.199 -6.254 1.00 89.31 330 THR A O 1
ATOM 2690 N N . PHE A 1 331 ? -3.607 8.682 -5.076 1.00 92.12 331 PHE A N 1
ATOM 2691 C CA . PHE A 1 331 ? -2.934 8.072 -6.214 1.00 92.12 331 PHE A CA 1
ATOM 2692 C C . PHE A 1 331 ? -3.923 7.555 -7.271 1.00 92.12 331 PHE A C 1
ATOM 2694 O O . PHE A 1 331 ? -3.798 7.857 -8.456 1.00 92.12 331 PHE A O 1
ATOM 2701 N N . LEU A 1 332 ? -4.974 6.839 -6.856 1.00 91.38 332 LEU A N 1
ATOM 2702 C CA . LEU A 1 332 ? -6.017 6.351 -7.766 1.00 91.38 332 LEU A CA 1
ATOM 2703 C C . LEU A 1 332 ? -6.777 7.494 -8.460 1.00 91.38 332 LEU A C 1
ATOM 2705 O O . LEU A 1 332 ? -7.177 7.366 -9.618 1.00 91.38 332 LEU A O 1
ATOM 2709 N N . SER A 1 333 ? -6.973 8.628 -7.784 1.00 90.19 333 SER A N 1
ATOM 2710 C CA . SER A 1 333 ? -7.573 9.817 -8.401 1.00 90.19 333 SER A CA 1
ATOM 2711 C C . SER A 1 333 ? -6.668 10.411 -9.487 1.00 90.19 333 SER A C 1
ATOM 2713 O O . SER A 1 333 ? -7.156 10.821 -10.548 1.00 90.19 333 SER A O 1
ATOM 2715 N N . GLU A 1 334 ? -5.355 10.442 -9.251 1.00 87.69 334 GLU A N 1
ATOM 2716 C CA . GLU A 1 334 ? -4.364 10.888 -10.234 1.00 87.69 334 GLU A CA 1
ATOM 2717 C C . GLU A 1 334 ? -4.231 9.917 -11.410 1.00 87.69 334 GLU A C 1
ATOM 2719 O O . GLU A 1 334 ? -4.093 10.358 -12.551 1.00 87.69 334 GLU A O 1
ATOM 2724 N N . LEU A 1 335 ? -4.372 8.611 -11.179 1.00 89.31 335 LEU A N 1
ATOM 2725 C CA . LEU A 1 335 ? -4.427 7.620 -12.252 1.00 89.31 335 LEU A CA 1
ATOM 2726 C C . LEU A 1 335 ? -5.648 7.823 -13.163 1.00 89.31 335 LEU A C 1
ATOM 2728 O O . LEU A 1 335 ? -5.561 7.593 -14.361 1.00 89.31 335 LEU A O 1
ATOM 2732 N N . LYS A 1 336 ? -6.782 8.297 -12.634 1.00 87.25 336 LYS A N 1
ATOM 2733 C CA . LYS A 1 336 ? -8.000 8.542 -13.432 1.00 87.25 336 LYS A CA 1
ATOM 2734 C C . LYS A 1 336 ? -7.984 9.872 -14.185 1.00 87.25 336 LYS A C 1
ATOM 2736 O O . LYS A 1 336 ? -8.574 9.990 -15.256 1.00 87.25 336 LYS A O 1
ATOM 2741 N N . SER A 1 337 ? -7.391 10.909 -13.596 1.00 87.06 337 SER A N 1
ATOM 2742 C CA . SER A 1 337 ? -7.585 12.297 -14.055 1.00 87.06 337 SER A CA 1
ATOM 2743 C C . SER A 1 337 ? -6.316 13.148 -14.120 1.00 87.06 337 SER A C 1
ATOM 2745 O O . SER A 1 337 ? -6.349 14.256 -14.655 1.00 87.06 337 SER A O 1
ATOM 2747 N N . GLY A 1 338 ? -5.205 12.639 -13.599 1.00 86.56 338 GLY A N 1
ATOM 2748 C CA . GLY A 1 338 ? -3.932 13.334 -13.490 1.00 86.56 338 GLY A CA 1
ATOM 2749 C C . GLY A 1 338 ? -2.959 13.042 -14.640 1.00 86.56 338 GLY A C 1
ATOM 2750 O O . GLY A 1 338 ? -3.349 12.535 -15.698 1.00 86.56 338 GLY A O 1
ATOM 2751 N N . PRO A 1 339 ? -1.668 13.370 -14.443 1.00 81.94 339 PRO A N 1
ATOM 2752 C CA . PRO A 1 339 ? -0.621 13.211 -15.455 1.00 81.94 339 PRO A CA 1
ATOM 2753 C C . PRO A 1 339 ? -0.432 11.766 -15.930 1.00 81.94 339 PRO A C 1
ATOM 2755 O O . PRO A 1 339 ? -0.055 11.547 -17.077 1.00 81.94 339 PRO A O 1
ATOM 2758 N N . CYS A 1 340 ? -0.744 10.789 -15.077 1.00 84.56 340 CYS A N 1
ATOM 2759 C CA . CYS A 1 340 ? -0.535 9.365 -15.340 1.00 84.56 340 CYS A CA 1
ATOM 2760 C C . CYS A 1 340 ? -1.747 8.673 -15.982 1.00 84.56 340 CYS A C 1
ATOM 2762 O O . CYS A 1 340 ? -1.723 7.458 -16.173 1.00 84.56 340 CYS A O 1
ATOM 2764 N N . ARG A 1 341 ? -2.800 9.422 -16.353 1.00 89.81 341 ARG A N 1
ATOM 2765 C CA . ARG A 1 341 ? -4.042 8.853 -16.911 1.00 89.81 341 ARG A CA 1
ATOM 2766 C C . ARG A 1 341 ? -3.854 8.011 -18.166 1.00 89.81 341 ARG A C 1
ATOM 2768 O O . ARG A 1 341 ? -4.640 7.102 -18.414 1.00 89.81 341 ARG A O 1
ATOM 2775 N N . PHE A 1 342 ? -2.796 8.282 -18.928 1.00 90.44 342 PHE A N 1
ATOM 2776 C CA . PHE A 1 342 ? -2.462 7.530 -20.135 1.00 90.44 342 PHE A CA 1
ATOM 2777 C C . PHE A 1 342 ? -2.242 6.035 -19.852 1.00 90.44 342 PHE A C 1
ATOM 2779 O O . PHE A 1 342 ? -2.502 5.221 -20.730 1.00 90.44 342 PHE A O 1
ATOM 2786 N N . LEU A 1 343 ? -1.840 5.650 -18.630 1.00 91.38 343 LEU A N 1
ATOM 2787 C CA . LEU A 1 343 ? -1.689 4.242 -18.246 1.00 91.38 343 LEU A CA 1
ATOM 2788 C C . LEU A 1 343 ? -2.997 3.452 -18.384 1.00 91.38 343 LEU A C 1
ATOM 2790 O O . LEU A 1 343 ? -2.964 2.302 -18.810 1.00 91.38 343 LEU A O 1
ATOM 2794 N N . SER A 1 344 ? -4.139 4.075 -18.077 1.00 88.81 344 SER A N 1
ATOM 2795 C CA . SER A 1 344 ? -5.466 3.450 -18.212 1.00 88.81 344 SER A CA 1
ATOM 2796 C C . SER A 1 344 ? -5.908 3.268 -19.671 1.00 88.81 344 SER A C 1
ATOM 2798 O O . SER A 1 344 ? -6.780 2.454 -19.972 1.00 88.81 344 SER A O 1
ATOM 2800 N N . GLU A 1 345 ? -5.294 4.007 -20.600 1.00 90.00 345 GLU A N 1
ATOM 2801 C CA . GLU A 1 345 ? -5.591 3.949 -22.035 1.00 90.00 345 GLU A CA 1
ATOM 2802 C C . GLU A 1 345 ? -4.738 2.886 -22.756 1.00 90.00 345 GLU A C 1
ATOM 2804 O O . GLU A 1 345 ? -5.065 2.473 -23.873 1.00 90.00 345 GLU A O 1
ATOM 2809 N N . LEU A 1 346 ? -3.657 2.418 -22.121 1.00 92.81 346 LEU A N 1
ATOM 2810 C CA . LEU A 1 346 ? -2.750 1.419 -22.676 1.00 92.81 346 LEU A CA 1
ATOM 2811 C C . LEU A 1 346 ? -3.279 -0.001 -22.481 1.00 92.81 346 LEU A C 1
ATOM 2813 O O . LEU A 1 346 ? -3.785 -0.369 -21.424 1.00 92.81 346 LEU A O 1
ATOM 2817 N N . LYS A 1 347 ? -3.065 -0.838 -23.500 1.00 94.25 347 LYS A N 1
ATOM 2818 C CA . LYS A 1 347 ? -3.187 -2.288 -23.367 1.00 94.25 347 LYS A CA 1
ATOM 2819 C C . LYS A 1 347 ? -1.820 -2.871 -23.017 1.00 94.25 347 LYS A C 1
ATOM 2821 O O . LYS A 1 347 ? -0.993 -3.094 -23.899 1.00 94.25 347 LYS A O 1
ATOM 2826 N N . LEU A 1 348 ? -1.589 -3.101 -21.733 1.00 96.75 348 LEU A N 1
ATOM 2827 C CA . LEU A 1 348 ? -0.356 -3.684 -21.218 1.00 96.75 348 LEU A CA 1
ATOM 2828 C C . LEU A 1 348 ? -0.304 -5.181 -21.559 1.00 96.75 348 LEU A C 1
ATOM 2830 O O . LEU A 1 348 ? -1.265 -5.918 -21.357 1.00 96.75 348 LEU A O 1
ATOM 2834 N N . ALA A 1 349 ? 0.827 -5.669 -22.051 1.00 96.44 349 ALA A N 1
ATOM 2835 C CA . ALA A 1 349 ? 1.031 -7.105 -22.189 1.00 96.44 349 ALA A CA 1
ATOM 2836 C C . ALA A 1 349 ? 1.306 -7.745 -20.821 1.00 96.44 349 ALA A C 1
ATOM 2838 O O . ALA A 1 349 ? 0.784 -8.816 -20.514 1.00 96.44 349 ALA A O 1
ATOM 2839 N N . ARG A 1 350 ? 2.116 -7.085 -19.981 1.00 95.94 350 ARG A N 1
ATOM 2840 C CA . ARG A 1 350 ? 2.537 -7.619 -18.679 1.00 95.94 350 ARG A CA 1
ATOM 2841 C C . ARG A 1 350 ? 2.562 -6.539 -17.605 1.00 95.94 350 ARG A C 1
ATOM 2843 O O . ARG A 1 350 ? 3.015 -5.424 -17.863 1.00 95.94 350 ARG A O 1
ATOM 2850 N N . ILE A 1 351 ? 2.149 -6.911 -16.397 1.00 97.50 351 ILE A N 1
ATOM 2851 C CA . ILE A 1 351 ? 2.369 -6.127 -15.180 1.00 97.50 351 ILE A CA 1
ATOM 2852 C C . ILE A 1 351 ? 3.230 -6.944 -14.216 1.00 97.50 351 ILE A C 1
ATOM 2854 O O . ILE A 1 351 ? 2.819 -8.027 -13.806 1.00 97.50 351 ILE A O 1
ATOM 2858 N N . TYR A 1 352 ? 4.393 -6.422 -13.836 1.00 98.06 352 TYR A N 1
ATOM 2859 C CA . TYR A 1 352 ? 5.165 -6.907 -12.691 1.00 98.06 352 TYR A CA 1
ATOM 2860 C C . TYR A 1 352 ? 4.736 -6.113 -11.458 1.00 98.06 352 TYR A C 1
ATOM 2862 O O . TYR A 1 352 ? 4.915 -4.896 -11.432 1.00 98.06 352 TYR A O 1
ATOM 2870 N N . MET A 1 353 ? 4.129 -6.792 -10.485 1.00 96.88 353 MET A N 1
ATOM 2871 C CA . MET A 1 353 ? 3.296 -6.194 -9.441 1.00 96.88 353 MET A CA 1
ATOM 2872 C C . MET A 1 353 ? 3.862 -6.432 -8.041 1.00 96.88 353 MET A C 1
ATOM 2874 O O . MET A 1 353 ? 4.137 -7.571 -7.660 1.00 96.88 353 MET A O 1
ATOM 2878 N N . ASP A 1 354 ? 3.928 -5.383 -7.228 1.00 97.31 354 ASP A N 1
ATOM 2879 C CA . ASP A 1 354 ? 4.095 -5.516 -5.781 1.00 97.31 354 ASP A CA 1
ATOM 2880 C C . ASP A 1 354 ? 2.801 -6.034 -5.136 1.00 97.31 354 ASP A C 1
ATOM 2882 O O . ASP A 1 354 ? 1.758 -5.381 -5.121 1.00 97.31 354 ASP A O 1
ATOM 2886 N N . ASN A 1 355 ? 2.889 -7.246 -4.590 1.00 95.06 355 ASN A N 1
ATOM 2887 C CA . ASN A 1 355 ? 1.818 -7.929 -3.875 1.00 95.06 355 ASN A CA 1
ATOM 2888 C C . ASN A 1 355 ? 2.109 -8.076 -2.370 1.00 95.06 355 ASN A C 1
ATOM 2890 O O . ASN A 1 355 ? 1.601 -9.000 -1.736 1.00 95.06 355 ASN A O 1
ATOM 2894 N N . THR A 1 356 ? 2.916 -7.181 -1.784 1.00 93.19 356 THR A N 1
ATOM 2895 C CA . THR A 1 356 ? 3.421 -7.274 -0.400 1.00 93.19 356 THR A CA 1
ATOM 2896 C C . THR A 1 356 ? 2.334 -7.557 0.633 1.00 93.19 356 THR A C 1
ATOM 2898 O O . THR A 1 356 ? 2.540 -8.387 1.521 1.00 93.19 356 THR A O 1
ATOM 2901 N N . TYR A 1 357 ? 1.179 -6.897 0.513 1.00 89.06 357 TYR A N 1
ATOM 2902 C CA . TYR A 1 357 ? 0.038 -7.080 1.415 1.00 89.06 357 TYR A CA 1
ATOM 2903 C C . TYR A 1 357 ? -1.213 -7.606 0.718 1.00 89.06 357 TYR A C 1
ATOM 2905 O O . TYR A 1 357 ? -2.305 -7.499 1.271 1.00 89.06 357 TYR A O 1
ATOM 2913 N N . PHE A 1 358 ? -1.080 -8.217 -0.462 1.00 87.31 358 PHE A N 1
ATOM 2914 C CA . PHE A 1 358 ? -2.242 -8.769 -1.157 1.00 87.31 358 PHE A CA 1
ATOM 2915 C C . PHE A 1 358 ? -2.896 -9.912 -0.368 1.00 87.31 358 PHE A C 1
ATOM 2917 O O . PHE A 1 358 ? -4.116 -10.026 -0.353 1.00 87.31 358 PHE A O 1
ATOM 2924 N N . SER A 1 359 ? -2.112 -10.717 0.351 1.00 81.19 359 SER A N 1
ATOM 2925 C CA . SER A 1 359 ? -2.630 -11.809 1.187 1.00 81.19 359 SER A CA 1
ATOM 2926 C C . SER A 1 359 ? -3.187 -11.351 2.536 1.00 81.19 359 SER A C 1
ATOM 2928 O O . SER A 1 359 ? -3.915 -12.102 3.184 1.00 81.19 359 SER A O 1
ATOM 2930 N N . LEU A 1 360 ? -2.880 -10.125 2.973 1.00 74.81 360 LEU A N 1
ATOM 2931 C CA . LEU A 1 360 ? -3.378 -9.601 4.242 1.00 74.81 360 LEU A CA 1
ATOM 2932 C C . LEU A 1 360 ? -4.726 -8.916 4.033 1.00 74.81 360 LEU A C 1
ATOM 2934 O O . LEU A 1 360 ? -4.806 -7.847 3.430 1.00 74.81 360 LEU A O 1
ATOM 2938 N N . ASP A 1 361 ? -5.778 -9.494 4.607 1.00 66.06 361 ASP A N 1
ATOM 2939 C CA . ASP A 1 361 ? -7.109 -8.882 4.640 1.00 66.06 361 ASP A CA 1
ATOM 2940 C C . ASP A 1 361 ? -7.231 -7.837 5.761 1.00 66.06 361 ASP A C 1
ATOM 2942 O O . ASP A 1 361 ? -8.068 -7.924 6.659 1.00 66.06 361 ASP A O 1
ATOM 2946 N N . GLN A 1 362 ? -6.301 -6.883 5.787 1.00 64.62 362 GLN A N 1
ATOM 2947 C CA . GLN A 1 362 ? -6.255 -5.845 6.810 1.00 64.62 362 GLN A CA 1
ATOM 2948 C C . GLN A 1 362 ? -6.309 -4.460 6.185 1.00 64.62 362 GLN A C 1
ATOM 2950 O O . GLN A 1 362 ? -5.633 -4.166 5.199 1.00 64.62 362 GLN A O 1
ATOM 2955 N N . ASN A 1 363 ? -7.094 -3.586 6.811 1.00 70.56 363 ASN A N 1
ATOM 2956 C CA . ASN A 1 363 ? -7.212 -2.206 6.378 1.00 70.56 363 ASN A CA 1
ATOM 2957 C C . ASN A 1 363 ? -5.922 -1.437 6.694 1.00 70.56 363 ASN A C 1
ATOM 2959 O O . ASN A 1 363 ? -5.465 -1.405 7.840 1.00 70.56 363 ASN A O 1
ATOM 2963 N N . ILE A 1 364 ? -5.359 -0.801 5.670 1.00 82.88 364 ILE A N 1
ATOM 2964 C CA . ILE A 1 364 ? -4.202 0.081 5.788 1.00 82.88 364 ILE A CA 1
ATOM 2965 C C . ILE A 1 364 ? -4.719 1.511 5.932 1.00 82.88 364 ILE A C 1
ATOM 2967 O O . ILE A 1 364 ? -5.439 2.021 5.073 1.00 82.88 364 ILE A O 1
ATOM 2971 N N . LEU A 1 365 ? -4.323 2.191 7.008 1.00 85.19 365 LEU A N 1
ATOM 2972 C CA . LEU A 1 365 ? -4.760 3.560 7.266 1.00 85.19 365 LEU A CA 1
ATOM 2973 C C . LEU A 1 365 ? -4.294 4.513 6.158 1.00 85.19 365 LEU A C 1
ATOM 2975 O O . LEU A 1 365 ? -3.136 4.489 5.731 1.00 85.19 365 LEU A O 1
ATOM 2979 N N . GLN A 1 366 ? -5.189 5.400 5.728 1.00 87.25 366 GLN A N 1
ATOM 2980 C CA . GLN A 1 366 ? -4.849 6.542 4.874 1.00 87.25 366 GLN A CA 1
ATOM 2981 C C . GLN A 1 366 ? -3.971 7.541 5.646 1.00 87.25 366 GLN A C 1
ATOM 2983 O O . GLN A 1 366 ? -4.015 7.578 6.878 1.00 87.25 366 GLN A O 1
ATOM 2988 N N . LEU A 1 367 ? -3.188 8.356 4.931 1.00 88.81 367 LEU A N 1
ATOM 2989 C CA . LEU A 1 367 ? -2.218 9.291 5.521 1.00 88.81 367 LEU A CA 1
ATOM 2990 C C . LEU A 1 367 ? -2.838 10.207 6.586 1.00 88.81 367 LEU A C 1
ATOM 2992 O O . LEU A 1 367 ? -2.342 10.249 7.710 1.00 88.81 367 LEU A O 1
ATOM 2996 N N . ASP A 1 368 ? -3.947 10.877 6.260 1.00 87.06 368 ASP A N 1
ATOM 2997 C CA . ASP A 1 368 ? -4.624 11.792 7.188 1.00 87.06 368 ASP A CA 1
ATOM 2998 C C . ASP A 1 368 ? -5.137 11.076 8.440 1.00 87.06 368 ASP A C 1
ATOM 3000 O O . ASP A 1 368 ? -4.967 11.569 9.550 1.00 87.06 368 ASP A O 1
ATOM 3004 N N . HIS A 1 369 ? -5.705 9.877 8.284 1.00 86.19 369 HIS A N 1
ATOM 3005 C CA . HIS A 1 369 ? -6.210 9.111 9.422 1.00 86.19 369 HIS A CA 1
ATOM 3006 C C . HIS A 1 369 ? -5.059 8.610 10.309 1.00 86.19 369 HIS A C 1
ATOM 3008 O O . HIS A 1 369 ? -5.130 8.720 11.530 1.00 86.19 369 HIS A O 1
ATOM 3014 N N . ALA A 1 370 ? -3.967 8.114 9.718 1.00 89.38 370 ALA A N 1
ATOM 3015 C CA . ALA A 1 370 ? -2.781 7.720 10.475 1.00 89.38 370 ALA A CA 1
ATOM 3016 C C . ALA A 1 370 ? -2.182 8.904 11.251 1.00 89.38 370 ALA A C 1
ATOM 3018 O O . ALA A 1 370 ? -1.837 8.751 12.423 1.00 89.38 370 ALA A O 1
ATOM 3019 N N . ARG A 1 371 ? -2.111 10.086 10.622 1.00 90.75 371 ARG A N 1
ATOM 3020 C CA . ARG A 1 371 ? -1.693 11.341 11.260 1.00 90.75 371 ARG A CA 1
ATOM 3021 C C . ARG A 1 371 ? -2.601 11.689 12.440 1.00 90.75 371 ARG A C 1
ATOM 3023 O O . ARG A 1 371 ? -2.103 11.890 13.545 1.00 90.75 371 ARG A O 1
ATOM 3030 N N . ASP A 1 372 ? -3.910 11.753 12.221 1.00 86.88 372 ASP A N 1
ATOM 3031 C CA . ASP A 1 372 ? -4.873 12.205 13.231 1.00 86.88 372 ASP A CA 1
ATOM 3032 C C . ASP A 1 372 ? -4.932 11.251 14.425 1.00 86.88 372 ASP A C 1
ATOM 3034 O O . ASP A 1 372 ? -4.910 11.696 15.574 1.00 86.88 372 ASP A O 1
ATOM 3038 N N . LEU A 1 373 ? -4.911 9.939 14.170 1.00 84.44 373 LEU A N 1
ATOM 3039 C CA . LEU A 1 373 ? -4.861 8.921 15.217 1.00 84.44 373 LEU A CA 1
ATOM 3040 C C . LEU A 1 373 ? -3.589 9.058 16.060 1.00 84.44 373 LEU A C 1
ATOM 3042 O O . LEU A 1 373 ? -3.629 8.953 17.289 1.00 84.44 373 LEU A O 1
ATOM 3046 N N . LEU A 1 374 ? -2.454 9.309 15.412 1.00 86.44 374 LEU A N 1
ATOM 3047 C CA . LEU A 1 374 ? -1.178 9.486 16.084 1.00 86.44 374 LEU A CA 1
ATOM 3048 C C . LEU A 1 374 ? -1.183 10.744 16.960 1.00 86.44 374 LEU A C 1
ATOM 3050 O O . LEU A 1 374 ? -0.852 10.655 18.143 1.00 86.44 374 LEU A O 1
ATOM 3054 N N . ILE A 1 375 ? -1.617 11.887 16.424 1.00 85.75 375 ILE A N 1
ATOM 3055 C CA . ILE A 1 375 ? -1.736 13.144 17.181 1.00 85.75 375 ILE A CA 1
ATOM 3056 C C . ILE A 1 375 ? -2.679 12.958 18.366 1.00 85.75 375 ILE A C 1
ATOM 3058 O O . ILE A 1 375 ? -2.321 13.294 19.493 1.00 85.75 375 ILE A O 1
ATOM 3062 N N . GLN A 1 376 ? -3.847 12.351 18.146 1.00 84.94 376 GLN A N 1
ATOM 3063 C CA . GLN A 1 376 ? -4.815 12.096 19.204 1.00 84.94 376 GLN A CA 1
ATOM 3064 C C . GLN A 1 376 ? -4.200 11.263 20.334 1.00 84.94 376 GLN A C 1
ATOM 3066 O O . GLN A 1 376 ? -4.395 11.589 21.507 1.00 84.94 376 GLN A O 1
ATOM 3071 N N . ASN A 1 377 ? -3.444 10.208 20.020 1.00 82.88 377 ASN A N 1
ATOM 3072 C CA . ASN A 1 377 ? -2.761 9.407 21.036 1.00 82.88 377 ASN A CA 1
ATOM 3073 C C . ASN A 1 377 ? -1.692 10.220 21.786 1.00 82.88 377 ASN A C 1
ATOM 3075 O O . ASN A 1 377 ? -1.650 10.178 23.018 1.00 82.88 377 ASN A O 1
ATOM 3079 N N . ILE A 1 378 ? -0.871 10.995 21.069 1.00 82.69 378 ILE A N 1
ATOM 3080 C CA . ILE A 1 378 ? 0.179 11.841 21.657 1.00 82.69 378 ILE A CA 1
ATOM 3081 C C . ILE A 1 378 ? -0.409 12.905 22.592 1.00 82.69 378 ILE A C 1
ATOM 3083 O O . ILE A 1 378 ? 0.090 13.092 23.701 1.00 82.69 378 ILE A O 1
ATOM 3087 N N . GLU A 1 379 ? -1.459 13.607 22.173 1.00 83.38 379 GLU A N 1
ATOM 3088 C CA . GLU A 1 379 ? -2.017 14.733 22.926 1.00 83.38 379 GLU A CA 1
ATOM 3089 C C . GLU A 1 379 ? -2.916 14.287 24.083 1.00 83.38 379 GLU A C 1
ATOM 3091 O O . GLU A 1 379 ? -2.874 14.883 25.158 1.00 83.38 379 GLU A O 1
ATOM 3096 N N . SER A 1 380 ? -3.726 13.238 23.895 1.00 79.81 380 SER A N 1
ATOM 3097 C CA . SER A 1 380 ? -4.721 12.833 24.900 1.00 79.81 380 SER A CA 1
ATOM 3098 C C . SER A 1 380 ? -4.206 11.807 25.906 1.00 79.81 380 SER A C 1
ATOM 3100 O O . SER A 1 380 ? -4.546 11.889 27.088 1.00 79.81 380 SER A O 1
ATOM 3102 N N . ARG A 1 381 ? -3.402 10.834 25.460 1.00 79.94 381 ARG A N 1
ATOM 3103 C CA . ARG A 1 381 ? -2.925 9.734 26.312 1.00 79.94 381 ARG A CA 1
ATOM 3104 C C . ARG A 1 381 ? -1.540 10.021 26.886 1.00 79.94 381 ARG A C 1
ATOM 3106 O O . ARG A 1 381 ? -1.254 9.606 28.007 1.00 79.94 381 ARG A O 1
ATOM 3113 N N . TYR A 1 382 ? -0.701 10.755 26.151 1.00 83.75 382 TYR A N 1
ATOM 3114 C CA . TYR A 1 382 ? 0.712 10.942 26.495 1.00 83.75 382 TYR A CA 1
ATOM 3115 C C . TYR A 1 382 ? 1.227 12.392 26.345 1.00 83.75 382 TYR A C 1
ATOM 3117 O O . TYR A 1 382 ? 2.304 12.591 25.777 1.00 83.75 382 TYR A O 1
ATOM 3125 N N . PRO A 1 383 ? 0.522 13.417 26.872 1.00 81.81 383 PRO A N 1
ATOM 3126 C CA . PRO A 1 383 ? 0.852 14.830 26.641 1.00 81.81 383 PRO A CA 1
ATOM 3127 C C . PRO A 1 383 ? 2.253 15.251 27.116 1.00 81.81 383 PRO A C 1
ATOM 3129 O O . PRO A 1 383 ? 2.840 16.142 26.513 1.00 81.81 383 PRO A O 1
ATOM 3132 N N . ASP A 1 384 ? 2.804 14.587 28.136 1.00 83.94 384 ASP A N 1
ATOM 3133 C CA . ASP A 1 384 ? 4.093 14.937 28.761 1.00 83.94 384 ASP A CA 1
ATOM 3134 C C . ASP A 1 384 ? 5.190 13.870 28.541 1.00 83.94 384 ASP A C 1
ATOM 3136 O O . ASP A 1 384 ? 6.203 13.830 29.251 1.00 83.94 384 ASP A O 1
ATOM 3140 N N . LYS A 1 385 ? 4.978 12.942 27.597 1.00 88.25 385 LYS A N 1
ATOM 3141 C CA . LYS A 1 385 ? 5.934 11.868 27.285 1.00 88.25 385 LYS A CA 1
ATOM 3142 C C . LYS A 1 385 ? 6.770 12.198 26.059 1.00 88.25 385 LYS A C 1
ATOM 3144 O O . LYS A 1 385 ? 6.275 12.770 25.090 1.00 88.25 385 LYS A O 1
ATOM 3149 N N . ASN A 1 386 ? 8.026 11.759 26.092 1.00 91.25 386 ASN A N 1
ATOM 3150 C CA . ASN A 1 386 ? 8.871 11.713 24.907 1.00 91.25 386 ASN A CA 1
ATOM 3151 C C . ASN A 1 386 ? 8.368 10.631 23.950 1.00 91.25 386 ASN A C 1
ATOM 3153 O O . ASN A 1 386 ? 7.825 9.612 24.379 1.00 91.25 386 ASN A O 1
ATOM 3157 N N . ILE A 1 387 ? 8.583 10.844 22.662 1.00 91.00 387 ILE A N 1
ATOM 3158 C CA . ILE A 1 387 ? 8.095 9.982 21.595 1.00 91.00 387 ILE A CA 1
ATOM 3159 C C . ILE A 1 387 ? 9.289 9.400 20.846 1.00 91.00 387 ILE A C 1
ATOM 3161 O O . ILE A 1 387 ? 10.168 10.139 20.411 1.00 91.00 387 ILE A O 1
ATOM 3165 N N . ILE A 1 388 ? 9.303 8.079 20.692 1.00 92.25 388 ILE A N 1
ATOM 3166 C CA . ILE A 1 388 ? 10.305 7.340 19.922 1.00 92.25 388 ILE A CA 1
ATOM 3167 C C . ILE A 1 388 ? 9.605 6.696 18.729 1.00 92.25 388 ILE A C 1
ATOM 3169 O O . ILE A 1 388 ? 8.623 5.980 18.908 1.00 92.25 388 ILE A O 1
ATOM 3173 N N . ILE A 1 389 ? 10.104 6.930 17.519 1.00 92.00 389 ILE A N 1
ATOM 3174 C CA . ILE A 1 389 ? 9.546 6.384 16.278 1.00 92.00 389 ILE A CA 1
ATOM 3175 C C . ILE A 1 389 ? 10.631 5.555 15.574 1.00 92.00 389 ILE A C 1
ATOM 3177 O O . ILE A 1 389 ? 11.506 6.120 14.918 1.00 92.00 389 ILE A O 1
ATOM 3181 N N . PRO A 1 390 ? 10.621 4.220 15.699 1.00 92.25 390 PRO A N 1
ATOM 3182 C CA . PRO A 1 390 ? 11.596 3.373 15.019 1.00 92.25 390 PRO A CA 1
ATOM 3183 C C . PRO A 1 390 ? 11.302 3.308 13.516 1.00 92.25 390 PRO A C 1
ATOM 3185 O O . PRO A 1 390 ? 10.261 2.786 13.112 1.00 92.25 390 PRO A O 1
ATOM 3188 N N . LEU A 1 391 ? 12.217 3.806 12.680 1.00 91.75 391 LEU A N 1
ATOM 3189 C CA . LEU A 1 391 ? 12.094 3.782 11.216 1.00 91.75 391 LEU A CA 1
ATOM 3190 C C . LEU A 1 391 ? 13.397 3.348 10.537 1.00 91.75 391 LEU A C 1
ATOM 3192 O O . LEU A 1 391 ? 14.482 3.439 11.109 1.00 91.75 391 LEU A O 1
ATOM 3196 N N . HIS A 1 392 ? 13.279 2.892 9.290 1.00 90.75 392 HIS A N 1
ATOM 3197 C CA . HIS A 1 392 ? 14.427 2.667 8.411 1.00 90.75 392 HIS A CA 1
ATOM 3198 C C . HIS A 1 392 ? 14.993 4.005 7.895 1.00 90.75 392 HIS A C 1
ATOM 3200 O O . HIS A 1 392 ? 14.486 5.089 8.200 1.00 90.75 392 HIS A O 1
ATOM 3206 N N . ARG A 1 393 ? 16.062 3.943 7.096 1.00 89.50 393 ARG A N 1
ATOM 3207 C CA . ARG A 1 393 ? 16.751 5.128 6.547 1.00 89.50 393 ARG A CA 1
ATOM 3208 C C . ARG A 1 393 ? 15.899 5.940 5.572 1.00 89.50 393 ARG A C 1
ATOM 3210 O O . ARG A 1 393 ? 16.051 7.153 5.524 1.00 89.50 393 ARG A O 1
ATOM 3217 N N . LEU A 1 394 ? 14.997 5.271 4.857 1.00 90.12 394 LEU A N 1
ATOM 3218 C CA . LEU A 1 394 ? 14.096 5.843 3.860 1.00 90.12 394 LEU A CA 1
ATOM 3219 C C . LEU A 1 394 ? 12.680 5.283 4.072 1.00 90.12 394 LEU A C 1
ATOM 3221 O O . LEU A 1 394 ? 12.520 4.178 4.595 1.00 90.12 394 LEU A O 1
ATOM 3225 N N . GLY A 1 395 ? 11.663 6.050 3.700 1.00 89.81 395 GLY A N 1
ATOM 3226 C CA . GLY A 1 395 ? 10.250 5.726 3.852 1.00 89.81 395 GLY A CA 1
ATOM 3227 C C . GLY A 1 395 ? 9.583 6.502 4.992 1.00 89.81 395 GLY A C 1
ATOM 3228 O O . GLY A 1 395 ? 10.214 6.871 5.991 1.00 89.81 395 GLY A O 1
ATOM 3229 N N . ARG A 1 396 ? 8.262 6.690 4.863 1.00 91.50 396 ARG A N 1
ATOM 3230 C CA . ARG A 1 396 ? 7.360 7.407 5.794 1.00 91.50 396 ARG A CA 1
ATOM 3231 C C . ARG A 1 396 ? 7.518 8.927 5.839 1.00 91.50 396 ARG A C 1
ATOM 3233 O O . ARG A 1 396 ? 6.954 9.552 6.731 1.00 91.50 396 ARG A O 1
ATOM 3240 N N . GLU A 1 397 ? 8.238 9.531 4.905 1.00 90.00 397 GLU A N 1
ATOM 3241 C CA . GLU A 1 397 ? 8.547 10.964 4.891 1.00 90.00 397 GLU A CA 1
ATOM 3242 C C . GLU A 1 397 ? 7.284 11.823 4.945 1.00 90.00 397 GLU A C 1
ATOM 3244 O O . GLU A 1 397 ? 7.192 12.672 5.825 1.00 90.00 397 GLU A O 1
ATOM 3249 N N . SER A 1 398 ? 6.273 11.532 4.121 1.00 89.25 398 SER A N 1
ATOM 3250 C CA . SER A 1 398 ? 5.008 12.283 4.108 1.00 89.25 398 SER A CA 1
ATOM 3251 C C . SER A 1 398 ? 4.260 12.211 5.443 1.00 89.25 398 SER A C 1
ATOM 3253 O O . SER A 1 398 ? 3.698 13.203 5.901 1.00 89.25 398 SER A O 1
ATOM 3255 N N . LEU A 1 399 ? 4.275 11.050 6.113 1.00 90.19 399 LEU A N 1
ATOM 3256 C CA . LEU A 1 399 ? 3.662 10.904 7.436 1.00 90.19 399 LEU A CA 1
ATOM 3257 C C . LEU A 1 399 ? 4.444 11.706 8.478 1.00 90.19 399 LEU A C 1
ATOM 3259 O O . LEU A 1 399 ? 3.840 12.467 9.231 1.00 90.19 399 LEU A O 1
ATOM 3263 N N . ILE A 1 400 ? 5.772 11.590 8.486 1.00 89.06 400 ILE A N 1
ATOM 3264 C CA . ILE A 1 400 ? 6.642 12.352 9.388 1.00 89.06 400 ILE A CA 1
ATOM 3265 C C . ILE A 1 400 ? 6.452 13.857 9.194 1.00 89.06 400 ILE A C 1
ATOM 3267 O O . ILE A 1 400 ? 6.252 14.571 10.173 1.00 89.06 400 ILE A O 1
ATOM 3271 N N . GLU A 1 401 ? 6.440 14.337 7.955 1.00 86.31 401 GLU A N 1
ATOM 3272 C CA . GLU A 1 401 ? 6.193 15.741 7.639 1.00 86.31 401 GLU A CA 1
ATOM 3273 C C . GLU A 1 401 ? 4.814 16.197 8.134 1.00 86.31 401 GLU A C 1
ATOM 3275 O O . GLU A 1 401 ? 4.712 17.218 8.816 1.00 86.31 401 GLU A O 1
ATOM 3280 N N . SER A 1 402 ? 3.764 15.407 7.888 1.00 87.38 402 SER A N 1
ATOM 3281 C CA . SER A 1 402 ? 2.407 15.736 8.339 1.00 87.38 402 SER A CA 1
ATOM 3282 C C . SER A 1 402 ? 2.297 15.851 9.868 1.00 87.38 402 SER A C 1
ATOM 3284 O O . SER A 1 402 ? 1.587 16.718 10.380 1.00 87.38 402 SER A O 1
ATOM 3286 N N . ILE A 1 403 ? 3.041 15.023 10.611 1.00 86.44 403 ILE A N 1
ATOM 3287 C CA . ILE A 1 403 ? 3.084 15.048 12.078 1.00 86.44 403 ILE A CA 1
ATOM 3288 C C . ILE A 1 403 ? 3.853 16.275 12.570 1.00 86.44 403 ILE A C 1
ATOM 3290 O O . ILE A 1 403 ? 3.395 16.951 13.489 1.00 86.44 403 ILE A O 1
ATOM 3294 N N . VAL A 1 404 ? 4.996 16.593 11.951 1.00 83.06 404 VAL A N 1
ATOM 3295 C CA . VAL A 1 404 ? 5.787 17.798 12.265 1.00 83.06 404 VAL A CA 1
ATOM 3296 C C . VAL A 1 404 ? 4.944 19.055 12.088 1.00 83.06 404 VAL A C 1
ATOM 3298 O O . VAL A 1 404 ? 4.934 19.922 12.963 1.00 83.06 404 VAL A O 1
ATOM 3301 N N . GLN A 1 405 ? 4.226 19.154 10.967 1.00 83.50 405 GLN A N 1
ATOM 3302 C CA . GLN A 1 405 ? 3.368 20.297 10.667 1.00 83.50 405 GLN A CA 1
ATOM 3303 C C . GLN A 1 405 ? 2.229 20.429 11.684 1.00 83.50 405 GLN A C 1
ATOM 3305 O O . GLN A 1 405 ? 1.946 21.536 12.142 1.00 83.50 405 GLN A O 1
ATOM 3310 N N . ALA A 1 406 ? 1.606 19.313 12.068 1.00 84.31 406 ALA A N 1
ATOM 3311 C CA . ALA A 1 406 ? 0.457 19.324 12.963 1.00 84.31 406 ALA A CA 1
ATOM 3312 C C . ALA A 1 406 ? 0.823 19.564 14.437 1.00 84.31 406 ALA A C 1
ATOM 3314 O O . ALA A 1 406 ? 0.182 20.379 15.097 1.00 84.31 406 ALA A O 1
ATOM 3315 N N . LEU A 1 407 ? 1.870 18.907 14.949 1.00 81.81 407 LEU A N 1
ATOM 3316 C CA . LEU A 1 407 ? 2.345 19.108 16.326 1.00 81.81 407 LEU A CA 1
ATOM 3317 C C . LEU A 1 407 ? 3.107 20.426 16.485 1.00 81.81 407 LEU A C 1
ATOM 3319 O O . LEU A 1 407 ? 3.179 20.975 17.583 1.00 81.81 407 LEU A O 1
ATOM 3323 N N . ASN A 1 408 ? 3.685 20.944 15.394 1.00 80.56 408 ASN A N 1
ATOM 3324 C CA . ASN A 1 408 ? 4.527 22.139 15.392 1.00 80.56 408 ASN A CA 1
ATOM 3325 C C . ASN A 1 408 ? 5.759 22.004 16.325 1.00 80.56 408 ASN A C 1
ATOM 3327 O O . ASN A 1 408 ? 6.294 23.003 16.823 1.00 80.56 408 ASN A O 1
ATOM 3331 N N . GLU A 1 409 ? 6.214 20.762 16.534 1.00 79.50 409 GLU A N 1
ATOM 3332 C CA . GLU A 1 409 ? 7.393 20.361 17.311 1.00 79.50 409 GLU A CA 1
ATOM 3333 C C . GLU A 1 409 ? 8.469 19.770 16.368 1.00 79.50 409 GLU A C 1
ATOM 3335 O O . GLU A 1 409 ? 8.132 19.117 15.378 1.00 79.50 409 GLU A O 1
ATOM 3340 N N . PRO A 1 410 ? 9.774 19.992 16.620 1.00 80.75 410 PRO A N 1
ATOM 3341 C CA . PRO A 1 410 ? 10.841 19.411 15.814 1.00 80.75 410 PRO A CA 1
ATOM 3342 C C . PRO A 1 410 ? 10.999 17.910 16.093 1.00 80.75 410 PRO A C 1
ATOM 3344 O O . PRO A 1 410 ? 10.913 17.469 17.239 1.00 80.75 410 PRO A O 1
ATOM 3347 N N . ILE A 1 411 ? 11.310 17.146 15.045 1.00 86.19 411 ILE A N 1
ATOM 3348 C CA . ILE A 1 411 ? 11.644 15.722 15.141 1.00 86.19 411 ILE A CA 1
ATOM 3349 C C . ILE A 1 411 ? 13.153 15.549 14.982 1.00 86.19 411 ILE A C 1
ATOM 3351 O O . ILE A 1 411 ? 13.746 15.998 14.001 1.00 86.19 411 ILE A O 1
ATOM 3355 N N . LEU A 1 412 ? 13.772 14.900 15.964 1.00 89.44 412 LEU A N 1
ATOM 3356 C CA . LEU A 1 412 ? 15.174 14.503 15.928 1.00 89.44 412 LEU A CA 1
ATOM 3357 C C . LEU A 1 412 ? 15.320 13.252 15.060 1.00 89.44 412 LEU A C 1
ATOM 3359 O O . LEU A 1 412 ? 14.499 12.342 15.135 1.00 89.44 412 LEU A O 1
ATOM 3363 N N . MET A 1 413 ? 16.366 13.202 14.241 1.00 90.25 413 MET A N 1
ATOM 3364 C CA . MET A 1 413 ? 16.667 12.062 13.375 1.00 90.25 413 MET A CA 1
ATOM 3365 C C . MET A 1 413 ? 18.124 11.653 13.551 1.00 90.25 413 MET A C 1
ATOM 3367 O O . MET A 1 413 ? 18.987 12.502 13.798 1.00 90.25 413 MET A O 1
ATOM 3371 N N . PHE A 1 414 ? 18.406 10.366 13.370 1.00 91.25 414 PHE A N 1
ATOM 3372 C CA . PHE A 1 414 ? 19.778 9.885 13.255 1.00 91.25 414 PHE A CA 1
ATOM 3373 C C . PHE A 1 414 ? 20.466 10.446 11.998 1.00 91.25 414 PHE A C 1
ATOM 3375 O O . PHE A 1 414 ? 19.817 10.913 11.056 1.00 91.25 414 PHE A O 1
ATOM 3382 N N . LYS A 1 415 ? 21.803 10.445 12.019 1.00 89.94 415 LYS A N 1
ATOM 3383 C CA . LYS A 1 415 ? 22.660 11.210 11.101 1.00 89.94 415 LYS A CA 1
ATOM 3384 C C . LYS A 1 415 ? 22.340 10.946 9.628 1.00 89.94 415 LYS A C 1
ATOM 3386 O O . LYS A 1 415 ? 22.183 11.894 8.868 1.00 89.94 415 LYS A O 1
ATOM 3391 N N . GLU A 1 416 ? 22.243 9.681 9.251 1.00 89.56 416 GLU A N 1
ATOM 3392 C CA . GLU A 1 416 ? 22.046 9.228 7.876 1.00 89.56 416 GLU A CA 1
ATOM 3393 C C . GLU A 1 416 ? 20.684 9.694 7.341 1.00 89.56 416 GLU A C 1
ATOM 3395 O O . GLU A 1 416 ? 20.606 10.286 6.267 1.00 89.56 416 GLU A O 1
ATOM 3400 N N . ARG A 1 417 ? 19.606 9.524 8.120 1.00 90.94 417 ARG A N 1
ATOM 3401 C CA . ARG A 1 417 ? 18.264 9.984 7.726 1.00 90.94 417 ARG A CA 1
ATOM 3402 C C . ARG A 1 417 ? 18.177 11.509 7.636 1.00 90.94 417 ARG A C 1
ATOM 3404 O O . ARG A 1 417 ? 17.498 12.031 6.757 1.00 90.94 417 ARG A O 1
ATOM 3411 N N . LEU A 1 418 ? 18.889 12.227 8.508 1.00 89.88 418 LEU A N 1
ATOM 3412 C CA . LEU A 1 418 ? 18.980 13.686 8.441 1.00 89.88 418 LEU A CA 1
ATOM 3413 C C . LEU A 1 418 ? 19.707 14.162 7.174 1.00 89.88 418 LEU A C 1
ATOM 3415 O O . LEU A 1 418 ? 19.313 15.176 6.602 1.00 89.88 418 LEU A O 1
ATOM 3419 N N . GLU A 1 419 ? 20.755 13.462 6.739 1.00 90.31 419 GLU A N 1
ATOM 3420 C CA . GLU A 1 419 ? 21.469 13.806 5.505 1.00 90.31 419 GLU A CA 1
ATOM 3421 C C . GLU A 1 419 ? 20.598 13.555 4.271 1.00 90.31 419 GLU A C 1
ATOM 3423 O O . GLU A 1 419 ? 20.464 14.441 3.430 1.00 90.31 419 GLU A O 1
ATOM 3428 N N . ILE A 1 420 ? 19.894 12.419 4.227 1.00 90.69 420 ILE A N 1
ATOM 3429 C CA . ILE A 1 420 ? 18.896 12.132 3.187 1.00 90.69 420 ILE A CA 1
ATOM 3430 C C . ILE A 1 420 ? 17.830 13.234 3.147 1.00 90.69 420 ILE A C 1
ATOM 3432 O O . ILE A 1 420 ? 17.556 13.791 2.087 1.00 90.69 420 ILE A O 1
ATOM 3436 N N . ALA A 1 421 ? 17.272 13.622 4.297 1.00 89.19 421 ALA A N 1
ATOM 3437 C CA . ALA A 1 421 ? 16.272 14.685 4.364 1.00 89.19 421 ALA A CA 1
ATOM 3438 C C . ALA A 1 421 ? 16.788 16.039 3.834 1.00 89.19 421 ALA A C 1
ATOM 3440 O O . ALA A 1 421 ? 16.038 16.778 3.195 1.00 89.19 421 ALA A O 1
ATOM 3441 N N . ARG A 1 422 ? 18.074 16.359 4.054 1.00 89.44 422 ARG A N 1
ATOM 3442 C CA . ARG A 1 422 ? 18.713 17.562 3.490 1.00 89.44 422 ARG A CA 1
ATOM 3443 C C . ARG A 1 422 ? 18.826 17.490 1.974 1.00 89.44 422 ARG A C 1
ATOM 3445 O O . ARG A 1 422 ? 18.542 18.489 1.321 1.00 89.44 422 ARG A O 1
ATOM 3452 N N . ILE A 1 423 ? 19.221 16.339 1.427 1.00 90.94 423 ILE A N 1
ATOM 3453 C CA . ILE A 1 423 ? 19.305 16.123 -0.026 1.00 90.94 423 ILE A CA 1
ATOM 3454 C C . ILE A 1 423 ? 17.920 16.294 -0.664 1.00 90.94 423 ILE A C 1
ATOM 3456 O O . ILE A 1 423 ? 17.783 16.969 -1.681 1.00 90.94 423 ILE A O 1
ATOM 3460 N N . LEU A 1 424 ? 16.878 15.774 -0.010 1.00 89.44 424 LEU A N 1
ATOM 3461 C CA . LEU A 1 424 ? 15.485 15.894 -0.447 1.00 89.44 424 LEU A CA 1
ATOM 3462 C C . LEU A 1 424 ? 14.892 17.308 -0.288 1.00 89.44 424 LEU A C 1
ATOM 3464 O O . LEU A 1 424 ? 13.734 17.518 -0.635 1.00 89.44 424 LEU A O 1
ATOM 3468 N N . ASN A 1 425 ? 15.656 18.282 0.224 1.00 84.44 425 ASN A N 1
ATOM 3469 C CA . ASN A 1 425 ? 15.189 19.635 0.548 1.00 84.44 425 ASN A CA 1
ATOM 3470 C C . ASN A 1 425 ? 13.948 19.657 1.462 1.00 84.44 425 ASN A C 1
ATOM 3472 O O . ASN A 1 425 ? 13.137 20.581 1.385 1.00 84.44 425 ASN A O 1
ATOM 3476 N N . ALA A 1 426 ? 13.794 18.660 2.338 1.00 75.12 426 ALA A N 1
ATOM 3477 C CA . ALA A 1 426 ? 12.683 18.621 3.278 1.00 75.12 426 ALA A CA 1
ATOM 3478 C C . ALA A 1 426 ? 12.823 19.761 4.304 1.00 75.12 426 ALA A C 1
ATOM 3480 O O . ALA A 1 426 ? 13.835 19.873 5.007 1.00 75.12 426 ALA A O 1
ATOM 3481 N N . GLU A 1 427 ? 11.807 20.625 4.400 1.00 62.69 427 GLU A N 1
ATOM 3482 C CA . GLU A 1 427 ? 11.783 21.703 5.387 1.00 62.69 427 GLU A CA 1
ATOM 3483 C C . GLU A 1 427 ? 11.545 21.126 6.786 1.00 62.69 427 GLU A C 1
ATOM 3485 O O . GLU A 1 427 ? 10.419 20.880 7.213 1.00 62.69 427 GLU A O 1
ATOM 3490 N N . HIS A 1 428 ? 12.620 20.934 7.547 1.00 62.09 428 HIS A N 1
ATOM 3491 C CA . HIS A 1 428 ? 12.503 20.622 8.965 1.00 62.09 428 HIS A CA 1
ATOM 3492 C C . HIS A 1 428 ? 12.553 21.905 9.796 1.00 62.09 428 HIS A C 1
ATOM 3494 O O . HIS A 1 428 ? 13.485 22.704 9.637 1.00 62.09 428 HIS A O 1
ATOM 3500 N N . PRO A 1 429 ? 11.580 22.135 10.701 1.00 53.16 429 PRO A N 1
ATOM 3501 C CA . PRO A 1 429 ? 11.571 23.330 11.523 1.00 53.16 429 PRO A CA 1
ATOM 3502 C C . PRO A 1 429 ? 12.872 23.400 12.322 1.00 53.16 429 PRO A C 1
ATOM 3504 O O . PRO A 1 429 ? 13.230 22.470 13.047 1.00 53.16 429 PRO A O 1
ATOM 3507 N N . ALA A 1 430 ? 13.581 24.523 12.183 1.00 50.84 430 ALA A N 1
ATOM 3508 C CA . ALA A 1 430 ? 14.761 24.812 12.985 1.00 50.84 430 ALA A CA 1
ATOM 3509 C C . ALA A 1 430 ? 14.433 24.594 14.468 1.00 50.84 430 ALA A C 1
ATOM 3511 O O . ALA A 1 430 ? 13.375 25.033 14.925 1.00 50.84 430 ALA A O 1
ATOM 3512 N N . VAL A 1 431 ? 15.340 23.925 15.192 1.00 53.75 431 VAL A N 1
ATOM 3513 C CA . VAL A 1 431 ? 15.230 23.605 16.625 1.00 53.75 431 VAL A CA 1
ATOM 3514 C C . VAL A 1 431 ? 14.611 24.786 17.378 1.00 53.75 431 VAL A C 1
ATOM 3516 O O . VAL A 1 431 ? 15.252 25.823 17.578 1.00 53.75 431 VAL A O 1
ATOM 3519 N N . ARG A 1 432 ? 13.336 24.659 17.761 1.00 54.34 432 ARG A N 1
ATOM 3520 C CA . ARG A 1 432 ? 12.639 25.697 18.523 1.00 54.34 432 ARG A CA 1
ATOM 3521 C C . ARG A 1 432 ? 13.004 25.551 19.994 1.00 54.34 432 ARG A C 1
ATOM 3523 O O . ARG A 1 432 ? 13.076 24.448 20.514 1.00 54.34 432 ARG A O 1
ATOM 3530 N N . LYS A 1 433 ? 13.226 26.676 20.679 1.00 51.34 433 LYS A N 1
ATOM 3531 C CA . LYS A 1 433 ? 13.688 26.697 22.081 1.00 51.34 433 LYS A CA 1
ATOM 3532 C C . LYS A 1 433 ? 12.629 26.284 23.119 1.00 51.34 433 LYS A C 1
ATOM 3534 O O . LYS A 1 433 ? 12.990 26.126 24.277 1.00 51.34 433 LYS A O 1
ATOM 3539 N N . ASN A 1 434 ? 11.370 26.088 22.715 1.00 54.81 434 ASN A N 1
ATOM 3540 C CA . ASN A 1 434 ? 10.252 25.735 23.598 1.00 54.81 434 ASN A CA 1
ATOM 3541 C C . ASN A 1 434 ? 9.516 24.491 23.073 1.00 54.81 434 ASN A C 1
ATOM 3543 O O . ASN A 1 434 ? 8.372 24.598 22.634 1.00 54.81 434 ASN A O 1
ATOM 3547 N N . THR A 1 435 ? 10.177 23.334 23.057 1.00 65.00 435 THR A N 1
ATOM 3548 C CA . THR A 1 435 ? 9.499 22.051 22.815 1.00 65.00 435 THR A CA 1
ATOM 3549 C C . THR A 1 435 ? 8.907 21.531 24.121 1.00 65.00 435 THR A C 1
ATOM 3551 O O . THR A 1 435 ? 9.482 21.744 25.190 1.00 65.00 435 THR A O 1
ATOM 3554 N N . ILE A 1 436 ? 7.733 20.902 24.050 1.00 71.69 436 ILE A N 1
ATOM 3555 C CA . ILE A 1 436 ? 7.044 20.357 25.232 1.00 71.69 436 ILE A CA 1
ATOM 3556 C C . ILE A 1 436 ? 7.598 18.959 25.535 1.00 71.69 436 ILE A C 1
ATOM 3558 O O . ILE A 1 436 ? 7.709 18.569 26.697 1.00 71.69 436 ILE A O 1
ATOM 3562 N N . ARG A 1 437 ? 8.014 18.235 24.488 1.00 83.94 437 ARG A N 1
ATOM 3563 C CA . ARG A 1 437 ? 8.596 16.891 24.554 1.00 83.94 437 ARG A CA 1
ATOM 3564 C C . ARG A 1 437 ? 9.752 16.730 23.561 1.00 83.94 437 ARG A C 1
ATOM 3566 O O . ARG A 1 437 ? 9.960 17.576 22.691 1.00 83.94 437 ARG A O 1
ATOM 3573 N N . ASN A 1 438 ? 10.482 15.622 23.665 1.00 87.81 438 ASN A N 1
ATOM 3574 C CA . ASN A 1 438 ? 11.381 15.173 22.600 1.00 87.81 438 ASN A CA 1
ATOM 3575 C C . ASN A 1 438 ? 10.653 14.167 21.705 1.00 87.81 438 ASN A C 1
ATOM 3577 O O . ASN A 1 438 ? 10.079 13.204 22.214 1.00 87.81 438 ASN A O 1
ATOM 3581 N N . ILE A 1 439 ? 10.707 14.374 20.389 1.00 88.81 439 ILE A N 1
ATOM 3582 C CA . ILE A 1 439 ? 10.261 13.406 19.382 1.00 88.81 439 ILE A CA 1
ATOM 3583 C C . ILE A 1 439 ? 11.497 12.966 18.603 1.00 88.81 439 ILE A C 1
ATOM 3585 O O . ILE A 1 439 ? 12.192 13.806 18.033 1.00 88.81 439 ILE A O 1
ATOM 3589 N N . GLU A 1 440 ? 11.790 11.671 18.600 1.00 91.56 440 GLU A N 1
ATOM 3590 C CA . GLU A 1 440 ? 13.012 11.115 18.023 1.00 91.56 440 GLU A CA 1
ATOM 3591 C C . GLU A 1 440 ? 12.712 9.928 17.110 1.00 91.56 440 GLU A C 1
ATOM 3593 O O . GLU A 1 440 ? 11.988 9.004 17.481 1.00 91.56 440 GLU A O 1
ATOM 3598 N N . ILE A 1 441 ? 13.304 9.946 15.917 1.00 93.06 441 ILE A N 1
ATOM 3599 C CA . ILE A 1 441 ? 13.368 8.801 15.016 1.00 93.06 441 ILE A CA 1
ATOM 3600 C C . ILE A 1 441 ? 14.665 8.041 15.289 1.00 93.06 441 ILE A C 1
ATOM 3602 O O . ILE A 1 441 ? 15.757 8.588 15.111 1.00 93.06 441 ILE A O 1
ATOM 3606 N N . VAL A 1 442 ? 14.531 6.769 15.662 1.00 92.69 442 VAL A N 1
ATOM 3607 C CA . VAL A 1 442 ? 15.651 5.844 15.902 1.00 92.69 442 VAL A CA 1
ATOM 3608 C C . VAL A 1 442 ? 15.784 4.853 14.745 1.00 92.69 442 VAL A C 1
ATOM 3610 O O . VAL A 1 442 ? 14.788 4.508 14.105 1.00 92.69 442 VAL A O 1
ATOM 3613 N N . GLU A 1 443 ? 17.008 4.399 14.462 1.00 91.88 443 GLU A N 1
ATOM 3614 C CA . GLU A 1 443 ? 17.267 3.431 13.387 1.00 91.88 443 GLU A CA 1
ATOM 3615 C C . GLU A 1 443 ? 16.712 2.055 13.780 1.00 91.88 443 GLU A C 1
ATOM 3617 O O . GLU A 1 443 ? 17.215 1.393 14.685 1.00 91.88 443 GLU A O 1
ATOM 3622 N N . LYS A 1 444 ? 15.652 1.624 13.091 1.00 88.69 444 LYS A N 1
ATOM 3623 C CA . LYS A 1 444 ? 14.887 0.417 13.436 1.00 88.69 444 LYS A CA 1
ATOM 3624 C C . LYS A 1 444 ? 15.732 -0.859 13.487 1.00 88.69 444 LYS A C 1
ATOM 3626 O O . LYS A 1 444 ? 15.485 -1.708 14.336 1.00 88.69 444 LYS A O 1
ATOM 3631 N N . ASP A 1 445 ? 16.715 -0.984 12.601 1.00 84.44 445 ASP A N 1
ATOM 3632 C CA . ASP A 1 445 ? 17.508 -2.209 12.443 1.00 84.44 445 ASP A CA 1
ATOM 3633 C C . ASP A 1 445 ? 18.578 -2.384 13.536 1.00 84.44 445 ASP A C 1
ATOM 3635 O O . ASP A 1 445 ? 19.041 -3.498 13.781 1.00 84.44 445 ASP A O 1
ATOM 3639 N N . THR A 1 446 ? 18.969 -1.296 14.206 1.00 86.94 446 THR A N 1
ATOM 3640 C CA . THR A 1 446 ? 20.023 -1.280 15.236 1.00 86.94 446 THR A CA 1
ATOM 3641 C C . THR A 1 446 ? 19.498 -0.920 16.625 1.00 86.94 446 THR A C 1
ATOM 3643 O O . THR A 1 446 ? 20.238 -1.016 17.607 1.00 86.94 446 THR A O 1
ATOM 3646 N N . TRP A 1 447 ? 18.227 -0.528 16.731 1.00 85.62 447 TRP A N 1
ATOM 3647 C CA . TRP A 1 447 ? 17.614 -0.145 17.993 1.00 85.62 447 TRP A CA 1
ATOM 3648 C C . TRP A 1 447 ? 17.421 -1.352 18.918 1.00 85.62 447 TRP A C 1
ATOM 3650 O O . TRP A 1 447 ? 16.854 -2.377 18.548 1.00 85.62 447 TRP A O 1
ATOM 3660 N N . ASP A 1 448 ? 17.875 -1.214 20.161 1.00 82.75 448 ASP A N 1
ATOM 3661 C CA . ASP A 1 448 ? 17.876 -2.265 21.184 1.00 82.75 448 ASP A CA 1
ATOM 3662 C C . ASP A 1 448 ? 16.534 -2.413 21.924 1.00 82.75 448 ASP A C 1
ATOM 3664 O O . ASP A 1 448 ? 16.446 -3.139 22.915 1.00 82.75 448 ASP A O 1
ATOM 3668 N N . TYR A 1 449 ? 15.490 -1.720 21.454 1.00 82.00 449 TYR A N 1
ATOM 3669 C CA . TYR A 1 449 ? 14.168 -1.639 22.081 1.00 82.00 449 TYR A CA 1
ATOM 3670 C C . TYR A 1 449 ? 14.201 -1.108 23.523 1.00 82.00 449 TYR A C 1
ATOM 3672 O O . TYR A 1 449 ? 13.257 -1.311 24.294 1.00 82.00 449 TYR A O 1
ATOM 3680 N N . SER A 1 450 ? 15.269 -0.402 23.914 1.00 82.06 450 SER A N 1
ATOM 3681 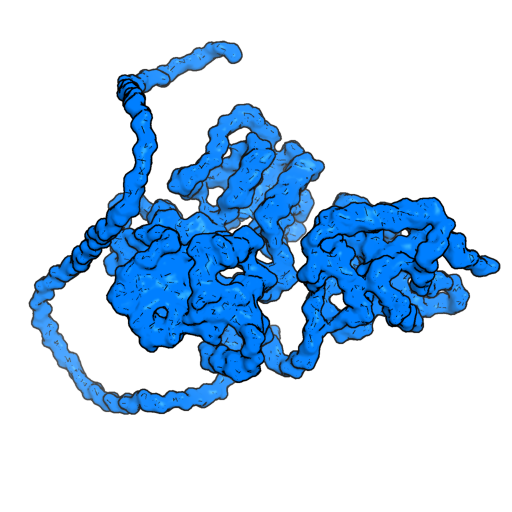C CA . SER A 1 450 ? 15.319 0.267 25.207 1.00 82.06 450 SER A CA 1
ATOM 3682 C C . SER A 1 450 ? 14.417 1.505 25.185 1.00 82.06 450 SER A C 1
ATOM 3684 O O . SER A 1 450 ? 14.635 2.475 24.458 1.00 82.06 450 SER A O 1
ATOM 3686 N N . VAL A 1 451 ? 13.351 1.463 25.988 1.00 85.44 451 VAL A N 1
ATOM 3687 C CA . VAL A 1 451 ? 12.391 2.565 26.120 1.00 85.44 451 VAL A CA 1
ATOM 3688 C C . VAL A 1 451 ? 12.601 3.250 27.471 1.00 85.44 451 VAL A C 1
ATOM 3690 O O . VAL A 1 451 ? 12.318 2.643 28.512 1.00 85.44 451 VAL A O 1
ATOM 3693 N N . PRO A 1 452 ? 13.074 4.511 27.502 1.00 87.19 452 PRO A N 1
ATOM 3694 C CA . PRO A 1 452 ? 13.209 5.259 28.745 1.00 87.19 452 PRO A CA 1
ATOM 3695 C C . PRO A 1 452 ? 11.875 5.387 29.493 1.00 87.19 452 PRO A C 1
ATOM 3697 O O . PRO A 1 452 ? 10.790 5.335 28.916 1.00 87.19 452 PRO A O 1
ATOM 3700 N N . GLU A 1 453 ? 11.934 5.591 30.809 1.00 85.62 453 GLU A N 1
ATOM 3701 C CA . GLU A 1 453 ? 10.732 5.595 31.651 1.00 85.62 453 GLU A CA 1
ATOM 3702 C C . GLU A 1 453 ? 9.726 6.700 31.276 1.00 85.62 453 GLU A C 1
ATOM 3704 O O . GLU A 1 453 ? 8.513 6.487 31.339 1.00 85.62 453 GLU A O 1
ATOM 3709 N N . ASN A 1 454 ? 10.220 7.855 30.812 1.00 89.44 454 ASN A N 1
ATOM 3710 C CA . ASN A 1 454 ? 9.392 8.968 30.344 1.00 89.44 454 ASN A CA 1
ATOM 3711 C C . ASN A 1 454 ? 9.137 8.970 28.824 1.00 89.44 454 ASN A C 1
ATOM 3713 O O . ASN A 1 454 ? 8.856 10.029 28.264 1.00 89.44 454 ASN A O 1
ATOM 3717 N N . SER A 1 455 ? 9.232 7.814 28.163 1.00 90.62 455 SER A N 1
ATOM 3718 C CA . SER A 1 455 ? 9.046 7.692 26.714 1.00 90.62 455 SER A CA 1
ATOM 3719 C C . SER A 1 455 ? 7.945 6.700 26.341 1.00 90.62 455 SER A C 1
ATOM 3721 O O . SER A 1 455 ? 7.653 5.763 27.086 1.00 90.62 455 SER A O 1
ATOM 3723 N N . VAL A 1 456 ? 7.362 6.918 25.165 1.00 90.50 456 VAL A N 1
ATOM 3724 C CA . VAL A 1 456 ? 6.410 6.036 24.481 1.00 90.50 456 VAL A CA 1
ATOM 3725 C C . VAL A 1 456 ? 6.917 5.790 23.065 1.00 90.50 456 VAL A C 1
ATOM 3727 O O . VAL A 1 456 ? 7.516 6.671 22.448 1.00 90.50 456 VAL A O 1
ATOM 3730 N N . VAL A 1 457 ? 6.687 4.586 22.560 1.00 90.62 457 VAL A N 1
ATOM 3731 C CA . VAL A 1 457 ? 7.091 4.161 21.221 1.00 90.62 457 VAL A CA 1
ATOM 3732 C C . VAL A 1 457 ? 5.894 4.238 20.291 1.00 90.62 457 VAL A C 1
ATOM 3734 O O . VAL A 1 457 ? 4.819 3.755 20.631 1.00 90.62 457 VAL A O 1
ATOM 3737 N N . ILE A 1 458 ? 6.082 4.797 19.103 1.00 89.62 458 ILE A N 1
ATOM 3738 C CA . ILE A 1 458 ? 5.102 4.738 18.024 1.00 89.62 458 ILE A CA 1
ATOM 3739 C C . ILE A 1 458 ? 5.624 3.764 16.981 1.00 89.62 458 ILE A C 1
ATOM 3741 O O . ILE A 1 458 ? 6.574 4.050 16.252 1.00 89.62 458 ILE A O 1
ATOM 3745 N N . ASN A 1 459 ? 4.991 2.601 16.922 1.00 88.25 459 ASN A N 1
ATOM 3746 C CA . ASN A 1 459 ? 5.280 1.576 15.940 1.00 88.25 459 ASN A CA 1
ATOM 3747 C C . ASN A 1 459 ? 4.414 1.795 14.699 1.00 88.25 459 ASN A C 1
ATOM 3749 O O . ASN A 1 459 ? 3.201 1.601 14.732 1.00 88.25 459 ASN A O 1
ATOM 3753 N N . ILE A 1 460 ? 5.045 2.191 13.596 1.00 89.25 460 ILE A N 1
ATOM 3754 C CA . ILE A 1 460 ? 4.380 2.387 12.306 1.00 89.25 460 ILE A CA 1
ATOM 3755 C C . ILE A 1 460 ? 4.617 1.129 11.468 1.00 89.25 460 ILE A C 1
ATOM 3757 O O . ILE A 1 460 ? 5.648 0.989 10.804 1.00 89.25 460 ILE A O 1
ATOM 3761 N N . SER A 1 461 ? 3.693 0.176 11.549 1.00 82.25 461 SER A N 1
ATOM 3762 C CA . SER A 1 461 ? 3.870 -1.163 10.987 1.00 82.25 461 SER A CA 1
ATOM 3763 C C . SER A 1 461 ? 2.524 -1.840 10.738 1.00 82.25 461 SER A C 1
ATOM 3765 O O . SER A 1 461 ? 1.557 -1.589 11.453 1.00 82.25 461 SER A O 1
ATOM 3767 N N . MET A 1 462 ? 2.486 -2.733 9.746 1.00 78.25 462 MET A N 1
ATOM 3768 C CA . MET A 1 462 ? 1.369 -3.669 9.553 1.00 78.25 462 MET A CA 1
ATOM 3769 C C . MET A 1 462 ? 1.450 -4.884 10.486 1.00 78.25 462 MET A C 1
ATOM 3771 O O . MET A 1 462 ? 0.457 -5.571 10.686 1.00 78.25 462 MET A O 1
ATOM 3775 N N . ASN A 1 463 ? 2.620 -5.127 11.082 1.00 66.06 463 ASN A N 1
ATOM 3776 C CA . ASN A 1 463 ? 2.850 -6.200 12.042 1.00 66.06 463 ASN A CA 1
ATOM 3777 C C . ASN A 1 463 ? 2.984 -5.630 13.459 1.00 66.06 463 ASN A C 1
ATOM 3779 O O . ASN A 1 463 ? 3.799 -4.727 13.685 1.00 66.06 463 ASN A O 1
ATOM 3783 N N . ASP A 1 464 ? 2.283 -6.229 14.421 1.00 55.84 464 ASP A N 1
ATOM 3784 C CA . ASP A 1 464 ? 2.274 -5.838 15.840 1.00 55.84 464 ASP A CA 1
ATOM 3785 C C . ASP A 1 464 ? 3.528 -6.331 16.619 1.00 55.84 464 ASP A C 1
ATOM 3787 O O . ASP A 1 464 ? 3.525 -6.431 17.842 1.00 55.84 464 ASP A O 1
ATOM 3791 N N . CYS A 1 465 ? 4.631 -6.650 15.925 1.00 45.59 465 CYS A N 1
ATOM 3792 C CA . CYS A 1 465 ? 5.763 -7.445 16.434 1.00 45.59 465 CYS A CA 1
ATOM 3793 C C . CYS A 1 465 ? 6.690 -6.785 17.481 1.00 45.59 465 CYS A C 1
ATOM 3795 O O . CYS A 1 465 ? 7.810 -7.264 17.670 1.00 45.59 465 CYS A O 1
ATOM 3797 N N . ILE A 1 466 ? 6.280 -5.741 18.206 1.00 48.66 466 ILE A N 1
ATOM 3798 C CA . ILE A 1 466 ? 7.087 -5.270 19.344 1.00 48.66 466 ILE A CA 1
ATOM 3799 C C . ILE A 1 466 ? 6.768 -6.138 20.567 1.00 48.66 466 ILE A C 1
ATOM 3801 O O . ILE A 1 466 ? 5.807 -5.899 21.290 1.00 48.66 466 ILE A O 1
ATOM 3805 N N . VAL A 1 467 ? 7.595 -7.178 20.717 1.00 43.62 467 VAL A N 1
ATOM 3806 C CA . VAL A 1 467 ? 7.808 -8.100 21.848 1.00 43.62 467 VAL A CA 1
ATOM 3807 C C . VAL A 1 467 ? 6.930 -7.838 23.083 1.00 43.62 467 VAL A C 1
ATOM 3809 O O . VAL A 1 467 ? 7.043 -6.799 23.733 1.00 43.62 467 VAL A O 1
ATOM 3812 N N . GLU A 1 468 ? 6.164 -8.870 23.454 1.00 38.81 468 GLU A N 1
ATOM 3813 C CA . GLU A 1 468 ? 5.178 -9.067 24.543 1.00 38.81 468 GLU A CA 1
ATOM 3814 C C . GLU A 1 468 ? 5.521 -8.535 25.960 1.00 38.81 468 GLU A C 1
ATOM 3816 O O . GLU A 1 468 ? 4.761 -8.739 26.903 1.00 38.81 468 GLU A O 1
ATOM 3821 N N . SER A 1 469 ? 6.640 -7.837 26.157 1.00 41.25 469 SER A N 1
ATOM 3822 C CA . SER A 1 469 ? 7.116 -7.369 27.465 1.00 41.25 469 SER A CA 1
ATOM 3823 C C . SER A 1 469 ? 6.824 -5.897 27.799 1.00 41.25 469 SER A C 1
ATOM 3825 O O . SER A 1 469 ? 6.992 -5.524 28.958 1.00 41.25 469 SER A O 1
ATOM 3827 N N . GLN A 1 470 ? 6.384 -5.052 26.847 1.00 50.53 470 GLN A N 1
ATOM 3828 C CA . GLN A 1 470 ? 6.194 -3.600 27.081 1.00 50.53 470 GLN A CA 1
ATOM 3829 C C . GLN A 1 470 ? 4.917 -2.980 26.474 1.00 50.53 470 GLN A C 1
ATOM 3831 O O . GLN A 1 470 ? 4.894 -1.782 26.188 1.00 50.53 470 GLN A O 1
ATOM 3836 N N . GLN A 1 471 ? 3.837 -3.754 26.309 1.00 53.22 471 GLN A N 1
ATOM 3837 C CA . GLN A 1 471 ? 2.594 -3.298 25.653 1.00 53.22 471 GLN A CA 1
ATOM 3838 C C . GLN A 1 471 ? 2.025 -1.965 26.191 1.00 53.22 471 GLN A C 1
ATOM 3840 O O . GLN A 1 471 ? 1.469 -1.197 25.417 1.00 53.22 471 GLN A O 1
ATOM 3845 N N . GLU A 1 472 ? 2.222 -1.613 27.469 1.00 58.50 472 GLU A N 1
ATOM 3846 C CA . GLU A 1 472 ? 1.717 -0.341 28.028 1.00 58.50 472 GLU A CA 1
ATOM 3847 C C . GLU A 1 472 ? 2.383 0.931 27.450 1.00 58.50 472 GLU A C 1
ATOM 3849 O O . GLU A 1 472 ? 1.880 2.038 27.663 1.00 58.50 472 GLU A O 1
ATOM 3854 N N . LYS A 1 473 ? 3.510 0.804 26.730 1.00 74.56 473 LYS A N 1
ATOM 3855 C CA . LYS A 1 473 ? 4.305 1.934 26.207 1.00 74.56 473 LYS A CA 1
ATOM 3856 C C . LYS A 1 473 ? 4.424 1.978 24.681 1.00 74.56 473 LYS A C 1
ATOM 3858 O O . LYS A 1 473 ? 5.242 2.749 24.178 1.00 74.56 473 LYS A O 1
ATOM 3863 N N . VAL A 1 474 ? 3.656 1.178 23.943 1.00 82.19 474 VAL A N 1
ATOM 3864 C CA . VAL A 1 474 ? 3.727 1.125 22.474 1.00 82.19 474 VAL A CA 1
ATOM 3865 C C . VAL A 1 474 ? 2.375 1.495 21.872 1.00 82.19 474 VAL A C 1
ATOM 3867 O O . VAL A 1 474 ? 1.360 0.900 22.210 1.00 82.19 474 VAL A O 1
ATOM 3870 N N . ILE A 1 475 ? 2.370 2.461 20.957 1.00 82.81 475 ILE A N 1
ATOM 3871 C CA . ILE A 1 475 ? 1.223 2.810 20.117 1.00 82.81 475 ILE A CA 1
ATOM 3872 C C . ILE A 1 475 ? 1.462 2.186 18.745 1.00 82.81 475 ILE A C 1
ATOM 3874 O O . ILE A 1 475 ? 2.418 2.553 18.060 1.00 82.81 475 ILE A O 1
ATOM 3878 N N . ASN A 1 476 ? 0.592 1.269 18.330 1.00 84.25 476 ASN A N 1
ATOM 3879 C CA . ASN A 1 476 ? 0.642 0.684 16.993 1.00 84.25 476 ASN A CA 1
ATOM 3880 C C . ASN A 1 476 ? -0.214 1.511 16.026 1.00 84.25 476 ASN A C 1
ATOM 3882 O O . ASN A 1 476 ? -1.403 1.720 16.252 1.00 84.25 476 ASN A O 1
ATOM 3886 N N . ILE A 1 477 ? 0.394 1.968 14.933 1.00 86.12 477 ILE A N 1
ATOM 3887 C CA . ILE A 1 477 ? -0.275 2.671 13.838 1.00 86.12 477 ILE A CA 1
ATOM 3888 C C . ILE A 1 477 ? -0.135 1.820 12.575 1.00 86.12 477 ILE A C 1
ATOM 3890 O O . ILE A 1 477 ? 0.959 1.692 12.017 1.00 86.12 477 ILE A O 1
ATOM 3894 N N . ARG A 1 478 ? -1.259 1.264 12.105 1.00 85.75 478 ARG A N 1
ATOM 3895 C CA . ARG A 1 478 ? -1.345 0.408 10.906 1.00 85.75 478 ARG A CA 1
ATOM 3896 C C . ARG A 1 478 ? -1.305 1.222 9.615 1.00 85.75 478 ARG A C 1
ATOM 3898 O O . ARG A 1 478 ? -2.271 1.299 8.861 1.00 85.75 478 ARG A O 1
ATOM 3905 N N . TYR A 1 479 ? -0.180 1.882 9.384 1.00 89.88 479 TYR A N 1
ATOM 3906 C CA . TYR A 1 479 ? 0.083 2.661 8.180 1.00 89.88 479 TYR A CA 1
ATOM 3907 C C . TYR A 1 479 ? 1.152 1.966 7.335 1.00 89.88 479 TYR A C 1
ATOM 3909 O O . TYR A 1 479 ? 2.165 1.498 7.856 1.00 89.88 479 TYR A O 1
ATOM 3917 N N . SER A 1 480 ? 0.968 1.929 6.015 1.00 91.69 480 SER A N 1
ATOM 3918 C CA . SER A 1 480 ? 1.862 1.272 5.052 1.00 91.69 480 SER A CA 1
ATOM 3919 C C . SER A 1 480 ? 2.159 2.168 3.850 1.00 91.69 480 SER A C 1
ATOM 3921 O O . SER A 1 480 ? 1.374 3.047 3.542 1.00 91.69 480 SER A O 1
ATOM 3923 N N . ASN A 1 481 ? 3.323 1.993 3.229 1.00 93.38 481 ASN A N 1
ATOM 3924 C CA . ASN A 1 481 ? 3.660 2.592 1.938 1.00 93.38 481 ASN A CA 1
ATOM 3925 C C . ASN A 1 481 ? 3.552 1.559 0.808 1.00 93.38 481 ASN A C 1
ATOM 3927 O O . ASN A 1 481 ? 3.995 1.810 -0.301 1.00 93.38 481 ASN A O 1
ATOM 3931 N N . HIS A 1 482 ? 2.957 0.406 1.100 1.00 94.44 482 HIS A N 1
ATOM 3932 C CA . HIS A 1 482 ? 2.509 -0.556 0.105 1.00 94.44 482 HIS A CA 1
ATOM 3933 C C . HIS A 1 482 ? 0.988 -0.579 0.078 1.00 94.44 482 HIS A C 1
ATOM 3935 O O . HIS A 1 482 ? 0.342 -0.318 1.101 1.00 94.44 482 HIS A O 1
ATOM 3941 N N . SER A 1 483 ? 0.448 -0.952 -1.072 1.00 94.31 483 SER A N 1
ATOM 3942 C CA . SER A 1 483 ? -0.983 -1.126 -1.290 1.00 94.31 483 SER A CA 1
ATOM 3943 C C . SER A 1 483 ? -1.566 -2.288 -0.474 1.00 94.31 483 SER A C 1
ATOM 3945 O O . SER A 1 483 ? -0.980 -3.368 -0.378 1.00 94.31 483 SER A O 1
ATOM 3947 N N . SER A 1 484 ? -2.754 -2.078 0.085 1.00 89.12 484 SER A N 1
ATOM 3948 C CA . SER A 1 484 ? -3.634 -3.143 0.585 1.00 89.12 484 SER A CA 1
ATOM 3949 C C . SER A 1 484 ? -4.205 -3.970 -0.570 1.00 89.12 484 SER A C 1
ATOM 3951 O O . SER A 1 484 ? -4.207 -3.516 -1.715 1.00 89.12 484 SER A O 1
ATOM 3953 N N . ARG A 1 485 ? -4.775 -5.149 -0.280 1.00 88.31 485 ARG A N 1
ATOM 3954 C CA . ARG A 1 485 ? -5.524 -5.938 -1.276 1.00 88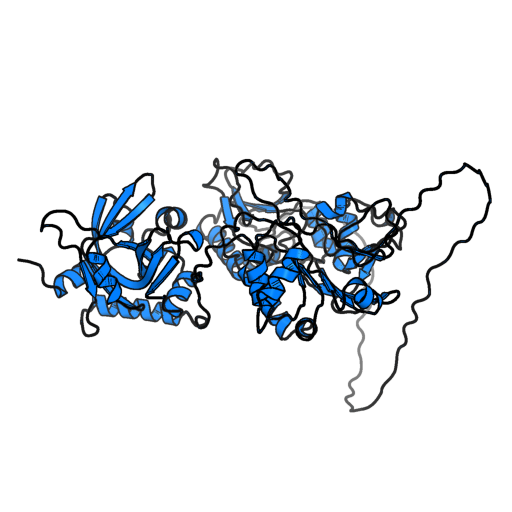.31 485 ARG A CA 1
ATOM 3955 C C . ARG A 1 485 ? -6.545 -5.085 -2.036 1.00 88.31 485 ARG A C 1
ATOM 3957 O O . ARG A 1 485 ? -6.565 -5.106 -3.260 1.00 88.31 485 ARG A O 1
ATOM 3964 N N . TYR A 1 486 ? -7.355 -4.305 -1.320 1.00 87.94 486 TYR A N 1
ATOM 3965 C CA . TYR A 1 486 ? -8.383 -3.455 -1.924 1.00 87.94 486 TYR A CA 1
ATOM 3966 C C . TYR A 1 486 ? -7.787 -2.363 -2.825 1.00 87.94 486 TYR A C 1
ATOM 3968 O O . TYR A 1 486 ? -8.279 -2.128 -3.926 1.00 87.94 486 TYR A O 1
ATOM 3976 N N . GLU A 1 487 ? -6.709 -1.707 -2.392 1.00 92.56 487 GLU A N 1
ATOM 3977 C CA . GLU A 1 487 ? -6.003 -0.706 -3.205 1.00 92.56 487 GLU A CA 1
ATOM 3978 C C . GLU A 1 487 ? -5.410 -1.338 -4.482 1.00 92.56 487 GLU A C 1
ATOM 3980 O O . GLU A 1 487 ? -5.562 -0.769 -5.562 1.00 92.56 487 GLU A O 1
ATOM 3985 N N . ILE A 1 488 ? -4.833 -2.548 -4.397 1.00 94.88 488 ILE A N 1
ATOM 3986 C CA . ILE A 1 488 ? -4.315 -3.295 -5.561 1.00 94.88 488 ILE A CA 1
ATOM 3987 C C . ILE A 1 488 ? -5.440 -3.638 -6.540 1.00 94.88 488 ILE A C 1
ATOM 3989 O O . ILE A 1 488 ? -5.299 -3.397 -7.737 1.00 94.88 488 ILE A O 1
ATOM 3993 N N . LEU A 1 489 ? -6.563 -4.177 -6.057 1.00 93.38 489 LEU A N 1
ATOM 3994 C CA . LEU A 1 489 ? -7.690 -4.543 -6.920 1.00 93.38 489 LEU A CA 1
ATOM 3995 C C . LEU A 1 489 ? -8.274 -3.316 -7.633 1.00 93.38 489 LEU A C 1
ATOM 3997 O O . LEU A 1 489 ? -8.518 -3.367 -8.836 1.00 93.38 489 LEU A O 1
ATOM 4001 N N . ASN A 1 490 ? -8.422 -2.186 -6.935 1.00 92.75 490 ASN A N 1
ATOM 4002 C CA . ASN A 1 490 ? -8.870 -0.944 -7.567 1.00 92.75 490 ASN A CA 1
ATOM 4003 C C . ASN A 1 490 ? -7.870 -0.419 -8.594 1.00 92.75 490 ASN A C 1
ATOM 4005 O O . ASN A 1 490 ? -8.284 0.045 -9.649 1.00 92.75 490 ASN A O 1
ATOM 4009 N N . PHE A 1 491 ? -6.569 -0.503 -8.312 1.00 95.75 491 PHE A N 1
ATOM 4010 C CA . PHE A 1 491 ? -5.537 -0.130 -9.274 1.00 95.75 491 PHE A CA 1
ATOM 4011 C C . PHE A 1 491 ? -5.622 -0.980 -10.545 1.00 95.75 491 PHE A C 1
ATOM 4013 O O . PHE A 1 491 ? -5.652 -0.435 -11.645 1.00 95.75 491 PHE A O 1
ATOM 4020 N N . LEU A 1 492 ? -5.729 -2.303 -10.399 1.00 95.88 492 LEU A N 1
ATOM 4021 C CA . LEU A 1 492 ? -5.865 -3.229 -11.523 1.00 95.88 492 LEU A CA 1
ATOM 4022 C C . LEU A 1 492 ? -7.145 -2.982 -12.329 1.00 95.88 492 LEU A C 1
ATOM 4024 O O . LEU A 1 492 ? -7.102 -3.063 -13.554 1.00 95.88 492 LEU A O 1
ATOM 4028 N N . ASN A 1 493 ? -8.247 -2.618 -11.669 1.00 94.38 493 ASN A N 1
ATOM 4029 C CA . ASN A 1 493 ? -9.519 -2.286 -12.316 1.00 94.38 493 ASN A CA 1
ATOM 4030 C C . ASN A 1 493 ? -9.459 -1.046 -13.222 1.00 94.38 493 ASN A C 1
ATOM 4032 O O . ASN A 1 493 ? -10.236 -0.934 -14.171 1.00 94.38 493 ASN A O 1
ATOM 4036 N N . GLU A 1 494 ? -8.524 -0.128 -12.979 1.00 93.75 494 GLU A N 1
ATOM 4037 C CA . GLU A 1 494 ? -8.300 1.017 -13.868 1.00 93.75 494 GLU A CA 1
ATOM 4038 C C . GLU A 1 494 ? -7.394 0.692 -15.065 1.00 93.75 494 GLU A C 1
ATOM 4040 O O . GLU A 1 494 ? -7.236 1.532 -15.951 1.00 93.75 494 GLU A O 1
ATOM 4045 N N . LEU A 1 495 ? -6.789 -0.498 -15.113 1.00 94.12 495 LEU A N 1
ATOM 4046 C CA . LEU A 1 495 ? -5.831 -0.886 -16.144 1.00 94.12 495 LEU A CA 1
ATOM 4047 C C . LEU A 1 495 ? -6.399 -1.934 -17.106 1.00 94.12 495 LEU A C 1
ATOM 4049 O O . LEU A 1 495 ? -7.365 -2.648 -16.835 1.00 94.12 495 LEU A O 1
ATOM 4053 N N . HIS A 1 496 ? -5.758 -2.051 -18.266 1.00 92.94 496 HIS A N 1
ATOM 4054 C CA . HIS A 1 496 ? -6.038 -3.095 -19.243 1.00 92.94 496 HIS A CA 1
ATOM 4055 C C . HIS A 1 496 ? -4.768 -3.896 -19.494 1.00 92.94 496 HIS A C 1
ATOM 4057 O O . HIS A 1 496 ? -3.812 -3.368 -20.055 1.00 92.94 496 HIS A O 1
ATOM 4063 N N . PHE A 1 497 ? -4.754 -5.170 -19.093 1.00 94.50 497 PHE A N 1
ATOM 4064 C CA . PHE A 1 497 ? -3.566 -6.014 -19.224 1.00 94.50 497 PHE A CA 1
ATOM 4065 C C . PHE A 1 497 ? -3.859 -7.443 -19.685 1.00 94.50 497 PHE A C 1
ATOM 4067 O O . PHE A 1 497 ? -4.973 -7.947 -19.518 1.00 94.50 497 PHE A O 1
ATOM 4074 N N . ASP A 1 498 ? -2.858 -8.099 -20.276 1.00 91.62 498 ASP A N 1
ATOM 4075 C CA . ASP A 1 498 ? -2.933 -9.503 -20.691 1.00 91.62 498 ASP A CA 1
ATOM 4076 C C . ASP A 1 498 ? -2.490 -10.463 -19.573 1.00 91.62 498 ASP A C 1
ATOM 4078 O O . ASP A 1 498 ? -3.251 -11.385 -19.274 1.00 91.62 498 ASP A O 1
ATOM 4082 N N . SER A 1 499 ? -1.348 -10.212 -18.915 1.00 92.44 499 SER A N 1
ATOM 4083 C CA . SER A 1 499 ? -0.793 -11.065 -17.846 1.00 92.44 499 SER A CA 1
ATOM 4084 C C . SER A 1 499 ? -0.243 -10.285 -16.643 1.00 92.44 499 SER A C 1
ATOM 4086 O O . SER A 1 499 ? 0.184 -9.136 -16.779 1.00 92.44 499 SER A O 1
ATOM 4088 N N . ILE A 1 500 ? -0.196 -10.932 -15.472 1.00 94.50 500 ILE A N 1
ATOM 4089 C CA . ILE A 1 500 ? 0.313 -10.358 -14.214 1.00 94.50 500 ILE A CA 1
ATOM 4090 C C . ILE A 1 500 ? 1.360 -11.257 -13.531 1.00 94.50 500 ILE A C 1
ATOM 4092 O O . ILE A 1 500 ? 1.248 -12.482 -13.504 1.00 94.50 500 ILE A O 1
ATOM 4096 N N . TYR A 1 501 ? 2.391 -10.634 -12.966 1.00 95.25 501 TYR A N 1
ATOM 4097 C CA . TYR A 1 501 ? 3.537 -11.276 -12.328 1.00 95.25 501 TYR A CA 1
ATOM 4098 C C . TYR A 1 501 ? 3.733 -10.684 -10.926 1.00 95.25 501 TYR A C 1
ATOM 4100 O O . TYR A 1 501 ? 4.308 -9.605 -10.806 1.00 95.25 501 TYR A O 1
ATOM 4108 N N . PRO A 1 502 ? 3.241 -11.339 -9.862 1.00 95.94 502 PRO A N 1
ATOM 4109 C CA . PRO A 1 502 ? 3.461 -10.883 -8.491 1.00 95.94 502 PRO A CA 1
ATOM 4110 C C . PRO A 1 502 ? 4.931 -11.052 -8.071 1.00 95.94 502 PRO A C 1
ATOM 4112 O O . PRO A 1 502 ? 5.516 -12.118 -8.269 1.00 95.94 502 PRO A O 1
ATOM 4115 N N . CYS A 1 503 ? 5.534 -10.015 -7.487 1.00 94.75 503 CYS A N 1
ATOM 4116 C CA . CYS A 1 503 ? 6.988 -9.920 -7.293 1.00 94.75 503 CYS A CA 1
ATOM 4117 C C . CYS A 1 503 ? 7.455 -9.962 -5.829 1.00 94.75 503 CYS A C 1
ATOM 4119 O O . CYS A 1 503 ? 8.633 -10.207 -5.578 1.00 94.75 503 CYS A O 1
ATOM 4121 N N . ALA A 1 504 ? 6.570 -9.745 -4.852 1.00 92.25 504 ALA A N 1
ATOM 4122 C CA . ALA A 1 504 ? 6.960 -9.518 -3.457 1.00 92.25 504 ALA A CA 1
ATOM 4123 C C . ALA A 1 504 ? 6.705 -10.720 -2.530 1.00 92.25 504 ALA A C 1
ATOM 4125 O O . ALA A 1 504 ? 7.550 -11.064 -1.696 1.00 92.25 504 ALA A O 1
ATOM 4126 N N . LYS A 1 505 ? 5.539 -11.371 -2.639 1.00 92.25 505 LYS A N 1
ATOM 4127 C CA . LYS A 1 505 ? 5.119 -12.489 -1.769 1.00 92.25 505 LYS A CA 1
ATOM 4128 C C . LYS A 1 505 ? 4.624 -13.680 -2.574 1.00 92.25 505 LYS A C 1
ATOM 4130 O O . LYS A 1 505 ? 4.205 -13.522 -3.717 1.00 92.25 505 LYS A O 1
ATOM 4135 N N . LYS A 1 506 ? 4.661 -14.866 -1.956 1.00 91.38 506 LYS A N 1
ATOM 4136 C CA . LYS A 1 506 ? 3.986 -16.049 -2.503 1.00 91.38 506 LYS A CA 1
ATOM 4137 C C . LYS A 1 506 ? 2.499 -15.759 -2.654 1.00 91.38 506 LYS A C 1
ATOM 4139 O O . LYS A 1 506 ? 1.963 -14.978 -1.871 1.00 91.38 506 LYS A O 1
ATOM 4144 N N . PHE A 1 507 ? 1.870 -16.386 -3.634 1.00 88.31 507 PHE A N 1
ATOM 4145 C CA . PHE A 1 507 ? 0.459 -16.170 -3.921 1.00 88.31 507 PHE A CA 1
ATOM 4146 C C . PHE A 1 507 ? -0.238 -17.476 -4.298 1.00 88.31 507 PHE A C 1
ATOM 4148 O O . PHE A 1 507 ? 0.379 -18.363 -4.892 1.00 88.31 507 PHE A O 1
ATOM 4155 N N . SER A 1 508 ? -1.517 -17.597 -3.950 1.00 88.69 508 SER A N 1
ATOM 4156 C CA . SER A 1 508 ? -2.349 -18.756 -4.283 1.00 88.69 508 SER A CA 1
ATOM 4157 C C . SER A 1 508 ? -2.995 -18.636 -5.667 1.00 88.69 508 SER A C 1
ATOM 4159 O O . SER A 1 508 ? -3.045 -17.560 -6.276 1.00 88.69 508 SER A O 1
ATOM 4161 N N . LYS A 1 509 ? -3.546 -19.753 -6.166 1.00 85.62 509 LYS A N 1
ATOM 4162 C CA . LYS A 1 509 ? -4.381 -19.768 -7.382 1.00 85.62 509 LYS A CA 1
ATOM 4163 C C . LYS A 1 509 ? -5.559 -18.795 -7.258 1.00 85.62 509 LYS A C 1
ATOM 4165 O O . LYS A 1 509 ? -5.869 -18.085 -8.214 1.00 85.62 509 LYS A O 1
ATOM 4170 N N . ASN A 1 510 ? -6.198 -18.740 -6.089 1.00 85.31 510 ASN A N 1
ATOM 4171 C CA . ASN A 1 510 ? -7.329 -17.850 -5.855 1.00 85.31 510 ASN A CA 1
ATOM 4172 C C . ASN A 1 510 ? -6.910 -16.373 -5.845 1.00 85.31 510 ASN A C 1
ATOM 4174 O O . ASN A 1 510 ? -7.572 -15.535 -6.446 1.00 85.31 510 ASN A O 1
ATOM 4178 N N . GLU A 1 511 ? -5.772 -16.045 -5.233 1.00 89.00 511 GLU A N 1
ATOM 4179 C CA . GLU A 1 511 ? -5.242 -14.679 -5.269 1.00 89.00 511 GLU A CA 1
ATOM 4180 C C . GLU A 1 511 ? -4.908 -14.237 -6.697 1.00 89.00 511 GLU A C 1
ATOM 4182 O O . GLU A 1 511 ? -5.215 -13.108 -7.083 1.00 89.00 511 GLU A O 1
ATOM 4187 N N . MET A 1 512 ? -4.348 -15.140 -7.508 1.00 90.75 512 MET A N 1
ATOM 4188 C CA . MET A 1 512 ? -4.128 -14.898 -8.933 1.00 90.75 512 MET A CA 1
ATOM 4189 C C . MET A 1 512 ? -5.440 -14.643 -9.683 1.00 90.75 512 MET A C 1
ATOM 4191 O O . MET A 1 512 ? -5.525 -13.686 -10.453 1.00 90.75 512 MET A O 1
ATOM 4195 N N . ARG A 1 513 ? -6.474 -15.458 -9.434 1.00 89.38 513 ARG A N 1
ATOM 4196 C CA . ARG A 1 513 ? -7.814 -15.262 -10.005 1.00 89.38 513 ARG A CA 1
ATOM 4197 C C . ARG A 1 513 ? -8.348 -13.864 -9.691 1.00 89.38 513 ARG A C 1
ATOM 4199 O O . ARG A 1 513 ? -8.678 -13.139 -10.623 1.00 89.38 513 ARG A O 1
ATOM 4206 N N . LEU A 1 514 ? -8.342 -13.457 -8.420 1.00 90.12 514 LEU A N 1
ATOM 4207 C CA . LEU A 1 514 ? -8.838 -12.143 -7.990 1.00 90.12 514 LEU A CA 1
ATOM 4208 C C . LEU A 1 514 ? -8.111 -10.984 -8.691 1.00 90.12 514 LEU A C 1
ATOM 4210 O O . LEU A 1 514 ? -8.742 -10.021 -9.126 1.00 90.12 514 LEU A O 1
ATOM 4214 N N . MET A 1 515 ? -6.784 -11.074 -8.834 1.00 92.88 515 MET A N 1
ATOM 4215 C CA . MET A 1 515 ? -6.006 -10.062 -9.557 1.00 92.88 515 MET A CA 1
ATOM 4216 C C . MET A 1 515 ? -6.372 -10.000 -11.049 1.00 92.88 515 MET A C 1
ATOM 4218 O O . MET A 1 515 ? -6.481 -8.908 -11.607 1.00 92.88 515 MET A O 1
ATOM 4222 N N . LEU A 1 516 ? -6.571 -11.149 -11.702 1.00 91.31 516 LEU A N 1
ATOM 4223 C CA . LEU A 1 516 ? -6.983 -11.207 -13.108 1.00 91.31 516 LEU A CA 1
ATOM 4224 C C . LEU A 1 516 ? -8.403 -10.669 -13.306 1.00 91.31 516 LEU A C 1
ATOM 4226 O O . LEU A 1 516 ? -8.628 -9.890 -14.228 1.00 91.31 516 LEU A O 1
ATOM 4230 N N . GLU A 1 517 ? -9.345 -11.056 -12.448 1.00 89.88 517 GLU A N 1
ATOM 4231 C CA . GLU A 1 517 ? -10.737 -10.604 -12.500 1.00 89.88 517 GLU A CA 1
ATOM 4232 C C . GLU A 1 517 ? -10.841 -9.083 -12.407 1.00 89.88 517 GLU A C 1
ATOM 4234 O O . GLU A 1 517 ? -11.527 -8.473 -13.227 1.00 89.88 517 GLU A O 1
ATOM 4239 N N . ALA A 1 518 ? -10.095 -8.462 -11.487 1.00 89.25 518 ALA A N 1
ATOM 4240 C CA . ALA A 1 518 ? -10.100 -7.012 -11.318 1.00 89.25 518 ALA A CA 1
ATOM 4241 C C . ALA A 1 518 ? -9.755 -6.265 -12.616 1.00 89.25 518 ALA A C 1
ATOM 4243 O O . ALA A 1 518 ? -10.403 -5.281 -12.950 1.00 89.25 518 ALA A O 1
ATOM 4244 N N . GLY A 1 519 ? -8.775 -6.746 -13.384 1.00 82.88 519 GLY A N 1
ATOM 4245 C CA . GLY A 1 519 ? -8.331 -6.098 -14.623 1.00 82.88 519 GLY A CA 1
ATOM 4246 C C . GLY A 1 519 ? -9.129 -6.431 -15.884 1.00 82.88 519 GLY A C 1
ATOM 4247 O O . GLY A 1 519 ? -8.813 -5.922 -16.967 1.00 82.88 519 GLY A O 1
ATOM 4248 N N . LYS A 1 520 ? -10.127 -7.321 -15.807 1.00 79.75 520 LYS A N 1
ATOM 4249 C CA . LYS A 1 520 ? -10.826 -7.858 -16.984 1.00 79.75 520 LYS A CA 1
ATOM 4250 C C . LYS A 1 520 ? -12.312 -7.522 -16.929 1.00 79.75 520 LYS A C 1
ATOM 4252 O O . LYS A 1 520 ? -13.055 -7.996 -16.085 1.00 79.75 520 LYS A O 1
ATOM 4257 N N . LYS A 1 521 ? -12.801 -6.816 -17.956 1.00 71.88 521 LYS A N 1
ATOM 4258 C CA . LYS A 1 521 ? -14.250 -6.565 -18.135 1.00 71.88 521 LYS A CA 1
ATOM 4259 C C . LYS A 1 521 ? -15.076 -7.852 -18.279 1.00 71.88 521 LYS A C 1
ATOM 4261 O O . LYS A 1 521 ? -16.270 -7.842 -18.002 1.00 71.88 521 LYS A O 1
ATOM 4266 N N . GLN A 1 522 ? -14.463 -8.920 -18.792 1.00 73.75 522 GLN A N 1
ATOM 4267 C CA . GLN A 1 522 ? -15.037 -10.261 -18.908 1.00 73.75 522 GLN A CA 1
ATOM 4268 C C . GLN A 1 522 ? -13.927 -11.277 -18.642 1.00 73.75 522 GLN A C 1
ATOM 4270 O O . GLN A 1 522 ? -13.173 -11.613 -19.555 1.00 73.75 522 GLN A O 1
ATOM 4275 N N . TYR A 1 523 ? -13.811 -11.718 -17.394 1.00 79.75 523 TYR A N 1
ATOM 4276 C CA . TYR A 1 523 ? -12.908 -12.796 -17.009 1.00 79.75 523 TYR A CA 1
ATOM 4277 C C . TYR A 1 523 ? -13.353 -14.132 -17.625 1.00 79.75 523 TYR A C 1
ATOM 4279 O O . TYR A 1 523 ? -14.551 -14.406 -17.758 1.00 79.75 523 TYR A O 1
ATOM 4287 N N . LYS A 1 524 ? -12.382 -14.955 -18.024 1.00 81.19 524 LYS A N 1
ATOM 4288 C CA . LYS A 1 524 ? -12.588 -16.338 -18.461 1.00 81.19 524 LYS A CA 1
ATOM 4289 C C . LYS A 1 524 ? -11.614 -17.233 -17.711 1.00 81.19 524 LYS A C 1
ATOM 4291 O O . LYS A 1 524 ? -10.454 -16.865 -17.567 1.00 81.19 524 LYS A O 1
ATOM 4296 N N . GLU A 1 525 ? -12.044 -18.432 -17.332 1.00 80.94 525 GLU A N 1
ATOM 4297 C CA . GLU A 1 525 ? -11.151 -19.422 -16.703 1.00 80.94 525 GLU A CA 1
ATOM 4298 C C . GLU A 1 525 ? -9.924 -19.744 -17.579 1.00 80.94 525 GLU A C 1
ATOM 4300 O O . GLU A 1 525 ? -8.820 -19.877 -17.062 1.00 80.94 525 GLU A O 1
ATOM 4305 N N . ASP A 1 526 ? -10.061 -19.701 -18.912 1.00 81.38 526 ASP A N 1
ATOM 4306 C CA . ASP A 1 526 ? -8.931 -19.808 -19.850 1.00 81.38 526 ASP A CA 1
ATOM 4307 C C . ASP A 1 526 ? -7.807 -18.777 -19.587 1.00 81.38 526 ASP A C 1
ATOM 4309 O O . ASP A 1 526 ? -6.643 -19.036 -19.904 1.00 81.38 526 ASP A O 1
ATOM 4313 N N . ASP A 1 527 ? -8.131 -17.587 -19.062 1.00 80.12 527 ASP A N 1
ATOM 4314 C CA . ASP A 1 527 ? -7.133 -16.569 -18.708 1.00 80.12 527 ASP A CA 1
ATOM 4315 C C . ASP A 1 527 ? -6.326 -17.004 -17.479 1.00 80.12 527 ASP A C 1
ATOM 4317 O O . ASP A 1 527 ? -5.107 -16.816 -17.448 1.00 80.12 527 ASP A O 1
ATOM 4321 N N . LEU A 1 528 ? -6.984 -17.632 -16.498 1.00 81.81 528 LEU A N 1
ATOM 4322 C CA . LEU A 1 528 ? -6.313 -18.209 -15.340 1.00 81.81 528 LEU A CA 1
ATOM 4323 C C . LEU A 1 528 ? -5.455 -19.397 -15.758 1.00 81.81 528 LEU A C 1
ATOM 4325 O O . LEU A 1 528 ? -4.278 -19.399 -15.430 1.00 81.81 528 LEU A O 1
ATOM 4329 N N . ASP A 1 529 ? -5.962 -20.332 -16.560 1.00 81.50 529 ASP A N 1
ATOM 4330 C CA . ASP A 1 529 ? -5.167 -21.471 -17.040 1.00 81.50 529 ASP A CA 1
ATOM 4331 C C . ASP A 1 529 ? -3.890 -21.024 -17.770 1.00 81.50 529 ASP A C 1
ATOM 4333 O O . ASP A 1 529 ? -2.805 -21.570 -17.555 1.00 81.50 529 ASP A O 1
ATOM 4337 N N . ARG A 1 530 ? -3.971 -19.981 -18.605 1.00 82.81 530 ARG A N 1
ATOM 4338 C CA . ARG A 1 530 ? -2.781 -19.390 -19.243 1.00 82.81 530 ARG A CA 1
ATOM 4339 C C . ARG A 1 530 ? -1.812 -18.813 -18.222 1.00 82.81 530 ARG A C 1
ATOM 4341 O O . ARG A 1 530 ? -0.612 -19.029 -18.348 1.00 82.81 530 ARG A O 1
ATOM 4348 N N . GLN A 1 531 ? -2.322 -18.090 -17.231 1.00 82.38 531 GLN A N 1
ATOM 4349 C CA . GLN A 1 531 ? -1.507 -17.466 -16.198 1.00 82.38 531 GLN A CA 1
ATOM 4350 C C . GLN A 1 531 ? -0.865 -18.501 -15.263 1.00 82.38 531 GLN A C 1
ATOM 4352 O O . GLN A 1 531 ? 0.282 -18.324 -14.864 1.00 82.38 531 GLN A O 1
ATOM 4357 N N . LEU A 1 532 ? -1.561 -19.598 -14.956 1.00 80.00 532 LEU A N 1
ATOM 4358 C CA . LEU A 1 532 ? -1.042 -20.707 -14.156 1.00 80.00 532 LEU A CA 1
ATOM 4359 C C . LEU A 1 532 ? 0.054 -21.481 -14.892 1.00 80.00 532 LEU A C 1
ATOM 4361 O O . LEU A 1 532 ? 0.980 -21.946 -14.252 1.00 80.00 532 LEU A O 1
ATOM 4365 N N . ASN A 1 533 ? 0.018 -21.561 -16.225 1.00 77.81 533 ASN A N 1
ATOM 4366 C CA . ASN A 1 533 ? 1.112 -22.160 -17.001 1.00 77.81 533 ASN A CA 1
ATOM 4367 C C . ASN A 1 533 ? 2.395 -21.307 -17.020 1.00 77.81 533 ASN A C 1
ATOM 4369 O O . ASN A 1 533 ? 3.451 -21.799 -17.409 1.00 77.81 533 ASN A O 1
ATOM 4373 N N . ILE A 1 534 ? 2.312 -20.026 -16.643 1.00 78.81 534 ILE A N 1
ATOM 4374 C CA . ILE A 1 534 ? 3.472 -19.127 -16.548 1.00 78.81 534 ILE A CA 1
ATOM 4375 C C . ILE A 1 534 ? 4.197 -19.301 -15.206 1.00 78.81 534 ILE A C 1
ATOM 4377 O O . ILE A 1 534 ? 5.402 -19.069 -15.129 1.00 78.81 534 ILE A O 1
ATOM 4381 N N . HIS A 1 535 ? 3.470 -19.689 -14.156 1.00 77.69 535 HIS A N 1
ATOM 4382 C CA . HIS A 1 535 ? 3.965 -19.729 -12.783 1.00 77.69 535 HIS A CA 1
ATOM 4383 C C . HIS A 1 535 ? 4.037 -21.172 -12.281 1.00 77.69 535 HIS A C 1
ATOM 4385 O O . HIS A 1 535 ? 3.075 -21.923 -12.390 1.00 77.69 535 HIS A O 1
ATOM 4391 N N . GLU A 1 536 ? 5.153 -21.569 -11.679 1.00 73.12 536 GLU A N 1
ATOM 4392 C CA . GLU A 1 536 ? 5.262 -22.895 -11.065 1.00 73.12 536 GLU A CA 1
ATOM 4393 C C . GLU A 1 536 ? 4.574 -22.895 -9.689 1.00 73.12 536 GLU A C 1
ATOM 4395 O O . GLU A 1 536 ? 5.058 -22.278 -8.737 1.00 73.12 536 GLU A O 1
ATOM 4400 N N . PHE A 1 537 ? 3.429 -23.577 -9.588 1.00 70.88 537 PHE A N 1
ATOM 4401 C CA . PHE A 1 537 ? 2.703 -23.777 -8.331 1.00 70.88 537 PHE A CA 1
ATOM 4402 C C . PHE A 1 537 ? 3.143 -25.074 -7.645 1.00 70.88 537 PHE A C 1
ATOM 4404 O O . PHE A 1 537 ? 3.183 -26.133 -8.270 1.00 70.88 537 PHE A O 1
ATOM 4411 N N . VAL A 1 538 ? 3.424 -24.996 -6.343 1.00 70.44 538 VAL A N 1
ATOM 4412 C CA . VAL A 1 538 ? 3.824 -26.137 -5.504 1.00 70.44 538 VAL A CA 1
ATOM 4413 C C . VAL A 1 538 ? 2.874 -26.305 -4.322 1.00 70.44 538 VAL A C 1
ATOM 4415 O O . VAL A 1 538 ? 2.313 -25.325 -3.826 1.00 70.44 538 VAL A O 1
ATOM 4418 N N . THR A 1 539 ? 2.684 -27.545 -3.865 1.00 57.41 539 THR A N 1
ATOM 4419 C CA . THR A 1 539 ? 1.861 -27.845 -2.686 1.00 57.41 539 THR A CA 1
ATOM 4420 C C . THR A 1 539 ? 2.567 -27.389 -1.418 1.00 57.41 539 THR A C 1
ATOM 4422 O O . THR A 1 539 ? 3.753 -27.650 -1.212 1.00 57.41 539 THR A O 1
ATOM 4425 N N . THR A 1 540 ? 1.842 -26.702 -0.540 1.00 50.41 540 THR A N 1
ATOM 4426 C CA . THR A 1 540 ? 2.321 -26.424 0.810 1.00 50.41 540 THR A CA 1
ATOM 4427 C C . THR A 1 540 ? 2.145 -27.671 1.669 1.00 50.41 540 THR A C 1
ATOM 4429 O O . THR A 1 540 ? 1.038 -27.956 2.123 1.00 50.41 540 THR A O 1
ATOM 4432 N N . ASP A 1 541 ? 3.221 -28.413 1.917 1.00 42.19 541 ASP A N 1
ATOM 4433 C CA . ASP A 1 541 ? 3.196 -29.456 2.941 1.00 42.19 541 ASP A CA 1
ATOM 4434 C C . ASP A 1 541 ? 3.130 -28.805 4.332 1.00 42.19 541 ASP A C 1
ATOM 4436 O O . ASP A 1 541 ? 3.835 -27.824 4.597 1.00 42.19 541 ASP A O 1
ATOM 4440 N N . ASP A 1 542 ? 2.375 -29.408 5.258 1.00 41.19 542 ASP A N 1
ATOM 4441 C CA . ASP A 1 542 ? 2.229 -29.021 6.679 1.00 41.19 542 ASP A CA 1
ATOM 4442 C C . ASP A 1 542 ? 3.564 -28.959 7.476 1.00 41.19 542 ASP A C 1
ATOM 4444 O O . ASP A 1 542 ? 3.572 -28.746 8.690 1.00 41.19 542 ASP A O 1
ATOM 4448 N N . GLN A 1 543 ? 4.718 -29.144 6.821 1.00 33.69 543 GLN A N 1
ATOM 4449 C CA . GLN A 1 543 ? 6.064 -29.043 7.401 1.00 33.69 543 GLN A CA 1
ATOM 4450 C C . GLN A 1 543 ? 7.041 -28.126 6.638 1.00 33.69 543 GLN A C 1
ATOM 4452 O O . GLN A 1 543 ? 8.211 -28.048 7.013 1.00 33.69 543 GLN A O 1
ATOM 4457 N N . GLY A 1 544 ? 6.598 -27.378 5.621 1.00 33.41 544 GLY A N 1
ATOM 4458 C CA . GLY A 1 544 ? 7.437 -26.354 4.980 1.00 33.41 544 GLY A CA 1
ATOM 4459 C C . GLY A 1 544 ? 8.576 -26.886 4.097 1.00 33.41 544 GLY A C 1
ATOM 4460 O O . GLY A 1 544 ? 9.549 -26.169 3.860 1.00 33.41 544 GLY A O 1
ATOM 4461 N N . THR A 1 545 ? 8.465 -28.111 3.583 1.00 33.91 545 THR A N 1
ATOM 4462 C CA . THR A 1 545 ? 9.324 -28.640 2.511 1.00 33.91 545 THR A CA 1
ATOM 4463 C C . THR A 1 545 ? 8.518 -28.753 1.219 1.00 33.91 545 THR A C 1
ATOM 4465 O O . THR A 1 545 ? 7.384 -29.202 1.256 1.00 33.91 545 THR A O 1
ATOM 4468 N N . SER A 1 546 ? 9.081 -28.286 0.101 1.00 34.78 546 SER A N 1
ATOM 4469 C CA . SER A 1 546 ? 8.433 -28.259 -1.219 1.00 34.78 546 SER A CA 1
ATOM 4470 C C . SER A 1 546 ? 8.739 -29.549 -1.987 1.00 34.78 546 SER A C 1
ATOM 4472 O O . SER A 1 546 ? 9.915 -29.835 -2.228 1.00 34.78 546 SER A O 1
ATOM 4474 N N . GLU A 1 547 ? 7.713 -30.304 -2.384 1.00 31.48 547 GLU A N 1
ATOM 4475 C CA . GLU A 1 547 ? 7.802 -31.309 -3.449 1.00 31.48 547 GLU A CA 1
ATOM 4476 C C . GLU A 1 547 ? 7.184 -30.738 -4.734 1.00 31.48 547 GLU A C 1
ATOM 4478 O O . GLU A 1 547 ? 6.074 -30.207 -4.744 1.00 31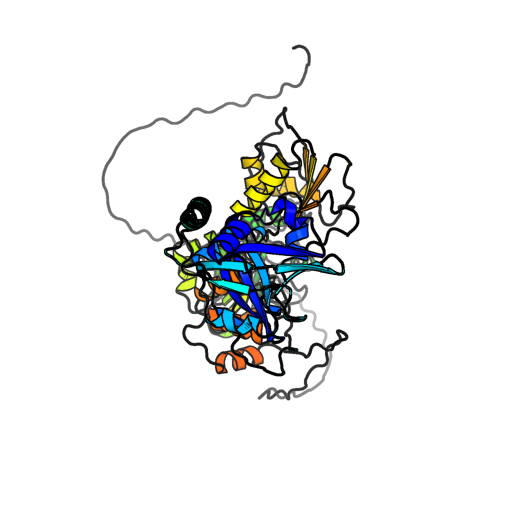.48 547 GLU A O 1
ATOM 4483 N N . SER A 1 548 ? 7.938 -30.810 -5.832 1.00 34.28 548 SER A N 1
ATOM 4484 C CA . SER A 1 548 ? 7.477 -30.391 -7.156 1.00 34.28 548 SER A CA 1
ATOM 4485 C C . SER A 1 548 ? 6.628 -31.495 -7.785 1.00 34.28 548 SER A C 1
ATOM 4487 O O . SER A 1 548 ? 7.001 -32.667 -7.772 1.00 34.28 548 SER A O 1
ATOM 4489 N N . LEU A 1 549 ? 5.491 -31.124 -8.373 1.00 34.31 549 LEU A N 1
ATOM 4490 C CA . LEU A 1 549 ? 4.743 -32.005 -9.264 1.00 34.31 549 LEU A CA 1
ATOM 4491 C C . LEU A 1 549 ? 5.443 -32.011 -10.629 1.00 34.31 549 LEU A C 1
ATOM 4493 O O . LEU A 1 549 ? 5.407 -31.022 -11.357 1.00 34.31 549 LEU A O 1
ATOM 4497 N N . GLU A 1 550 ? 6.097 -33.123 -10.977 1.00 28.27 550 GLU A N 1
ATOM 4498 C CA . GLU A 1 550 ? 6.636 -33.343 -12.323 1.00 28.27 550 GLU A CA 1
ATOM 4499 C C . GLU A 1 550 ? 5.500 -33.291 -13.357 1.00 28.27 550 GLU A C 1
ATOM 4501 O O . GLU A 1 550 ? 4.656 -34.189 -13.423 1.00 28.27 550 GLU A O 1
ATOM 4506 N N . VAL A 1 551 ? 5.514 -32.274 -14.222 1.00 29.62 551 VAL A N 1
ATOM 4507 C CA . VAL A 1 551 ? 4.758 -32.285 -15.477 1.00 29.62 551 VAL A CA 1
ATOM 4508 C C . VAL A 1 551 ? 5.735 -32.181 -16.640 1.00 29.62 551 VAL A C 1
ATOM 4510 O O . VAL A 1 551 ? 6.565 -31.283 -16.739 1.00 29.62 551 VAL A O 1
ATOM 4513 N N . VAL A 1 552 ? 5.625 -33.181 -17.508 1.00 26.58 552 VAL A N 1
ATOM 4514 C CA . VAL A 1 552 ? 6.418 -33.434 -18.707 1.00 26.58 552 VAL A CA 1
ATOM 4515 C C . VAL A 1 552 ? 6.509 -32.183 -19.585 1.00 26.58 552 VAL A C 1
ATOM 4517 O O . VAL A 1 552 ? 5.525 -31.766 -20.194 1.00 26.58 552 VAL A O 1
ATOM 4520 N N . ALA A 1 553 ? 7.715 -31.625 -19.693 1.00 25.55 553 ALA A N 1
ATOM 4521 C CA . ALA A 1 553 ? 8.035 -30.563 -20.636 1.00 25.55 553 ALA A CA 1
ATOM 4522 C C . ALA A 1 553 ? 7.800 -31.042 -22.079 1.00 25.55 553 ALA A C 1
ATOM 4524 O O . ALA A 1 553 ? 8.546 -31.867 -22.610 1.00 25.55 553 ALA A O 1
ATOM 4525 N N . ALA A 1 554 ? 6.780 -30.498 -22.740 1.00 25.38 554 ALA A N 1
ATOM 4526 C CA . ALA A 1 554 ? 6.689 -30.519 -24.192 1.00 25.38 554 ALA A CA 1
ATOM 4527 C C . ALA A 1 554 ? 7.463 -29.310 -24.730 1.00 25.38 554 ALA A C 1
ATOM 4529 O O . ALA A 1 554 ? 6.905 -28.235 -24.926 1.00 25.38 554 ALA A O 1
ATOM 4530 N N . ASN A 1 555 ? 8.764 -29.494 -24.943 1.00 27.83 555 ASN A N 1
ATOM 4531 C CA . ASN A 1 555 ? 9.613 -28.541 -25.648 1.00 27.83 555 ASN A CA 1
ATOM 4532 C C . ASN A 1 555 ? 9.805 -29.063 -27.085 1.00 27.83 555 ASN A C 1
ATOM 4534 O O . ASN A 1 555 ? 10.417 -30.125 -27.242 1.00 27.83 555 ASN A O 1
ATOM 4538 N N . PRO A 1 556 ? 9.282 -28.415 -28.141 1.00 28.98 556 PRO A N 1
ATOM 4539 C CA . PRO A 1 556 ? 9.692 -28.735 -29.495 1.00 28.98 556 PRO A CA 1
ATOM 4540 C C . PRO A 1 556 ? 10.945 -27.924 -29.848 1.00 28.98 556 PRO A C 1
ATOM 4542 O O . PRO A 1 556 ? 10.947 -26.698 -29.810 1.00 28.98 556 PRO A O 1
ATOM 4545 N N . ASP A 1 557 ? 11.979 -28.669 -30.230 1.00 27.42 557 ASP A N 1
ATOM 4546 C CA . ASP A 1 557 ? 13.179 -28.246 -30.953 1.00 27.42 557 ASP A CA 1
ATOM 4547 C C . ASP A 1 557 ? 14.262 -27.475 -30.189 1.00 27.42 557 ASP A C 1
ATOM 4549 O O . ASP A 1 557 ? 14.358 -26.257 -30.252 1.00 27.42 557 ASP A O 1
ATOM 4553 N N . PHE A 1 558 ? 15.213 -28.233 -29.633 1.00 27.47 558 PHE A N 1
ATOM 4554 C CA . PHE A 1 558 ? 16.638 -27.987 -29.883 1.00 27.47 558 PHE A CA 1
ATOM 4555 C C . PHE A 1 558 ? 17.417 -29.308 -29.731 1.00 27.47 558 PHE A C 1
ATOM 4557 O O . PHE A 1 558 ? 17.580 -29.839 -28.635 1.00 27.47 558 PHE A O 1
ATOM 4564 N N . GLN A 1 559 ? 17.858 -29.885 -30.855 1.00 26.70 559 GLN A N 1
ATOM 4565 C CA . GLN A 1 559 ? 18.756 -31.041 -30.867 1.00 26.70 559 GLN A CA 1
ATOM 4566 C C . GLN A 1 559 ? 20.185 -30.584 -30.550 1.00 26.70 559 GLN A C 1
ATOM 4568 O O . GLN A 1 559 ? 20.827 -29.917 -31.361 1.00 26.70 559 GLN A O 1
ATOM 4573 N N . GLU A 1 560 ? 20.703 -30.995 -29.395 1.00 25.61 560 GLU A N 1
ATOM 4574 C CA . GLU A 1 560 ? 22.138 -31.013 -29.123 1.00 25.61 560 GLU A CA 1
ATOM 4575 C C . GLU A 1 560 ? 22.832 -32.030 -30.040 1.00 25.61 560 GLU A C 1
ATOM 4577 O O . GLU A 1 560 ? 22.580 -33.234 -29.976 1.00 25.61 560 GLU A O 1
ATOM 4582 N N . THR A 1 561 ? 23.789 -31.568 -30.844 1.00 26.22 561 THR A N 1
ATOM 4583 C CA . THR A 1 561 ? 24.890 -32.425 -31.295 1.00 26.22 561 THR A CA 1
ATOM 4584 C C . THR A 1 561 ? 26.176 -31.956 -30.643 1.00 26.22 561 THR A C 1
ATOM 4586 O O . THR A 1 561 ? 26.765 -30.949 -31.031 1.00 26.22 561 THR A O 1
ATOM 4589 N N . SER A 1 562 ? 26.610 -32.729 -29.657 1.00 24.91 562 SER A N 1
ATOM 4590 C CA . SER A 1 562 ? 27.909 -32.646 -29.014 1.00 24.91 562 SER A CA 1
ATOM 4591 C C . SER A 1 562 ? 29.017 -33.105 -29.969 1.00 24.91 562 SER A C 1
ATOM 4593 O O . SER A 1 562 ? 29.034 -34.238 -30.453 1.00 24.91 562 SER A O 1
ATOM 4595 N N . LYS A 1 563 ? 29.996 -32.231 -30.216 1.00 26.20 563 LYS A N 1
ATOM 4596 C CA . LYS A 1 563 ? 31.350 -32.630 -30.615 1.00 26.20 563 LYS A CA 1
ATOM 4597 C C . LYS A 1 563 ? 32.367 -31.781 -29.865 1.00 26.20 563 LYS A C 1
ATOM 4599 O O . LYS A 1 563 ? 32.587 -30.616 -30.164 1.00 26.20 563 LYS A O 1
ATOM 4604 N N . SER A 1 564 ? 32.983 -32.428 -28.888 1.00 24.92 564 SER A N 1
ATOM 4605 C CA . SER A 1 564 ? 34.277 -32.101 -28.303 1.00 24.92 564 SER A CA 1
ATOM 4606 C C . SER A 1 564 ? 35.353 -31.920 -29.377 1.00 24.92 564 SER A C 1
ATOM 4608 O O . SER A 1 564 ? 35.461 -32.801 -30.231 1.00 24.92 564 SER A O 1
ATOM 4610 N N . LEU A 1 565 ? 36.177 -30.869 -29.282 1.00 24.98 565 LEU A N 1
ATOM 4611 C CA . LEU A 1 565 ? 37.635 -30.928 -29.478 1.00 24.98 565 LEU A CA 1
ATOM 4612 C C . LEU A 1 565 ? 38.312 -29.560 -29.259 1.00 24.98 565 LEU A C 1
ATOM 4614 O O . LEU A 1 565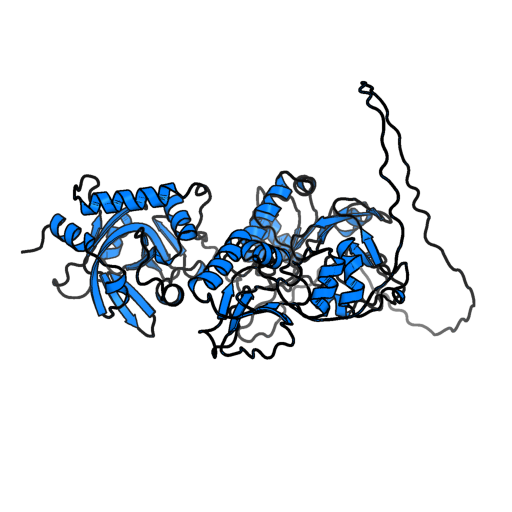 ? 37.968 -28.567 -29.885 1.00 24.98 565 LEU A O 1
ATOM 4618 N N . GLU A 1 566 ? 39.314 -29.624 -28.384 1.00 24.36 566 GLU A N 1
ATOM 4619 C CA . GLU A 1 566 ? 40.632 -28.981 -28.426 1.00 24.36 566 GLU A CA 1
ATOM 4620 C C . GLU A 1 566 ? 40.833 -27.461 -28.281 1.00 24.36 566 GLU A C 1
ATOM 4622 O O . GLU A 1 566 ? 40.447 -26.619 -29.084 1.00 24.36 566 GLU A O 1
ATOM 4627 N N . VAL A 1 567 ? 41.610 -27.198 -27.227 1.00 27.16 567 VAL A N 1
ATOM 4628 C CA . VAL A 1 567 ? 42.459 -26.054 -26.910 1.00 27.16 567 VAL A CA 1
ATOM 4629 C C . VAL A 1 567 ? 43.204 -25.512 -28.135 1.00 27.16 567 VAL A C 1
ATOM 4631 O O . VAL A 1 567 ? 43.979 -26.228 -28.765 1.00 27.16 567 VAL A O 1
ATOM 4634 N N . ALA A 1 568 ? 43.076 -24.206 -28.370 1.00 23.86 568 ALA A N 1
ATOM 4635 C CA . ALA A 1 568 ? 44.078 -23.416 -29.072 1.00 23.86 568 ALA A CA 1
ATOM 4636 C C . ALA A 1 568 ? 44.188 -22.033 -28.412 1.00 23.86 568 ALA A C 1
ATOM 4638 O O . ALA A 1 568 ? 43.260 -21.227 -28.458 1.00 23.86 568 ALA A O 1
ATOM 4639 N N . GLU A 1 569 ? 45.334 -21.782 -27.778 1.00 25.27 569 GLU A N 1
ATOM 4640 C CA . GLU A 1 569 ? 45.793 -20.443 -27.411 1.00 25.27 569 GLU A CA 1
ATOM 4641 C C . GLU A 1 569 ? 45.939 -19.591 -28.677 1.00 25.27 569 GLU A C 1
ATOM 4643 O O . GLU A 1 569 ? 46.669 -19.961 -29.598 1.00 25.27 569 GLU A O 1
ATOM 4648 N N . ILE A 1 570 ? 45.288 -18.428 -28.707 1.00 25.42 570 ILE A N 1
ATOM 4649 C CA . ILE A 1 570 ? 45.621 -17.350 -29.640 1.00 25.42 570 ILE A CA 1
ATOM 4650 C C . ILE A 1 570 ? 45.663 -16.041 -28.849 1.00 25.42 570 ILE A C 1
ATOM 4652 O O . ILE A 1 570 ? 44.637 -15.462 -28.500 1.00 25.42 570 ILE A O 1
ATOM 4656 N N . GLU A 1 571 ? 46.880 -15.567 -28.582 1.00 25.17 571 GLU A N 1
ATOM 4657 C CA . GLU A 1 571 ? 47.145 -14.155 -28.320 1.00 25.17 571 GLU A CA 1
ATOM 4658 C C . GLU A 1 571 ? 46.773 -13.335 -29.563 1.00 25.17 571 GLU A C 1
ATOM 4660 O O . GLU A 1 571 ? 47.342 -13.554 -30.632 1.00 25.17 571 GLU A O 1
ATOM 4665 N N . MET A 1 572 ? 45.932 -12.306 -29.422 1.00 26.39 572 MET A N 1
ATOM 4666 C CA . MET A 1 572 ? 46.090 -11.091 -30.224 1.00 26.39 572 MET A CA 1
ATOM 4667 C C . MET A 1 572 ? 45.612 -9.832 -29.494 1.00 26.39 572 MET A C 1
ATOM 4669 O O . MET A 1 572 ? 44.489 -9.714 -29.018 1.00 26.39 572 MET A O 1
ATOM 4673 N N . LYS A 1 573 ? 46.543 -8.876 -29.461 1.00 24.58 573 LYS A N 1
ATOM 4674 C CA . LYS A 1 573 ? 46.422 -7.464 -29.100 1.00 24.58 573 LYS A CA 1
ATOM 4675 C C . LYS A 1 573 ? 45.354 -6.755 -29.941 1.00 24.58 573 LYS A C 1
ATOM 4677 O O . LYS A 1 573 ? 45.315 -6.955 -31.150 1.00 24.58 573 LYS A O 1
ATOM 4682 N N . GLY A 1 574 ? 44.641 -5.795 -29.351 1.00 25.78 574 GLY A N 1
ATOM 4683 C CA . GLY A 1 574 ? 43.892 -4.808 -30.135 1.00 25.78 574 GLY A CA 1
ATOM 4684 C C . GLY A 1 574 ? 42.913 -3.966 -29.328 1.00 25.78 574 GLY A C 1
ATOM 4685 O O . GLY A 1 574 ? 41.771 -4.351 -29.144 1.00 25.78 574 GLY A O 1
ATOM 4686 N N . SER A 1 575 ? 43.377 -2.800 -28.883 1.00 26.41 575 SER A N 1
ATOM 4687 C CA . SER A 1 575 ? 42.566 -1.683 -28.386 1.00 26.41 575 SER A CA 1
ATOM 4688 C C . SER A 1 575 ? 41.522 -1.234 -29.415 1.00 26.41 575 SER A C 1
ATOM 4690 O O . SER A 1 575 ? 41.890 -0.996 -30.565 1.00 26.41 575 SER A O 1
ATOM 4692 N N . LEU A 1 576 ? 40.273 -1.023 -28.987 1.00 26.84 576 LEU A N 1
ATOM 4693 C CA . LEU A 1 576 ? 39.376 -0.023 -29.572 1.00 26.84 576 LEU A CA 1
ATOM 4694 C C . LEU A 1 576 ? 38.317 0.398 -28.545 1.00 26.84 576 LEU A C 1
ATOM 4696 O O . LEU A 1 576 ? 37.383 -0.333 -28.238 1.00 26.84 576 LEU A O 1
ATOM 4700 N N . ALA A 1 577 ? 38.503 1.605 -28.015 1.00 25.88 577 ALA A N 1
ATOM 4701 C CA . ALA A 1 577 ? 37.514 2.330 -27.236 1.00 25.88 577 ALA A CA 1
ATOM 4702 C C . ALA A 1 577 ? 36.384 2.808 -28.160 1.00 25.88 577 ALA A C 1
ATOM 4704 O O . ALA A 1 577 ? 36.632 3.570 -29.097 1.00 25.88 577 ALA A O 1
ATOM 4705 N N . THR A 1 578 ? 35.148 2.408 -27.878 1.00 26.56 578 THR A N 1
ATOM 4706 C CA . THR A 1 578 ? 33.946 2.951 -28.518 1.00 26.56 578 THR A CA 1
ATOM 4707 C C . THR A 1 578 ? 33.248 3.893 -27.543 1.00 26.56 578 THR A C 1
ATOM 4709 O O . THR A 1 578 ? 32.781 3.483 -26.486 1.00 26.56 578 THR A O 1
ATOM 4712 N N . LYS A 1 579 ? 33.230 5.187 -27.884 1.00 25.22 579 LYS A N 1
ATOM 4713 C CA . LYS A 1 579 ? 32.435 6.221 -27.204 1.00 25.22 579 LYS A CA 1
ATOM 4714 C C . LYS A 1 579 ? 30.934 5.969 -27.425 1.00 25.22 579 LYS A C 1
ATOM 4716 O O . LYS A 1 579 ? 30.587 5.529 -28.521 1.00 25.22 579 LYS A O 1
ATOM 4721 N N . PRO A 1 580 ? 30.054 6.329 -26.474 1.00 28.56 580 PRO A N 1
ATOM 4722 C CA . PRO A 1 580 ? 28.614 6.292 -26.701 1.00 28.56 580 PRO A CA 1
ATOM 4723 C C . PRO A 1 580 ? 28.138 7.448 -27.614 1.00 28.56 580 PRO A C 1
ATOM 4725 O O . PRO A 1 580 ? 28.855 8.449 -27.758 1.00 28.56 580 PRO A O 1
ATOM 4728 N N . PRO A 1 581 ? 26.959 7.318 -28.257 1.00 29.75 581 PRO A N 1
ATOM 4729 C CA . PRO A 1 581 ? 26.478 8.234 -29.292 1.00 29.75 581 PRO A CA 1
ATOM 4730 C C . PRO A 1 581 ? 25.928 9.551 -28.725 1.00 29.75 581 PRO A C 1
ATOM 4732 O O . PRO A 1 581 ? 25.378 9.604 -27.628 1.00 29.75 581 PRO A O 1
ATOM 4735 N N . ASN A 1 582 ? 26.042 10.619 -29.517 1.00 27.05 582 ASN A N 1
ATOM 4736 C CA . ASN A 1 582 ? 25.438 11.924 -29.249 1.00 27.05 582 ASN A CA 1
ATOM 4737 C C . ASN A 1 582 ? 23.900 11.847 -29.330 1.00 27.05 582 ASN A C 1
ATOM 4739 O O . ASN A 1 582 ? 23.361 11.603 -30.407 1.00 27.05 582 ASN A O 1
ATOM 4743 N N . LEU A 1 583 ? 23.208 12.147 -28.229 1.00 30.86 583 LEU A N 1
ATOM 4744 C CA . LEU A 1 583 ? 21.781 12.488 -28.213 1.00 30.86 583 LEU A CA 1
ATOM 4745 C C . LEU A 1 583 ? 21.618 13.939 -28.702 1.00 30.86 583 LEU A C 1
ATOM 4747 O O . LEU A 1 583 ? 22.029 14.882 -28.025 1.00 30.86 583 LEU A O 1
ATOM 4751 N N . LEU A 1 584 ? 21.069 14.120 -29.905 1.00 25.59 584 LEU A N 1
ATOM 4752 C CA . LEU A 1 584 ? 20.682 15.424 -30.450 1.00 25.59 584 LEU A CA 1
ATOM 4753 C C . LEU A 1 584 ? 19.246 15.741 -30.016 1.00 25.59 584 LEU A C 1
ATOM 4755 O O . LEU A 1 584 ? 18.322 15.002 -30.338 1.00 25.59 584 LEU A O 1
ATOM 4759 N N . ALA A 1 585 ? 19.066 16.853 -29.303 1.00 25.28 585 ALA A N 1
ATOM 4760 C CA . ALA A 1 585 ? 17.759 17.444 -29.056 1.00 25.28 585 ALA A CA 1
ATOM 4761 C C . ALA A 1 585 ? 17.327 18.237 -30.300 1.00 25.28 585 ALA A C 1
ATOM 4763 O O . ALA A 1 585 ? 17.925 19.268 -30.613 1.00 25.28 585 ALA A O 1
ATOM 4764 N N . GLU A 1 586 ? 16.304 17.768 -31.011 1.00 24.78 586 GLU A N 1
ATOM 4765 C CA . GLU A 1 586 ? 15.625 18.563 -32.035 1.00 24.78 586 GLU A CA 1
ATOM 4766 C C . GLU A 1 586 ? 14.521 19.398 -31.380 1.00 24.78 586 GLU A C 1
ATOM 4768 O O . GLU A 1 586 ? 13.518 18.886 -30.888 1.00 24.78 586 GLU A O 1
ATOM 4773 N N . THR A 1 587 ? 14.716 20.714 -31.361 1.00 24.47 587 THR A N 1
ATOM 4774 C CA . THR A 1 587 ? 13.663 21.688 -31.071 1.00 24.47 587 THR A CA 1
ATOM 4775 C C . THR A 1 587 ? 12.925 22.006 -32.367 1.00 24.47 587 THR A C 1
ATOM 4777 O O . THR A 1 587 ? 13.517 22.599 -33.271 1.00 24.47 587 THR A O 1
ATOM 4780 N N . SER A 1 588 ? 11.644 21.654 -32.462 1.00 25.81 588 SER A N 1
ATOM 4781 C CA . SER A 1 588 ? 10.769 22.116 -33.541 1.00 25.81 588 SER A CA 1
ATOM 4782 C C . SER A 1 588 ? 9.873 23.258 -33.062 1.00 25.81 588 SER A C 1
ATOM 4784 O O . SER A 1 588 ? 9.008 23.071 -32.206 1.00 25.81 588 SER A O 1
ATOM 4786 N N . ASP A 1 589 ? 10.094 24.425 -33.661 1.00 22.33 589 ASP A N 1
ATOM 4787 C CA . ASP A 1 589 ? 9.198 25.578 -33.699 1.00 22.33 589 ASP A CA 1
ATOM 4788 C C . ASP A 1 589 ? 7.802 25.210 -34.227 1.00 22.33 589 ASP A C 1
ATOM 4790 O O . ASP A 1 589 ? 7.673 24.626 -35.303 1.00 22.33 589 ASP A O 1
ATOM 4794 N N . THR A 1 590 ? 6.757 25.709 -33.564 1.00 27.28 590 THR A N 1
ATOM 4795 C CA . THR A 1 590 ? 5.508 26.118 -34.226 1.00 27.28 590 THR A CA 1
ATOM 4796 C C . THR A 1 590 ? 4.981 27.387 -33.564 1.00 27.28 590 THR A C 1
ATOM 4798 O O . THR A 1 590 ? 4.732 27.405 -32.360 1.00 27.28 590 THR A O 1
ATOM 4801 N N . GLY A 1 591 ? 4.845 28.452 -34.358 1.00 21.75 591 GLY A N 1
ATOM 4802 C CA . GLY A 1 591 ? 4.371 29.768 -33.934 1.00 21.75 591 GLY A CA 1
ATOM 4803 C C . GLY A 1 591 ? 2.865 30.016 -34.104 1.00 21.75 591 GLY A C 1
ATOM 4804 O O . GLY A 1 591 ? 2.119 29.138 -34.533 1.00 21.75 591 GLY A O 1
ATOM 4805 N N . PHE A 1 592 ? 2.514 31.287 -33.848 1.00 22.58 592 PHE A N 1
ATOM 4806 C CA . PHE A 1 592 ? 1.204 31.975 -33.814 1.00 22.58 592 PHE A CA 1
ATOM 4807 C C . PHE A 1 592 ? 0.434 31.827 -32.482 1.00 22.58 592 PHE A C 1
ATOM 4809 O O . PHE A 1 592 ? 0.262 30.724 -31.991 1.00 22.58 592 PHE A O 1
ATOM 4816 N N . CYS A 1 593 ? -0.066 32.879 -31.816 1.00 23.33 593 CYS A N 1
ATOM 4817 C CA . CYS A 1 593 ? -0.420 34.232 -32.255 1.00 23.33 593 CYS A CA 1
ATOM 4818 C C . CYS A 1 593 ? -0.377 35.240 -31.080 1.00 23.33 593 CYS A C 1
ATOM 4820 O O . CYS A 1 593 ? -0.542 34.869 -29.921 1.00 23.33 593 CYS A O 1
ATOM 4822 N N . GLU A 1 594 ? -0.148 36.508 -31.421 1.00 23.56 594 GLU A N 1
ATOM 4823 C CA . GLU A 1 594 ? -0.053 37.697 -30.563 1.00 23.56 594 GLU A CA 1
ATOM 4824 C C . GLU A 1 594 ? -1.341 38.019 -29.781 1.00 23.56 594 GLU A C 1
ATOM 4826 O O . GLU A 1 594 ? -2.430 37.919 -30.335 1.00 23.56 594 GLU A O 1
ATOM 4831 N N . GLU A 1 595 ? -1.210 38.552 -28.559 1.00 25.98 595 GLU A N 1
ATOM 4832 C CA . GLU A 1 595 ? -1.857 39.824 -28.201 1.00 25.98 595 GLU A CA 1
ATOM 4833 C C . GLU A 1 595 ? -1.166 40.508 -27.005 1.00 25.98 595 GLU A C 1
ATOM 4835 O O . GLU A 1 595 ? -0.607 39.895 -26.098 1.00 25.98 595 GLU A O 1
ATOM 4840 N N . SER A 1 596 ? -1.144 41.830 -27.096 1.00 25.34 596 SER A N 1
ATOM 4841 C CA . SER A 1 596 ? -0.307 42.812 -26.411 1.00 25.34 596 SER A CA 1
ATOM 4842 C C . SER A 1 596 ? -0.659 43.106 -24.947 1.00 25.34 596 SER A C 1
ATOM 4844 O O . SER A 1 596 ? -1.828 43.259 -24.604 1.00 25.34 596 SER A O 1
ATOM 4846 N N . GLY A 1 597 ? 0.361 43.387 -24.128 1.00 25.61 597 GLY A N 1
ATOM 4847 C CA . GLY A 1 597 ? 0.199 44.016 -22.812 1.00 25.61 597 GLY A CA 1
ATOM 4848 C C . GLY A 1 597 ? 1.533 44.431 -22.188 1.00 25.61 597 GLY A C 1
ATOM 4849 O O . GLY A 1 597 ? 2.154 43.675 -21.452 1.00 25.61 597 GLY A O 1
ATOM 4850 N N . SER A 1 598 ? 1.996 45.637 -22.505 1.00 23.23 598 SER A N 1
ATOM 4851 C CA . SER A 1 598 ? 3.237 46.247 -22.014 1.00 23.23 598 SER A CA 1
ATOM 4852 C C . SER A 1 598 ? 3.137 46.756 -20.570 1.00 23.23 598 SER A C 1
ATOM 4854 O O . SER A 1 598 ? 2.292 47.611 -20.319 1.00 23.23 598 SER A O 1
ATOM 4856 N N . VAL A 1 599 ? 4.077 46.390 -19.685 1.00 27.47 599 VAL A N 1
ATOM 4857 C CA . VAL A 1 599 ? 4.561 47.252 -18.579 1.00 27.47 599 VAL A CA 1
ATOM 4858 C C . VAL A 1 599 ? 6.051 46.970 -18.319 1.00 27.47 599 VAL A C 1
ATOM 4860 O O . VAL A 1 599 ? 6.473 45.822 -18.220 1.00 27.47 599 VAL A O 1
ATOM 4863 N N . GLN A 1 600 ? 6.852 48.036 -18.251 1.00 25.86 600 GLN A N 1
ATOM 4864 C CA . GLN A 1 600 ? 8.307 48.034 -18.070 1.00 25.86 600 GLN A CA 1
ATOM 4865 C C . GLN A 1 600 ? 8.760 47.901 -16.601 1.00 25.86 600 GLN A C 1
ATOM 4867 O O . GLN A 1 600 ? 8.231 48.572 -15.725 1.00 25.86 600 GLN A O 1
ATOM 4872 N N . MET A 1 601 ? 9.831 47.110 -16.441 1.00 25.28 601 MET A N 1
ATOM 4873 C CA . MET A 1 601 ? 11.056 47.274 -15.627 1.00 25.28 601 MET A CA 1
ATOM 4874 C C . MET A 1 601 ? 11.007 47.609 -14.122 1.00 25.28 601 MET A C 1
ATOM 4876 O O . MET A 1 601 ? 10.640 48.709 -13.739 1.00 25.28 601 MET A O 1
ATOM 4880 N N . GLU A 1 602 ? 11.656 46.747 -13.322 1.00 28.11 602 GLU A N 1
ATOM 4881 C CA . GLU A 1 602 ? 12.865 47.084 -12.533 1.00 28.11 602 GLU A CA 1
ATOM 4882 C C . GLU A 1 602 ? 13.592 45.801 -12.033 1.00 28.11 602 GLU A C 1
ATOM 4884 O O . GLU A 1 602 ? 12.928 44.873 -11.570 1.00 28.11 602 GLU A O 1
ATOM 4889 N N . PRO A 1 603 ? 14.940 45.701 -12.099 1.00 29.64 603 PRO A N 1
ATOM 4890 C CA . PRO A 1 603 ? 15.697 44.562 -11.562 1.00 29.64 603 PRO A CA 1
ATOM 4891 C C . PRO A 1 603 ? 16.187 44.795 -10.113 1.00 29.64 603 PRO A C 1
ATOM 4893 O O . PRO A 1 603 ? 16.639 45.898 -9.784 1.00 29.64 603 PRO A O 1
ATOM 4896 N N . PRO A 1 604 ? 16.196 43.771 -9.234 1.00 32.19 604 PRO A N 1
ATOM 4897 C CA . PRO A 1 604 ? 16.666 43.928 -7.864 1.00 32.19 604 PRO A CA 1
ATOM 4898 C C . PRO A 1 604 ? 18.197 43.884 -7.728 1.00 32.19 604 PRO A C 1
ATOM 4900 O O . PRO A 1 604 ? 18.937 43.212 -8.447 1.00 32.19 604 PRO A O 1
ATOM 4903 N N . ARG A 1 605 ? 18.651 44.658 -6.741 1.00 31.12 605 ARG A N 1
ATOM 4904 C CA . ARG A 1 605 ? 20.032 45.016 -6.407 1.00 31.12 605 ARG A CA 1
ATOM 4905 C C . ARG A 1 605 ? 20.883 43.840 -5.908 1.00 31.12 605 ARG A C 1
ATOM 4907 O O . ARG A 1 605 ? 20.456 43.041 -5.080 1.00 31.12 605 ARG A O 1
ATOM 4914 N N . LYS A 1 606 ? 22.157 43.858 -6.320 1.00 31.20 606 LYS A N 1
ATOM 4915 C CA . LYS A 1 606 ? 23.280 43.068 -5.785 1.00 31.20 606 LYS A CA 1
ATOM 4916 C C . LYS A 1 606 ? 23.381 43.194 -4.254 1.00 31.20 606 LYS A C 1
ATOM 4918 O O . LYS A 1 606 ? 23.504 44.308 -3.747 1.00 31.20 606 LYS A O 1
ATOM 4923 N N . LYS A 1 607 ? 23.428 42.069 -3.530 1.00 33.16 607 LYS A N 1
ATOM 4924 C CA . LYS A 1 607 ? 23.884 42.010 -2.129 1.00 33.16 607 LYS A CA 1
ATOM 4925 C C . LYS A 1 607 ? 25.356 41.600 -2.077 1.00 33.16 607 LYS A C 1
ATOM 4927 O O . LYS A 1 607 ? 25.761 40.608 -2.676 1.00 33.16 607 LYS A O 1
ATOM 4932 N N . GLY A 1 608 ? 26.145 42.423 -1.392 1.00 28.47 608 GLY A N 1
ATOM 4933 C CA . GLY A 1 608 ? 27.568 42.225 -1.156 1.00 28.47 608 GLY A CA 1
ATOM 4934 C C . GLY A 1 608 ? 27.856 41.188 -0.071 1.00 28.47 608 GLY A C 1
ATOM 4935 O O . GLY A 1 608 ? 27.061 40.970 0.840 1.00 28.47 608 GLY A O 1
ATOM 4936 N N . LYS A 1 609 ? 29.039 40.585 -0.192 1.00 29.52 609 LYS A N 1
ATOM 4937 C CA . LYS A 1 609 ? 29.737 39.814 0.840 1.00 29.52 609 LYS A CA 1
ATOM 4938 C C . LYS A 1 609 ? 30.057 40.713 2.036 1.00 29.52 609 LYS A C 1
ATOM 4940 O O . LYS A 1 609 ? 30.589 41.791 1.804 1.00 29.52 609 LYS A O 1
ATOM 4945 N N . PHE A 1 610 ? 29.870 40.231 3.263 1.00 29.62 610 PHE A N 1
ATOM 4946 C CA . PHE A 1 610 ? 30.783 40.509 4.378 1.00 29.62 610 PHE A CA 1
ATOM 4947 C C . PHE A 1 610 ? 30.761 39.368 5.400 1.00 29.62 610 PHE A C 1
ATOM 4949 O O . PHE A 1 610 ? 29.773 38.658 5.557 1.00 29.62 610 PHE A O 1
ATOM 4956 N N . GLN A 1 611 ? 31.937 39.172 5.984 1.00 30.12 611 GLN A N 1
ATOM 4957 C CA . GLN A 1 611 ? 32.427 38.029 6.741 1.00 30.12 611 GLN A CA 1
ATOM 4958 C C . GLN A 1 611 ? 31.993 38.036 8.215 1.00 30.12 611 GLN A C 1
ATOM 4960 O O . GLN A 1 611 ? 31.668 39.083 8.763 1.00 30.12 611 GLN A O 1
ATOM 4965 N N . ASN A 1 612 ? 32.093 36.846 8.822 1.00 29.48 612 ASN A N 1
ATOM 4966 C CA . ASN A 1 612 ? 32.500 36.528 10.197 1.00 29.48 612 ASN A CA 1
ATOM 4967 C C . ASN A 1 612 ? 32.354 37.604 11.283 1.00 29.48 612 ASN A C 1
ATOM 4969 O O . ASN A 1 612 ? 33.088 38.587 11.281 1.00 29.48 612 ASN A O 1
ATOM 4973 N N . LEU A 1 613 ? 31.614 37.262 12.342 1.00 27.94 613 LEU A N 1
ATOM 4974 C CA . LEU A 1 613 ? 32.034 37.577 13.708 1.00 27.94 613 LEU A CA 1
ATOM 4975 C C . LEU A 1 613 ? 31.530 36.493 14.678 1.00 27.94 613 LEU A C 1
ATOM 4977 O O . LEU A 1 613 ? 30.328 36.318 14.867 1.00 27.94 613 LEU A O 1
ATOM 4981 N N . GLN A 1 614 ? 32.472 35.754 15.265 1.00 29.59 614 GLN A N 1
ATOM 4982 C CA . GLN A 1 614 ? 32.285 34.985 16.494 1.00 29.59 614 GLN A CA 1
ATOM 4983 C C . GLN A 1 614 ? 32.479 35.906 17.715 1.00 29.59 614 GLN A C 1
ATOM 4985 O O . GLN A 1 614 ? 33.260 36.852 17.652 1.00 29.59 614 GLN A O 1
ATOM 4990 N N . GLU A 1 615 ? 31.842 35.502 18.822 1.00 30.94 615 GLU A N 1
ATOM 4991 C CA . GLU A 1 615 ? 32.125 35.780 20.248 1.00 30.94 615 GLU A CA 1
ATOM 4992 C C . GLU A 1 615 ? 31.230 36.748 21.061 1.00 30.94 615 GLU A C 1
ATOM 4994 O O . GLU A 1 615 ? 31.040 37.909 20.715 1.00 30.94 615 GLU A O 1
ATOM 4999 N N . LYS A 1 616 ? 30.878 36.224 22.261 1.00 29.12 616 LYS A N 1
ATOM 5000 C CA . LYS A 1 616 ? 30.453 36.835 23.554 1.00 29.12 616 LYS A CA 1
ATOM 5001 C C . LYS A 1 616 ? 28.964 37.181 23.716 1.00 29.12 616 LYS A C 1
ATOM 5003 O O . LYS A 1 616 ? 28.467 38.101 23.090 1.00 29.12 616 LYS A O 1
ATOM 5008 N N . ILE A 1 617 ? 28.157 36.357 24.409 1.00 31.34 617 ILE A N 1
ATOM 5009 C CA . ILE A 1 617 ? 28.009 36.113 25.876 1.00 31.34 617 ILE A CA 1
ATOM 5010 C C . ILE A 1 617 ? 27.572 37.371 26.664 1.00 31.34 617 ILE A C 1
ATOM 5012 O O . ILE A 1 617 ? 28.292 38.363 26.665 1.00 31.34 617 ILE A O 1
ATOM 5016 N N . MET A 1 618 ? 26.476 37.201 27.430 1.00 28.08 618 MET A N 1
ATOM 5017 C CA . MET A 1 618 ? 26.029 37.879 28.673 1.00 28.08 618 MET A CA 1
ATOM 5018 C C . MET A 1 618 ? 24.792 38.792 28.567 1.00 28.08 618 MET A C 1
ATOM 5020 O O . MET A 1 618 ? 24.855 39.827 27.917 1.00 28.08 618 MET A O 1
ATOM 5024 N N . HIS A 1 619 ? 23.770 38.449 29.378 1.00 34.16 619 HIS A N 1
ATOM 5025 C CA . HIS A 1 619 ? 22.651 39.281 29.880 1.00 34.16 619 HIS A CA 1
ATOM 5026 C C . HIS A 1 619 ? 21.618 39.712 28.810 1.00 34.16 619 HIS A C 1
ATOM 5028 O O . HIS A 1 619 ? 21.973 40.390 27.858 1.00 34.16 619 HIS A O 1
ATOM 5034 N N . ILE A 1 620 ? 20.325 39.364 28.842 1.00 39.69 620 ILE A N 1
ATOM 5035 C CA . ILE A 1 620 ? 19.306 39.123 29.888 1.00 39.69 620 ILE A CA 1
ATOM 5036 C C . ILE A 1 620 ? 18.306 38.088 29.359 1.00 39.69 620 ILE A C 1
ATOM 5038 O O . ILE A 1 620 ? 18.086 38.086 28.124 1.00 39.69 620 ILE A O 1
#

Foldseek 3Di:
DDDDPLVLQVQQLPDDLAVVVPDAFFWGKHKFFWFFWFQWPVRWIKTKTFQLDFRHDPVCQVLCVVAFDDDDLNGTADTLEHGDLLVLVLCVVVHVRRMGIETEDDPQVVCNNVDYGGFMKMFGGFTFHADPSHTHTYDYDDDDPPRPTHIGTDDPPSDDPSVVVSVVSSVVSSVVGDPRPPRDRYDNDPDPPPVAQLWWFFFDAWDDQPQAETELAAAPDGPHQAYEYQADDPVSVVRDDQLDPHEYEFAPLCQLLVCLVVVHDPVNRPPRSYDHDYALDWDDDVFKIKHWHDQQQWGRGTKIKMAGDSCCVRQVGIEIENDFHALDPVNLVCCCPNSVVVQLVDAAAEYADACQALVPPDDADDLVRLLVVVVCCCVPVQVQAAEEEEDALIGPLSSVLSNCVVLVAFEAEPDSSVVSCVSVVPDTPDHDPDDSHYHYYDHNVPDPPDADPRHAYEYADCDPPPDPPPVVRYHYRRHHRGYHSVSLLSVLLSHHYQAYGHHHGMDGLVSRVSSQVSNDPDDDVVSSVVRCVVTQIFGDDPVRDTDGDDDDDPDPDDDDDDDDDDDDDDDDDDDDDDDDDDDDDDDDDDDDDDDDDDDDDDDDDDDDDDDDDDDDDDDD

InterPro domains:
  IPR011084 DNA repair metallo-beta-lactamase [PF07522] (435-503)
  IPR012340 Nucleic acid-binding, OB-fold [G3DSA:2.40.50.140] (23-174)
  IPR012340 Nucleic acid-binding, OB-fold [SSF50249] (17-160)
  IPR032042 Protection of telomeres protein 1, ssDNA-binding domain [PF16686] (23-175)
  IPR036866 Ribonuclease Z/Hydroxyacylglutathione hydrolase-like [G3DSA:3.60.15.10] (211-503)
  IPR036866 Ribonuclease Z/Hydroxyacylglutathione hydrolase-like [SSF56281] (224-503)